Protein 3MIZ (pdb70)

CATH classification: 3.40.50.2300 (+1 more: 3.40.50.2300)

Secondary structure (DSSP, 8-state):
---EEEEEESSTTT--S-HHHHHHHHHHHHHTT-EEEEEE-TT-HHHHHHHH--TTTT-SEEEEE---EE-----TT----B---EE-SSTTSS-EEEE-HHHHHHHHHHHHHTTT--SEEEEE--TTSHHHHHHHHHHHHHHHHHT--GGGEEEEE---STTS----HHHHHH---STT--SB---S---HHHHHH---S--HHHH-B-B-SB--TTT---SSPPBEEE--HHHHHHHHHHHHHHHHT------SEEEEPPEEE--SS---/--EEEEEE--SSS-SSSHHHHHHHHHHHHHTT-EEEEEE-TT-HHHHHHHH--TTTT--EEEEE---EE-----TT----B---EE-SSTTSS--EEE-HHHHHHHHHHHHHHTT--SEEEEE--TT-HHHHHHHHHHHHHHHHTT--GGGEEEEE---STTS----HHHHHH---STT--SB---S---HHHHHH---S--TTTT-B-B-SB--TTT---SSPPBEEE--HHHHHHHHHHHHHHHHHS----SSEEEEPPEEE--SS----

Organism: Rhizobium etli (strain ATCC 51251 / DSM 11541 / JCM 21823 / NBRC 15573 / CFN 42) (NCBI:txid347834)

Radius of gyration: 24.32 Å; Cα contacts (8 Å, |Δi|>4): 1154; chains: 2; bounding box: 63×63×54 Å

Sequence (544 aa):
RSNTFGIITDYVSTTPYSVDIVRGIQDWANANGKTILIANTGGSSEREVEIWKFQSHRIDGVLYVTYRRIVDPESGDVSIPTVINCRPQTRELLPSIEPDDYQGARDLTRYLLERGHRRIGYIRLNPILLGAELRLDAFRRTTSEFGLTENDLSISLGDGPVGAENNYVFAAATELKQDDRPTAISGNDEAIQIYIAAALGLRIPQDVSIVGFDDFRTVTALKPELTTAALPYYDLGREGAKWLNDLIAGEKIYPGSRVVSCKLVERSSAAFSNTFGIITDYVSTTPYSVDIVRGIQDWANANGKTILIANTGGSSEREVEIWKFQSHRIDGVLYVTYRRIVDPESGDVSIPTVINCRPQTRELLPSIEPDDYQGARDLTRYLLERGHRRIGYIRLNPILLGAELRLDAFRRTTSEFGLTENDLSISLGDGPVGAENNYVFAAATELKQDDRPTAISGNDEAIQIYIAAALGLRIPQDVSIVGFDDFRTVTALKPELTTAALPYYDLGREGAKWLNDLIAGEKIYPGSRVVSCKLVERSSAAFG

InterPro domains:
  IPR000843 LacI-type HTH domain [PF00356] (5-48)
  IPR000843 LacI-type HTH domain [PS50932] (2-56)
  IPR000843 LacI-type HTH domain [SM00354] (1-71)
  IPR000843 LacI-type HTH domain [cd01392] (7-56)
  IPR010982 Lambda repressor-like, DNA-binding domain superfamily [G3DSA:1.10.260.40] (1-57)
  IPR010982 Lambda repressor-like, DNA-binding domain superfamily [SSF47413] (1-60)
  IPR028082 Periplasmic binding protein-like I [SSF53822] (63-337)
  IPR046335 Transcriptional regulator LacI/GalR-like, sensor domain [PF13377] (170-335)

Structure (mmCIF, N/CA/C/O backbone):
data_3MIZ
#
_entry.id   3MIZ
#
_cell.length_a   69.508
_cell.length_b   71.912
_cell.length_c   212.375
_cell.angle_alpha   90.00
_cell.angle_beta   90.00
_cell.angle_gamma   90.00
#
_symmetry.space_group_name_H-M   'C 2 2 21'
#
loop_
_entity.id
_entity.type
_entity.pdbx_description
1 polymer 'Putative transcriptional regulator protein, LacI family'
2 water water
#
loop_
_atom_site.group_PDB
_atom_site.id
_atom_site.type_symbol
_atom_site.label_atom_id
_atom_site.label_alt_id
_atom_site.label_comp_id
_atom_site.label_asym_id
_atom_site.label_entity_id
_atom_site.label_seq_id
_atom_site.pdbx_PDB_ins_code
_atom_site.Cartn_x
_atom_site.Cartn_y
_atom_site.Cartn_z
_atom_site.occupancy
_atom_site.B_iso_or_equiv
_atom_site.auth_seq_id
_atom_site.auth_comp_id
_atom_site.auth_asym_id
_atom_site.auth_atom_id
_atom_site.pdbx_PDB_model_num
ATOM 1 N N . ARG A 1 12 ? -8.224 -27.595 43.814 1.00 32.95 58 ARG A N 1
ATOM 2 C CA . ARG A 1 12 ? -8.279 -26.111 43.929 1.00 32.08 58 ARG A CA 1
ATOM 3 C C . ARG A 1 12 ? -8.405 -25.678 45.386 1.00 31.00 58 ARG A C 1
ATOM 4 O O . ARG A 1 12 ? -9.305 -26.120 46.102 1.00 32.70 58 ARG A O 1
ATOM 12 N N . SER A 1 13 ? -7.499 -24.814 45.828 1.00 27.88 59 SER A N 1
ATOM 13 C CA . SER A 1 13 ? -7.542 -24.331 47.201 1.00 23.82 59 SER A CA 1
ATOM 14 C C . SER A 1 13 ? -8.410 -23.080 47.275 1.00 21.74 59 SER A C 1
ATOM 15 O O . SER A 1 13 ? -8.875 -22.697 48.351 1.00 21.17 59 SER A O 1
ATOM 18 N N . ASN A 1 14 ? -8.638 -22.465 46.117 1.00 19.67 60 ASN A N 1
ATOM 19 C CA . ASN A 1 14 ? -9.411 -21.230 46.017 1.00 20.81 60 ASN A CA 1
ATOM 20 C C . ASN A 1 14 ? -8.655 -20.121 46.729 1.00 20.56 60 ASN A C 1
ATOM 21 O O . ASN A 1 14 ? -9.246 -19.166 47.246 1.00 19.34 60 ASN A O 1
ATOM 26 N N . THR A 1 15 ? -7.333 -20.259 46.747 1.00 18.24 61 THR A N 1
ATOM 27 C CA . THR A 1 15 ? -6.475 -19.274 47.388 1.00 18.67 61 THR A CA 1
ATOM 28 C C . THR A 1 15 ? -5.531 -18.663 46.360 1.00 18.27 61 THR A C 1
ATOM 29 O O . THR A 1 15 ? -4.845 -19.381 45.629 1.00 18.19 61 THR A O 1
ATOM 33 N N . PHE A 1 16 ? -5.523 -17.337 46.289 1.00 17.33 62 PHE A N 1
ATOM 34 C CA . PHE A 1 16 ? -4.636 -16.626 45.376 1.00 18.04 62 PHE A CA 1
ATOM 35 C C . PHE A 1 16 ? -3.525 -16.071 46.252 1.00 18.23 62 PHE A C 1
ATOM 36 O O . PHE A 1 16 ? -3.771 -15.664 47.385 1.00 17.68 62 PHE A O 1
ATOM 44 N N . GLY A 1 17 ? -2.307 -16.070 45.732 1.00 16.18 63 GLY A N 1
ATOM 45 C CA . GLY A 1 17 ? -1.200 -15.533 46.486 1.00 16.25 63 GLY A CA 1
ATOM 46 C C . GLY A 1 17 ? -0.751 -14.258 45.806 1.00 14.63 63 GLY A C 1
ATOM 47 O O . GLY A 1 17 ? -0.719 -14.183 44.582 1.00 17.33 63 GLY A O 1
ATOM 48 N N . ILE A 1 18 ? -0.433 -13.244 46.593 1.00 14.77 64 ILE A N 1
ATOM 49 C CA . ILE A 1 18 ? 0.051 -11.983 46.037 1.00 13.79 64 ILE A CA 1
ATOM 50 C C . ILE A 1 18 ? 1.519 -11.870 46.394 1.00 14.50 64 ILE A C 1
ATOM 51 O O . ILE A 1 18 ? 1.886 -11.951 47.564 1.00 13.16 64 ILE A O 1
ATOM 56 N N . ILE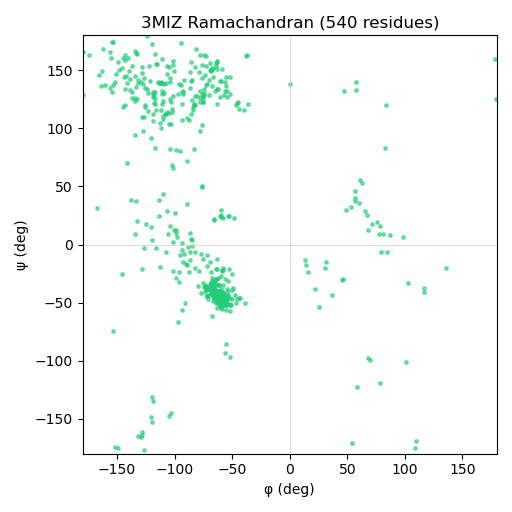 A 1 19 ? 2.369 -11.704 45.393 1.00 15.39 65 ILE A N 1
ATOM 57 C CA . ILE A 1 19 ? 3.783 -11.539 45.676 1.00 15.35 65 ILE A CA 1
ATOM 58 C C . ILE A 1 19 ? 4.057 -10.078 45.380 1.00 15.73 65 ILE A C 1
ATOM 59 O O . ILE A 1 19 ? 3.949 -9.638 44.239 1.00 16.92 65 ILE A O 1
ATOM 64 N N . THR A 1 20 ? 4.365 -9.314 46.418 1.00 14.75 66 THR A N 1
ATOM 65 C CA . THR A 1 20 ? 4.648 -7.907 46.225 1.00 15.12 66 THR A CA 1
ATOM 66 C C . THR A 1 20 ? 6.080 -7.602 46.620 1.00 14.46 66 THR A C 1
ATOM 67 O O . THR A 1 20 ? 6.713 -8.391 47.309 1.00 12.76 66 THR A O 1
ATOM 71 N N . ASP A 1 21 ? 6.587 -6.450 46.194 1.00 16.48 67 ASP A N 1
ATOM 72 C CA . ASP A 1 21 ? 7.956 -6.086 46.524 1.00 17.82 67 ASP A CA 1
ATOM 73 C C . ASP A 1 21 ? 8.163 -5.159 47.722 1.00 21.93 67 ASP A C 1
ATOM 74 O O . ASP A 1 21 ? 8.695 -5.584 48.747 1.00 21.94 67 ASP A O 1
ATOM 79 N N . TYR A 1 22 ? 7.721 -3.909 47.621 1.00 24.49 68 TYR A N 1
ATOM 80 C CA . TYR A 1 22 ? 7.973 -2.951 48.698 1.00 25.71 68 TYR A CA 1
ATOM 81 C C . TYR A 1 22 ? 6.777 -2.447 49.487 1.00 25.85 68 TYR A C 1
ATOM 82 O O . TYR A 1 22 ? 6.740 -1.277 49.874 1.00 27.85 68 TYR A O 1
ATOM 91 N N . VAL A 1 23 ? 5.820 -3.324 49.756 1.00 27.26 69 VAL A N 1
ATOM 92 C CA . VAL A 1 23 ? 4.620 -2.932 50.486 1.00 27.04 69 VAL A CA 1
ATOM 93 C C . VAL A 1 23 ? 4.887 -2.448 51.917 1.00 30.97 69 VAL A C 1
ATOM 94 O O . VAL A 1 23 ? 4.154 -1.598 52.431 1.00 30.56 69 VAL A O 1
ATOM 98 N N . SER A 1 24 ? 5.937 -2.966 52.557 1.00 31.18 70 SER A N 1
ATOM 99 C CA . SER A 1 24 ? 6.236 -2.566 53.931 1.00 34.94 70 SER A CA 1
ATOM 100 C C . SER A 1 24 ? 6.853 -1.174 54.012 1.00 37.22 70 SER A C 1
ATOM 101 O O . SER A 1 24 ? 6.961 -0.601 55.093 1.00 36.74 70 SER A O 1
ATOM 104 N N . THR A 1 25 ? 7.261 -0.638 52.866 1.00 40.03 71 THR A N 1
ATOM 105 C CA . THR A 1 25 ? 7.861 0.690 52.818 1.00 44.03 71 THR A CA 1
ATOM 106 C C . THR A 1 25 ? 7.152 1.597 51.808 1.00 45.97 71 THR A C 1
ATOM 107 O O . THR A 1 25 ? 7.488 2.776 51.681 1.00 46.46 71 THR A O 1
ATOM 111 N N . THR A 1 26 ? 6.174 1.038 51.097 1.00 47.60 72 THR A N 1
ATOM 112 C CA . THR A 1 26 ? 5.391 1.777 50.102 1.00 49.47 72 THR A CA 1
ATOM 113 C C . THR A 1 26 ? 3.906 1.452 50.287 1.00 49.49 72 THR A C 1
ATOM 114 O O . THR A 1 26 ? 3.415 0.454 49.767 1.00 49.99 72 THR A O 1
ATOM 118 N N . PRO A 1 27 ? 3.175 2.286 51.047 1.00 50.55 73 PRO A N 1
ATOM 119 C CA . PRO A 1 27 ? 1.744 2.060 51.287 1.00 50.21 73 PRO A CA 1
ATOM 120 C C . PRO A 1 27 ? 0.818 2.908 50.410 1.00 49.25 73 PRO A C 1
ATOM 121 O O . PRO A 1 27 ? -0.315 3.203 50.799 1.00 49.56 73 PRO A O 1
ATOM 125 N N . TYR A 1 28 ? 1.291 3.300 49.232 1.00 47.78 74 TYR A N 1
ATOM 126 C CA . TYR A 1 28 ? 0.485 4.121 48.333 1.00 45.46 74 TYR A CA 1
ATOM 127 C C . TYR A 1 28 ? -0.055 3.281 47.184 1.00 42.08 74 TYR A C 1
ATOM 128 O O . TYR A 1 28 ? -0.507 3.813 46.172 1.00 40.32 74 TYR A O 1
ATOM 137 N N . SER A 1 29 ? -0.007 1.965 47.340 1.00 38.10 75 SER A N 1
ATOM 138 C CA . SER A 1 29 ? -0.477 1.088 46.281 1.00 32.89 75 SER A CA 1
ATOM 139 C C . SER A 1 29 ? -1.350 -0.023 46.825 1.00 30.03 75 SER A C 1
ATOM 140 O O . SER A 1 29 ? -1.710 -0.955 46.103 1.00 27.78 75 SER A O 1
ATOM 143 N N . VAL A 1 30 ? -1.690 0.096 48.104 1.00 27.28 76 VAL A N 1
ATOM 144 C CA . VAL A 1 30 ? -2.526 -0.882 48.777 1.00 26.25 76 VAL A CA 1
ATOM 145 C C . VAL A 1 30 ? -3.873 -1.001 48.088 1.00 23.74 76 VAL A C 1
ATOM 146 O O . VAL A 1 30 ? -4.553 -2.016 48.229 1.00 24.22 76 VAL A O 1
ATOM 150 N N . ASP A 1 31 ? -4.264 0.035 47.346 1.00 21.37 77 ASP A N 1
ATOM 151 C CA . ASP A 1 31 ? -5.540 -0.001 46.640 1.00 18.99 77 ASP A CA 1
ATOM 152 C C . ASP A 1 31 ? -5.599 -1.168 45.657 1.00 17.02 77 ASP A C 1
ATOM 153 O O . ASP A 1 31 ? -6.678 -1.665 45.338 1.00 14.37 77 ASP A O 1
ATOM 158 N N . ILE A 1 32 ? -4.444 -1.608 45.162 1.00 15.77 78 ILE A N 1
ATOM 159 C CA . ILE A 1 32 ? -4.453 -2.745 44.247 1.00 14.41 78 ILE A CA 1
ATOM 160 C C . ILE A 1 32 ? -4.910 -3.932 45.076 1.00 13.67 78 ILE A C 1
ATOM 161 O O . ILE A 1 32 ? -5.756 -4.720 44.653 1.00 17.10 78 ILE A O 1
ATOM 166 N N . VAL A 1 33 ? -4.342 -4.052 46.269 1.00 15.16 79 VAL A N 1
ATOM 167 C CA . VAL A 1 33 ? -4.691 -5.148 47.159 1.00 17.24 79 VAL A CA 1
ATOM 168 C C . VAL A 1 33 ? -6.170 -5.046 47.502 1.00 18.99 79 VAL A C 1
ATOM 169 O O . VAL A 1 33 ? -6.879 -6.049 47.526 1.00 16.07 79 VAL A O 1
ATOM 173 N N . ARG A 1 34 ? -6.632 -3.823 47.745 1.00 18.96 80 ARG A N 1
ATOM 174 C CA . ARG A 1 34 ? -8.034 -3.580 48.057 1.00 20.43 80 ARG A CA 1
ATOM 175 C C . ARG A 1 34 ? -8.911 -4.097 46.918 1.00 19.63 80 ARG A C 1
ATOM 176 O O . ARG A 1 34 ? -9.949 -4.715 47.150 1.00 17.97 80 ARG A O 1
ATOM 184 N N . GLY A 1 35 ? -8.486 -3.838 45.685 1.00 18.47 81 GLY A N 1
ATOM 185 C CA . GLY A 1 35 ? -9.239 -4.291 44.530 1.00 17.00 81 GLY A CA 1
ATOM 186 C C . GLY A 1 35 ? -9.205 -5.805 44.422 1.00 17.44 81 GLY A C 1
ATOM 187 O O . GLY A 1 35 ? -10.224 -6.440 44.136 1.00 18.24 81 GLY A O 1
ATOM 188 N N . ILE A 1 36 ? -8.033 -6.392 44.639 1.00 15.71 82 ILE A N 1
ATOM 189 C CA . ILE A 1 36 ? -7.911 -7.847 44.589 1.00 16.84 82 ILE A CA 1
ATOM 190 C C . ILE A 1 36 ? -8.803 -8.467 45.666 1.00 15.78 82 ILE A C 1
ATOM 191 O O . ILE A 1 36 ? -9.607 -9.356 45.390 1.00 16.42 82 ILE A O 1
ATOM 196 N N . GLN A 1 37 ? -8.648 -7.995 46.901 1.00 16.65 83 GLN A N 1
ATOM 197 C CA . GLN A 1 37 ? -9.414 -8.527 48.025 1.00 18.98 83 GLN A CA 1
ATOM 198 C C . GLN A 1 37 ? -10.918 -8.413 47.800 1.00 19.38 83 GLN A C 1
ATOM 199 O O . GLN A 1 37 ? -11.653 -9.377 48.027 1.00 22.09 83 GLN A O 1
ATOM 205 N N . ASP A 1 38 ? -11.382 -7.247 47.352 1.00 20.11 84 ASP A N 1
ATOM 206 C CA . ASP A 1 38 ? -12.810 -7.061 47.087 1.00 20.39 84 ASP A CA 1
ATOM 207 C C . ASP A 1 38 ? -13.314 -8.083 46.074 1.00 19.59 84 ASP A C 1
ATOM 208 O O . ASP A 1 38 ? -14.371 -8.691 46.264 1.00 18.16 84 ASP A O 1
ATOM 213 N N . TRP A 1 39 ? -12.563 -8.273 44.991 1.00 17.63 85 TRP A N 1
ATOM 214 C CA . TRP A 1 39 ? -12.951 -9.251 43.983 1.00 18.78 85 TRP A CA 1
ATOM 215 C C . TRP A 1 39 ? -12.966 -10.653 44.608 1.00 18.52 85 TRP A C 1
ATOM 216 O O . TRP A 1 39 ? -13.890 -11.437 44.387 1.00 20.85 85 TRP A O 1
ATOM 227 N N . ALA A 1 40 ? -11.935 -10.964 45.386 1.00 19.27 86 ALA A N 1
ATOM 228 C CA . ALA A 1 40 ? -11.824 -12.270 46.032 1.00 20.25 86 ALA A CA 1
ATOM 229 C C . ALA A 1 40 ? -13.020 -12.579 46.933 1.00 22.25 86 ALA A C 1
ATOM 230 O O . ALA A 1 40 ? -13.534 -13.707 46.933 1.00 22.33 86 ALA A O 1
ATOM 232 N N . ASN A 1 41 ? -13.462 -11.585 47.700 1.00 22.00 87 ASN A N 1
ATOM 233 C CA . ASN A 1 41 ? -14.598 -11.785 48.594 1.00 25.13 87 ASN A CA 1
ATOM 234 C C . ASN A 1 41 ? -15.885 -12.060 47.818 1.00 25.36 87 ASN A C 1
ATOM 235 O O . ASN A 1 41 ? -16.766 -12.773 48.297 1.00 29.23 87 ASN A O 1
ATOM 240 N N . ALA A 1 42 ? -15.987 -11.504 46.617 1.00 25.65 88 ALA A N 1
ATOM 241 C CA . ALA A 1 42 ? -17.170 -11.693 45.788 1.00 24.93 88 ALA A CA 1
ATOM 242 C C . ALA A 1 42 ? -17.094 -12.952 44.930 1.00 25.34 88 ALA A C 1
ATOM 243 O O . ALA A 1 42 ? -18.070 -13.314 44.272 1.00 26.14 88 ALA A O 1
ATOM 245 N N . ASN A 1 43 ? -15.944 -13.623 44.939 1.00 24.64 89 ASN A N 1
ATOM 246 C CA . ASN A 1 43 ? -15.769 -14.831 44.143 1.00 23.38 89 ASN A CA 1
ATOM 247 C C . ASN A 1 43 ? -15.327 -16.049 44.942 1.00 22.93 89 ASN A C 1
ATOM 248 O O . ASN A 1 43 ? -14.847 -17.028 44.378 1.00 24.88 89 ASN A O 1
ATOM 253 N N . GLY A 1 44 ? -15.499 -15.974 46.258 1.00 22.76 90 GLY A N 1
ATOM 254 C CA . GLY A 1 44 ? -15.162 -17.079 47.141 1.00 22.47 90 GLY A CA 1
ATOM 255 C C . GLY A 1 44 ? -13.715 -17.487 47.319 1.00 22.66 90 GLY A C 1
ATOM 256 O O . GLY A 1 44 ? -13.437 -18.636 47.662 1.00 20.87 90 GLY A O 1
ATOM 257 N N . LYS A 1 45 ? -12.779 -16.571 47.108 1.00 22.03 91 LYS A N 1
ATOM 258 C CA . LYS A 1 45 ? -11.383 -16.935 47.273 1.00 21.61 91 LYS A CA 1
ATOM 259 C C . LYS A 1 45 ? -10.691 -16.187 48.396 1.00 20.12 91 LYS A C 1
ATOM 260 O O . LYS A 1 45 ? -11.123 -15.112 48.807 1.00 20.76 91 LYS A O 1
ATOM 266 N N . THR A 1 46 ? -9.635 -16.795 48.918 1.00 20.51 92 THR A N 1
ATOM 267 C CA . THR A 1 46 ? -8.860 -16.205 49.994 1.00 18.22 92 THR A CA 1
ATOM 268 C C . THR A 1 46 ? -7.567 -15.686 49.390 1.00 16.43 92 THR A C 1
ATOM 269 O O . THR A 1 46 ? -7.091 -16.205 48.375 1.00 14.36 92 THR A O 1
ATOM 273 N N . ILE A 1 47 ? -6.999 -14.669 50.026 1.00 15.63 93 ILE A N 1
ATOM 274 C CA . ILE A 1 47 ? -5.779 -14.040 49.539 1.00 14.12 93 ILE A CA 1
ATOM 275 C C . ILE A 1 47 ? -4.684 -14.073 50.600 1.00 16.09 93 ILE A C 1
ATOM 276 O O . ILE A 1 47 ? -4.921 -13.712 51.755 1.00 14.62 93 ILE A O 1
ATOM 281 N N . LEU A 1 48 ? -3.497 -14.531 50.203 1.00 13.44 94 LEU A N 1
ATOM 282 C CA . LEU A 1 48 ? -2.336 -14.578 51.083 1.00 11.96 94 LEU A CA 1
ATOM 283 C C . LEU A 1 48 ? -1.281 -13.693 50.438 1.00 13.83 94 LEU A C 1
ATOM 284 O O . LEU A 1 48 ? -0.982 -13.841 49.250 1.00 15.41 94 LEU A O 1
ATOM 289 N N . ILE A 1 49 ? -0.717 -12.782 51.222 1.00 11.81 95 ILE A N 1
ATOM 290 C CA . ILE A 1 49 ? 0.292 -11.856 50.721 1.00 12.46 95 ILE A CA 1
ATOM 291 C C . ILE A 1 49 ? 1.706 -12.144 51.253 1.00 13.24 95 ILE A C 1
ATOM 292 O O . ILE A 1 49 ? 1.882 -12.438 52.433 1.00 11.01 95 ILE A O 1
ATOM 297 N N . ALA A 1 50 ? 2.701 -12.057 50.367 1.00 12.41 96 ALA A N 1
ATOM 298 C CA . ALA A 1 50 ? 4.106 -12.257 50.730 1.00 12.06 96 ALA A CA 1
ATOM 299 C C . ALA A 1 50 ? 4.908 -11.118 50.095 1.00 11.32 96 ALA A C 1
ATOM 300 O O . ALA A 1 50 ? 4.696 -10.788 48.935 1.00 11.80 96 ALA A O 1
ATOM 302 N N . ASN A 1 51 ? 5.826 -10.534 50.858 1.00 12.92 97 ASN A N 1
ATOM 303 C CA . ASN A 1 51 ? 6.643 -9.413 50.388 1.00 13.72 97 ASN A CA 1
ATOM 304 C C . ASN A 1 51 ? 8.101 -9.843 50.211 1.00 14.98 97 ASN A C 1
ATOM 305 O O . ASN A 1 51 ? 8.673 -10.463 51.100 1.00 14.34 97 ASN A O 1
ATOM 310 N N . THR A 1 52 ? 8.690 -9.499 49.069 1.00 13.79 98 THR A N 1
ATOM 311 C CA . THR A 1 52 ? 10.075 -9.855 48.759 1.00 15.88 98 THR A CA 1
ATOM 312 C C . THR A 1 52 ? 11.070 -8.815 49.281 1.00 16.42 98 THR A C 1
ATOM 313 O O . THR A 1 52 ? 12.249 -9.117 49.489 1.00 14.88 98 THR A O 1
ATOM 317 N N . GLY A 1 53 ? 10.599 -7.588 49.479 1.00 13.83 99 GLY A N 1
ATOM 318 C CA . GLY A 1 53 ? 11.484 -6.536 49.948 1.00 16.44 99 GLY A CA 1
ATOM 319 C C . GLY A 1 53 ? 12.490 -6.197 48.859 1.00 17.24 99 GLY A C 1
ATOM 320 O O . GLY A 1 53 ? 13.488 -5.510 49.100 1.00 20.50 99 GLY A O 1
ATOM 321 N N . GLY A 1 54 ? 12.223 -6.690 47.656 1.00 16.37 100 GLY A N 1
ATOM 322 C CA . GLY A 1 54 ? 13.094 -6.443 46.523 1.00 20.32 100 GLY A CA 1
ATOM 323 C C . GLY A 1 54 ? 14.238 -7.434 46.391 1.00 22.05 100 GLY A C 1
ATOM 324 O O . GLY A 1 54 ? 15.133 -7.246 45.565 1.00 23.66 100 GLY A O 1
ATOM 325 N N . SER A 1 55 ? 14.212 -8.490 47.200 1.00 20.18 101 SER A N 1
ATOM 326 C CA . SER A 1 55 ? 15.263 -9.502 47.169 1.00 21.72 101 SER A CA 1
ATOM 327 C C . SER A 1 55 ? 14.965 -10.693 46.263 1.00 22.39 101 SER A C 1
ATOM 328 O O . SER A 1 55 ? 13.973 -11.399 46.454 1.00 19.48 101 SER A O 1
ATOM 331 N N . SER A 1 56 ? 15.835 -10.920 45.282 1.00 20.94 102 SER A N 1
ATOM 332 C CA . SER A 1 56 ? 15.668 -12.041 44.362 1.00 23.09 102 SER A CA 1
ATOM 333 C C . SER A 1 56 ? 15.713 -13.353 45.127 1.00 22.94 102 SER A C 1
ATOM 334 O O . SER A 1 56 ? 14.944 -14.276 44.846 1.00 23.10 102 SER A O 1
ATOM 337 N N . GLU A 1 57 ? 16.626 -13.430 46.092 1.00 23.50 103 GLU A N 1
ATOM 338 C CA . GLU A 1 57 ? 16.786 -14.624 46.909 1.00 24.97 103 GLU A CA 1
ATOM 339 C C . GLU A 1 57 ? 15.496 -14.968 47.644 1.00 23.83 103 GLU A C 1
ATOM 340 O O . GLU A 1 57 ? 14.985 -16.081 47.527 1.00 21.78 103 GLU A O 1
ATOM 346 N N . ARG A 1 58 ? 14.979 -14.010 48.408 1.00 21.59 104 ARG A N 1
ATOM 347 C CA . ARG A 1 58 ? 13.751 -14.238 49.156 1.00 21.93 104 ARG A CA 1
ATOM 348 C C . ARG A 1 58 ? 12.585 -14.532 48.221 1.00 19.20 104 ARG A C 1
ATOM 349 O O . ARG A 1 58 ? 11.708 -15.321 48.561 1.00 19.88 104 ARG A O 1
ATOM 357 N N . GLU A 1 59 ? 12.568 -13.900 47.047 1.00 19.10 105 GLU A N 1
ATOM 358 C CA . GLU A 1 59 ? 11.487 -14.139 46.096 1.00 18.31 105 GLU A CA 1
ATOM 359 C C . GLU A 1 59 ? 11.457 -15.594 45.656 1.00 18.31 105 GLU A C 1
ATOM 360 O O . GLU A 1 59 ? 10.400 -16.222 45.615 1.00 16.58 105 GLU A O 1
ATOM 366 N N . VAL A 1 60 ? 12.623 -16.127 45.308 1.00 18.70 106 VAL A N 1
ATOM 367 C CA . VAL A 1 60 ? 12.700 -17.512 44.871 1.00 19.27 106 VAL A CA 1
ATOM 368 C C . VAL A 1 60 ? 12.071 -18.406 45.929 1.00 18.61 106 VAL A C 1
ATOM 369 O O . VAL A 1 60 ? 11.260 -19.282 45.625 1.00 17.50 106 VAL A O 1
ATOM 373 N N . GLU A 1 61 ? 12.460 -18.168 47.175 1.00 21.09 107 GLU A N 1
ATOM 374 C CA . GLU A 1 61 ? 11.959 -18.921 48.317 1.00 23.53 107 GLU A CA 1
ATOM 375 C C . GLU A 1 61 ? 10.444 -18.755 48.473 1.00 22.37 107 GLU A C 1
ATOM 376 O O . GLU A 1 61 ? 9.745 -19.692 48.871 1.00 20.23 107 GLU A O 1
ATOM 382 N N . ILE A 1 62 ? 9.935 -17.568 48.158 1.00 20.16 108 ILE A N 1
ATOM 383 C CA . ILE A 1 62 ? 8.499 -17.322 48.277 1.00 18.24 108 ILE A CA 1
ATOM 384 C C . ILE A 1 62 ? 7.701 -18.114 47.252 1.00 18.14 108 ILE A C 1
ATOM 385 O O . ILE A 1 62 ? 6.629 -18.624 47.563 1.00 19.27 108 ILE A O 1
ATOM 390 N N . TRP A 1 63 ? 8.216 -18.218 46.031 1.00 17.64 109 TRP A N 1
ATOM 391 C CA . TRP A 1 63 ? 7.525 -18.983 45.000 1.00 17.61 109 TRP A CA 1
ATOM 392 C C . TRP A 1 63 ? 7.471 -20.448 45.427 1.00 20.60 109 TRP A C 1
ATOM 393 O O . TRP A 1 63 ? 6.456 -21.131 45.249 1.00 17.32 109 TRP A O 1
ATOM 404 N N . LYS A 1 64 ? 8.584 -20.917 45.985 1.00 21.58 110 LYS A N 1
ATOM 405 C CA . LYS A 1 64 ? 8.700 -22.289 46.457 1.00 25.28 110 LYS A CA 1
ATOM 406 C C . LYS A 1 64 ? 7.652 -22.504 47.549 1.00 25.98 110 LYS A C 1
ATOM 407 O O . LYS A 1 64 ? 6.958 -23.519 47.569 1.00 25.81 110 LYS A O 1
ATOM 421 N N . PHE A 1 66 ? 4.823 -20.885 47.993 1.00 28.62 112 PHE A N 1
ATOM 422 C CA . PHE A 1 66 ? 3.482 -20.915 47.424 1.00 27.77 112 PHE A CA 1
ATOM 423 C C . PHE A 1 66 ? 3.160 -22.245 46.756 1.00 27.82 112 PHE A C 1
ATOM 424 O O . PHE A 1 66 ? 2.036 -22.736 46.858 1.00 28.63 112 PHE A O 1
ATOM 432 N N . GLN A 1 67 ? 4.137 -22.831 46.074 1.00 28.31 113 GLN A N 1
ATOM 433 C CA . GLN A 1 67 ? 3.908 -24.115 45.426 1.00 31.14 113 GLN A CA 1
ATOM 434 C C . GLN A 1 67 ? 3.588 -25.129 46.517 1.00 31.27 113 GLN A C 1
ATOM 435 O O . GLN A 1 67 ? 2.622 -25.880 46.416 1.00 31.07 113 GLN A O 1
ATOM 441 N N . SER A 1 68 ? 4.404 -25.121 47.566 1.00 31.97 114 SER A N 1
ATOM 442 C CA . SER A 1 68 ? 4.235 -26.020 48.702 1.00 33.36 114 SER A CA 1
ATOM 443 C C . SER A 1 68 ? 2.839 -25.929 49.321 1.00 32.84 114 SER A C 1
ATOM 444 O O . SER A 1 68 ? 2.268 -26.938 49.732 1.00 31.73 114 SER A O 1
ATOM 447 N N . HIS A 1 69 ? 2.299 -24.715 49.381 1.00 31.65 115 HIS A N 1
ATOM 448 C CA . HIS A 1 69 ? 0.982 -24.473 49.965 1.00 29.88 115 HIS A CA 1
ATOM 449 C C . HIS A 1 69 ? -0.192 -24.658 49.000 1.00 28.76 115 HIS A C 1
ATOM 450 O O . HIS A 1 69 ? -1.343 -24.401 49.360 1.00 26.70 115 HIS A O 1
ATOM 457 N N . ARG A 1 70 ? 0.105 -25.104 47.782 1.00 27.35 116 ARG A N 1
ATOM 458 C CA . ARG A 1 70 ? -0.907 -25.348 46.750 1.00 27.09 116 ARG A CA 1
ATOM 459 C C . ARG A 1 70 ? -1.736 -24.131 46.334 1.00 26.35 116 ARG A C 1
ATOM 460 O O . ARG A 1 70 ? -2.927 -24.253 46.052 1.00 25.08 116 ARG A O 1
ATOM 468 N N . ILE A 1 71 ? -1.119 -22.957 46.307 1.00 24.47 117 ILE A N 1
ATOM 469 C CA . ILE A 1 71 ? -1.826 -21.752 45.880 1.00 23.19 117 ILE A CA 1
ATOM 470 C C . ILE A 1 71 ? -2.299 -21.987 44.440 1.00 20.71 117 ILE A C 1
ATOM 471 O O . ILE A 1 71 ? -1.576 -22.579 43.640 1.00 20.54 117 ILE A O 1
ATOM 476 N N . ASP A 1 72 ? -3.510 -21.535 44.119 1.00 18.77 118 ASP A N 1
ATOM 477 C CA . ASP A 1 72 ? -4.068 -21.715 42.779 1.00 19.16 118 ASP A CA 1
ATOM 478 C C . ASP A 1 72 ? -3.461 -20.789 41.730 1.00 18.06 118 ASP A C 1
ATOM 479 O O . ASP A 1 72 ? -3.339 -21.162 40.563 1.00 17.65 118 ASP A O 1
ATOM 484 N N . GLY A 1 73 ? -3.095 -19.581 42.146 1.00 15.13 119 GLY A N 1
ATOM 485 C CA . GLY A 1 73 ? -2.503 -18.631 41.221 1.00 14.10 119 GLY A CA 1
ATOM 486 C C . GLY A 1 73 ? -1.785 -17.517 41.964 1.00 14.04 119 GLY A C 1
ATOM 487 O O . GLY A 1 73 ? -1.940 -17.373 43.178 1.00 14.39 119 GLY A O 1
ATOM 488 N N . VAL A 1 74 ? -1.005 -16.726 41.237 1.00 14.32 120 VAL A N 1
ATOM 489 C CA . VAL A 1 74 ? -0.257 -15.625 41.837 1.00 14.42 120 VAL A CA 1
ATOM 490 C C . VAL A 1 74 ? -0.487 -14.296 41.133 1.00 14.37 120 VAL A C 1
ATOM 491 O O . VAL A 1 74 ? -0.538 -14.224 39.906 1.00 14.09 120 VAL A O 1
ATOM 495 N N . LEU A 1 75 ? -0.643 -13.245 41.924 1.00 13.11 121 LEU A N 1
ATOM 496 C CA . LEU A 1 75 ? -0.772 -11.912 41.372 1.00 14.45 121 LEU A CA 1
ATOM 497 C C . LEU A 1 75 ? 0.545 -11.262 41.772 1.00 12.89 121 LEU A C 1
ATOM 498 O O . LEU A 1 75 ? 0.814 -11.043 42.950 1.00 13.60 121 LEU A O 1
ATOM 503 N N . TYR A 1 76 ? 1.389 -11.019 40.779 1.00 13.23 122 TYR A N 1
ATOM 504 C CA . TYR A 1 76 ? 2.694 -10.410 40.985 1.00 12.77 122 TYR A CA 1
ATOM 505 C C . TYR A 1 76 ? 2.457 -8.911 40.928 1.00 12.01 122 TYR A C 1
ATOM 506 O O . TYR A 1 76 ? 2.237 -8.357 39.852 1.00 12.96 122 TYR A O 1
ATOM 515 N N . VAL A 1 77 ? 2.517 -8.258 42.083 1.00 13.79 123 VAL A N 1
ATOM 516 C CA . VAL A 1 77 ? 2.240 -6.832 42.166 1.00 12.34 123 VAL A CA 1
ATOM 517 C C . VAL A 1 77 ? 3.418 -5.994 42.649 1.00 12.49 123 VAL A C 1
ATOM 518 O O . VAL A 1 77 ? 4.020 -6.272 43.688 1.00 11.86 123 VAL A O 1
ATOM 522 N N . THR A 1 78 ? 3.749 -4.960 41.891 1.00 12.37 124 THR A N 1
ATOM 523 C CA . THR A 1 78 ? 4.837 -4.079 42.295 1.00 12.18 124 THR A CA 1
ATOM 524 C C . THR A 1 78 ? 4.228 -2.794 42.854 1.00 13.50 124 THR A C 1
ATOM 525 O O . THR A 1 78 ? 3.163 -2.357 42.404 1.00 13.97 124 THR A O 1
ATOM 537 N N . TYR A 1 80 ? 5.400 0.243 42.594 1.00 15.99 126 TYR A N 1
ATOM 538 C CA . TYR A 1 80 ? 5.438 1.269 41.560 1.00 16.84 126 TYR A CA 1
ATOM 539 C C . TYR A 1 80 ? 5.671 0.557 40.244 1.00 17.45 126 TYR A C 1
ATOM 540 O O . TYR A 1 80 ? 6.097 -0.600 40.214 1.00 16.17 126 TYR A O 1
ATOM 549 N N . ARG A 1 81 ? 5.385 1.241 39.147 1.00 15.60 127 ARG A N 1
ATOM 550 C CA . ARG A 1 81 ? 5.528 0.627 37.845 1.00 16.42 127 ARG A CA 1
ATOM 551 C C . ARG A 1 81 ? 6.955 0.177 37.552 1.00 17.10 127 ARG A C 1
ATOM 552 O O . ARG A 1 81 ? 7.899 0.953 37.658 1.00 16.82 127 ARG A O 1
ATOM 560 N N . ARG A 1 82 ? 7.101 -1.093 37.186 1.00 15.34 128 ARG A N 1
ATOM 561 C CA . ARG A 1 82 ? 8.414 -1.660 36.905 1.00 15.33 128 ARG A CA 1
ATOM 562 C C . ARG A 1 82 ? 8.367 -2.607 35.711 1.00 15.51 128 ARG A C 1
ATOM 563 O O . ARG A 1 82 ? 7.300 -3.090 35.321 1.00 16.75 128 ARG A O 1
ATOM 571 N N . ILE A 1 83 ? 9.534 -2.853 35.130 1.00 14.53 129 ILE A N 1
ATOM 572 C CA . ILE A 1 83 ? 9.682 -3.810 34.043 1.00 14.26 129 ILE A CA 1
ATOM 573 C C . ILE A 1 83 ? 10.604 -4.834 34.704 1.00 16.80 129 ILE A C 1
ATOM 574 O O . ILE A 1 83 ? 11.738 -4.504 35.074 1.00 16.08 129 ILE A O 1
ATOM 579 N N . VAL A 1 84 ? 10.115 -6.057 34.884 1.00 16.38 130 VAL A N 1
ATOM 580 C CA . VAL A 1 84 ? 10.908 -7.081 35.546 1.00 18.22 130 VAL A CA 1
ATOM 581 C C . VAL A 1 84 ? 10.350 -8.478 35.354 1.00 17.61 130 VAL A C 1
ATOM 582 O O . VAL A 1 84 ? 9.132 -8.672 35.262 1.00 15.84 130 VAL A O 1
ATOM 586 N N . ASP A 1 85 ? 11.257 -9.446 35.262 1.00 18.28 131 ASP A N 1
ATOM 587 C CA . ASP A 1 85 ? 10.876 -10.845 35.127 1.00 20.06 131 ASP A CA 1
ATOM 588 C C . ASP A 1 85 ? 10.825 -11.422 36.532 1.00 20.96 131 ASP A C 1
ATOM 589 O O . ASP A 1 85 ? 11.765 -11.258 37.312 1.00 22.54 131 ASP A O 1
ATOM 594 N N . PRO A 1 86 ? 9.724 -12.095 36.887 1.00 20.05 132 PRO A N 1
ATOM 595 C CA . PRO A 1 86 ? 9.704 -12.648 38.245 1.00 20.29 132 PRO A CA 1
ATOM 596 C C . PRO A 1 86 ? 10.828 -13.681 38.382 1.00 21.37 132 PRO A C 1
ATOM 597 O O . PRO A 1 86 ? 11.220 -14.308 37.399 1.00 20.00 132 PRO A O 1
ATOM 601 N N . GLU A 1 87 ? 11.347 -13.831 39.595 1.00 20.96 133 GLU A N 1
ATOM 602 C CA . GLU A 1 87 ? 12.401 -14.803 39.883 1.00 24.22 133 GLU A CA 1
ATOM 603 C C . GLU A 1 87 ? 11.752 -15.979 40.615 1.00 22.44 133 GLU A C 1
ATOM 604 O O . GLU A 1 87 ? 11.801 -16.053 41.842 1.00 21.44 133 GLU A O 1
ATOM 610 N N . SER A 1 88 ? 11.146 -16.886 39.853 1.00 23.83 134 SER A N 1
ATOM 611 C CA . SER A 1 88 ? 10.452 -18.045 40.414 1.00 26.44 134 SER A CA 1
ATOM 612 C C . SER A 1 88 ? 11.237 -19.359 40.431 1.00 28.04 134 SER A C 1
ATOM 613 O O . SER A 1 88 ? 10.690 -20.408 40.778 1.00 26.36 134 SER A O 1
ATOM 616 N N . GLY A 1 89 ? 12.510 -19.314 40.061 1.00 28.91 135 GLY A N 1
ATOM 617 C CA . GLY A 1 89 ? 13.289 -20.541 40.050 1.00 30.50 135 GLY A CA 1
ATOM 618 C C . GLY A 1 89 ? 12.651 -21.568 39.133 1.00 31.32 135 GLY A C 1
ATOM 619 O O . GLY A 1 89 ? 12.441 -21.294 37.954 1.00 31.67 135 GLY A O 1
ATOM 620 N N . ASP A 1 90 ? 12.324 -22.741 39.669 1.00 32.38 136 ASP A N 1
ATOM 621 C CA . ASP A 1 90 ? 11.712 -23.803 38.870 1.00 34.25 136 ASP A CA 1
ATOM 622 C C . ASP A 1 90 ? 10.203 -23.917 39.058 1.00 32.52 136 ASP A C 1
ATOM 623 O O . ASP A 1 90 ? 9.566 -24.794 38.473 1.00 32.57 136 ASP A O 1
ATOM 628 N N . VAL A 1 91 ? 9.637 -23.032 39.872 1.00 30.53 137 VAL A N 1
ATOM 629 C CA . VAL A 1 91 ? 8.205 -23.047 40.143 1.00 28.58 137 VAL A CA 1
ATOM 630 C C . VAL A 1 91 ? 7.352 -22.557 38.976 1.00 27.98 137 VAL A C 1
ATOM 631 O O . VAL A 1 91 ? 7.666 -21.557 38.326 1.00 27.53 137 VAL A O 1
ATOM 635 N N . SER A 1 92 ? 6.262 -23.275 38.731 1.00 27.55 138 SER A N 1
ATOM 636 C CA . SER A 1 92 ? 5.327 -22.946 37.669 1.00 27.96 138 SER A CA 1
ATOM 637 C C . SER A 1 92 ? 3.918 -22.854 38.244 1.00 27.82 138 SER A C 1
ATOM 638 O O . SER A 1 92 ? 3.328 -23.864 38.634 1.00 29.98 138 SER A O 1
ATOM 641 N N . ILE A 1 93 ? 3.386 -21.637 38.303 1.00 24.69 139 ILE A N 1
ATOM 642 C CA . ILE A 1 93 ? 2.042 -21.400 38.823 1.00 23.57 139 ILE A CA 1
ATOM 643 C C . ILE A 1 93 ? 1.403 -20.319 37.960 1.00 21.69 139 ILE A C 1
ATOM 644 O O . ILE A 1 93 ? 2.076 -19.357 37.588 1.00 21.97 139 ILE A O 1
ATOM 649 N N . PRO A 1 94 ? 0.108 -20.464 37.621 1.00 19.61 140 PRO A N 1
ATOM 650 C CA . PRO A 1 94 ? -0.551 -19.442 36.796 1.00 19.15 140 PRO A CA 1
ATOM 651 C C . PRO A 1 94 ? -0.308 -18.087 37.456 1.00 19.30 140 PRO A C 1
ATOM 652 O O . PRO A 1 94 ? -0.553 -17.928 38.655 1.00 17.71 140 PRO A O 1
ATOM 656 N N . THR A 1 95 ? 0.162 -17.122 36.671 1.00 19.39 141 THR A N 1
ATOM 657 C CA . THR A 1 95 ? 0.487 -15.803 37.201 1.00 18.95 141 THR A CA 1
ATOM 658 C C . THR A 1 95 ? 0.069 -14.636 36.310 1.00 18.50 141 THR A C 1
ATOM 659 O O . THR A 1 95 ? 0.153 -14.713 35.087 1.00 15.40 141 THR A O 1
ATOM 663 N N . VAL A 1 96 ? -0.384 -13.557 36.941 1.00 15.61 142 VAL A N 1
ATOM 664 C CA . VAL A 1 96 ? -0.754 -12.342 36.227 1.00 14.99 142 VAL A CA 1
ATOM 665 C C . VAL A 1 96 ? 0.001 -11.213 36.926 1.00 12.07 142 VAL A C 1
ATOM 666 O O . VAL A 1 96 ? -0.004 -11.120 38.155 1.00 11.01 142 VAL A O 1
ATOM 678 N N . ILE A 1 98 ? 0.648 -7.271 37.857 1.00 11.42 144 ILE A N 1
ATOM 679 C CA . ILE A 1 98 ? -0.131 -6.042 38.004 1.00 9.35 144 ILE A CA 1
ATOM 680 C C . ILE A 1 98 ? 0.761 -4.870 38.410 1.00 10.45 144 ILE A C 1
ATOM 681 O O . ILE A 1 98 ? 1.482 -4.943 39.413 1.00 11.70 144 ILE A O 1
ATOM 686 N N . ASN A 1 99 ? 0.693 -3.804 37.619 1.00 11.07 145 ASN A N 1
ATOM 687 C CA . ASN A 1 99 ? 1.457 -2.565 37.823 1.00 12.44 145 ASN A CA 1
ATOM 688 C C . ASN A 1 99 ? 2.898 -2.731 37.356 1.00 14.66 145 ASN A C 1
ATOM 689 O O . ASN A 1 99 ? 3.780 -1.938 37.703 1.00 16.23 145 ASN A O 1
ATOM 694 N N . CYS A 1 100 ? 3.129 -3.772 36.568 1.00 12.96 146 CYS A N 1
ATOM 695 C CA . CYS A 1 100 ? 4.449 -4.058 36.057 1.00 12.52 146 CYS A CA 1
ATOM 696 C C . CYS A 1 100 ? 4.339 -4.877 34.779 1.00 14.39 146 CYS A C 1
ATOM 697 O O . CYS A 1 100 ? 3.275 -5.409 34.450 1.00 13.14 146 CYS A O 1
ATOM 700 N N . ARG A 1 101 ? 5.449 -4.957 34.057 1.00 13.73 147 ARG A N 1
ATOM 701 C CA . ARG A 1 101 ? 5.514 -5.690 32.805 1.00 16.84 147 ARG A CA 1
ATOM 702 C C . ARG A 1 101 ? 6.788 -6.535 32.806 1.00 14.29 147 ARG A C 1
ATOM 703 O O . ARG A 1 101 ? 7.821 -6.115 33.333 1.00 13.67 147 ARG A O 1
ATOM 711 N N . PRO A 1 102 ? 6.731 -7.730 32.207 1.00 15.89 148 PRO A N 1
ATOM 712 C CA . PRO A 1 102 ? 7.921 -8.583 32.173 1.00 15.60 148 PRO A CA 1
ATOM 713 C C . PRO A 1 102 ? 8.994 -8.006 31.263 1.00 18.16 148 PRO A C 1
ATOM 714 O O . PRO A 1 102 ? 8.684 -7.304 30.299 1.00 15.37 148 PRO A O 1
ATOM 718 N N . GLN A 1 103 ? 10.255 -8.289 31.580 1.00 18.87 149 GLN A N 1
ATOM 719 C CA . GLN A 1 103 ? 11.363 -7.821 30.755 1.00 22.66 149 GLN A CA 1
ATOM 720 C C . GLN A 1 103 ? 11.361 -8.681 29.496 1.00 22.93 149 GLN A C 1
ATOM 721 O O . GLN A 1 103 ? 11.638 -8.202 28.390 1.00 22.27 149 GLN A O 1
ATOM 727 N N . THR A 1 104 ? 11.037 -9.959 29.674 1.00 21.08 150 THR A N 1
ATOM 728 C CA . THR A 1 104 ? 10.969 -10.897 28.558 1.00 22.15 150 THR A CA 1
ATOM 729 C C . THR A 1 104 ? 9.615 -10.766 27.875 1.00 21.58 150 THR A C 1
ATOM 730 O O . THR A 1 104 ? 8.571 -10.983 28.493 1.00 18.74 150 THR A O 1
ATOM 734 N N . ARG A 1 105 ? 9.648 -10.412 26.594 1.00 23.14 151 ARG A N 1
ATOM 735 C CA . ARG A 1 105 ? 8.440 -10.232 25.791 1.00 25.37 151 ARG A CA 1
ATOM 736 C C . ARG A 1 105 ? 7.407 -11.340 25.956 1.00 26.18 151 ARG A C 1
ATOM 737 O O . ARG A 1 105 ? 7.684 -12.519 25.716 1.00 26.11 151 ARG A O 1
ATOM 745 N N . GLU A 1 106 ? 6.212 -10.936 26.370 1.00 27.31 152 GLU A N 1
ATOM 746 C CA . GLU A 1 106 ? 5.082 -11.837 26.570 1.00 28.50 152 GLU A CA 1
ATOM 747 C C . GLU A 1 106 ? 5.345 -13.041 27.467 1.00 27.15 152 GLU A C 1
ATOM 748 O O . GLU A 1 106 ? 4.764 -14.106 27.263 1.00 27.16 152 GLU A O 1
ATOM 754 N N . LEU A 1 107 ? 6.211 -12.880 28.460 1.00 24.94 153 LEU A N 1
ATOM 755 C CA . LEU A 1 107 ? 6.501 -13.981 29.373 1.00 24.08 153 LEU A CA 1
ATOM 756 C C . LEU A 1 107 ? 5.246 -14.332 30.179 1.00 22.52 153 LEU A C 1
ATOM 757 O O . LEU A 1 107 ? 4.948 -15.506 30.413 1.00 21.58 153 LEU A O 1
ATOM 762 N N . LEU A 1 108 ? 4.509 -13.303 30.589 1.00 19.01 154 LEU A N 1
ATOM 763 C CA . LEU A 1 108 ? 3.290 -13.477 31.383 1.00 17.64 154 LEU A CA 1
ATOM 764 C C . LEU A 1 108 ? 2.310 -12.356 31.080 1.00 17.67 154 LEU A C 1
ATOM 765 O O . LEU A 1 108 ? 2.712 -11.292 30.619 1.00 17.89 154 LEU A O 1
ATOM 770 N N . PRO A 1 109 ? 1.008 -12.583 31.319 1.00 16.71 155 PRO A N 1
ATOM 771 C CA . PRO A 1 109 ? 0.058 -11.504 31.046 1.00 15.99 155 PRO A CA 1
ATOM 772 C C . PRO A 1 109 ? 0.303 -10.390 32.058 1.00 14.73 155 PRO A C 1
ATOM 773 O O . PRO A 1 109 ? 0.739 -10.644 33.184 1.00 12.47 155 PRO A O 1
ATOM 777 N N . SER A 1 110 ? 0.035 -9.154 31.658 1.00 13.03 156 SER A N 1
ATOM 778 C CA . SER A 1 110 ? 0.264 -8.036 32.556 1.00 13.06 156 SER A CA 1
ATOM 779 C C . SER A 1 110 ? -0.732 -6.922 32.319 1.00 12.09 156 SER A C 1
ATOM 780 O O . SER A 1 110 ? -1.229 -6.738 31.208 1.00 12.02 156 SER A O 1
ATOM 783 N N . ILE A 1 111 ? -1.028 -6.188 33.383 1.00 12.40 157 ILE A N 1
ATOM 784 C CA . ILE A 1 111 ? -1.951 -5.072 33.293 1.00 12.10 157 ILE A CA 1
ATOM 785 C C . ILE A 1 111 ? -1.334 -3.924 34.095 1.00 11.97 157 ILE A C 1
ATOM 786 O O . ILE A 1 111 ? -0.957 -4.090 35.259 1.00 14.00 157 ILE A O 1
ATOM 791 N N . GLU A 1 112 ? -1.201 -2.774 33.442 1.00 12.77 158 GLU A N 1
ATOM 792 C CA . GLU A 1 112 ? -0.588 -1.588 34.035 1.00 12.98 158 GLU A CA 1
ATOM 793 C C . GLU A 1 112 ? -1.403 -0.325 33.781 1.00 14.93 158 GLU A C 1
ATOM 794 O O . GLU A 1 112 ? -2.257 -0.291 32.893 1.00 14.80 158 GLU A O 1
ATOM 800 N N . PRO A 1 113 ? -1.109 0.746 34.536 1.00 15.03 159 PRO A N 1
ATOM 801 C CA . PRO A 1 113 ? -1.801 2.029 34.384 1.00 16.55 159 PRO A CA 1
ATOM 802 C C . PRO A 1 113 ? -1.064 2.784 33.279 1.00 17.66 159 PRO A C 1
ATOM 803 O O . PRO A 1 113 ? 0.116 2.514 33.021 1.00 17.42 159 PRO A O 1
ATOM 807 N N . ASP A 1 114 ? -1.736 3.729 32.632 1.00 16.43 160 ASP A N 1
ATOM 808 C CA . ASP A 1 114 ? -1.114 4.480 31.551 1.00 17.67 160 ASP A CA 1
ATOM 809 C C . ASP A 1 114 ? -0.595 5.849 32.007 1.00 17.63 160 ASP A C 1
ATOM 810 O O . ASP A 1 114 ? -1.258 6.867 31.808 1.00 16.87 160 ASP A O 1
ATOM 815 N N . ASP A 1 115 ? 0.587 5.864 32.618 1.00 15.83 161 ASP A N 1
ATOM 816 C CA . ASP A 1 115 ? 1.216 7.097 33.089 1.00 16.94 161 ASP A CA 1
ATOM 817 C C . ASP A 1 115 ? 1.326 8.144 31.992 1.00 16.20 161 ASP A C 1
ATOM 818 O O . ASP A 1 115 ? 1.081 9.329 32.214 1.00 14.62 161 ASP A O 1
ATOM 823 N N . TYR A 1 116 ? 1.718 7.699 30.810 1.00 16.96 162 TYR A N 1
ATOM 824 C CA . TYR A 1 116 ? 1.886 8.597 29.679 1.00 15.22 162 TYR A CA 1
ATOM 825 C C . TYR A 1 116 ? 0.571 9.287 29.309 1.00 15.44 162 TYR A C 1
ATOM 826 O O . TYR A 1 116 ? 0.515 10.515 29.168 1.00 14.47 162 TYR A O 1
ATOM 835 N N . GLN A 1 117 ? -0.488 8.501 29.153 1.00 15.78 163 GLN A N 1
ATOM 836 C CA . GLN A 1 117 ? -1.788 9.049 28.794 1.00 15.19 163 GLN A CA 1
ATOM 837 C C . GLN A 1 117 ? -2.278 10.016 29.870 1.00 17.80 163 GLN A C 1
ATOM 838 O O . GLN A 1 117 ? -2.771 11.101 29.561 1.00 15.15 163 GLN A O 1
ATOM 844 N N . GLY A 1 118 ? -2.134 9.614 31.131 1.00 14.72 164 GLY A N 1
ATOM 845 C CA . GLY A 1 118 ? -2.571 10.456 32.230 1.00 15.35 164 GLY A CA 1
ATOM 846 C C . GLY A 1 118 ? -1.878 11.805 32.243 1.00 14.99 164 GLY A C 1
ATOM 847 O O . GLY A 1 118 ? -2.533 12.838 32.406 1.00 16.13 164 GLY A O 1
ATOM 848 N N . ALA A 1 119 ? -0.557 11.807 32.072 1.00 13.56 165 ALA A N 1
ATOM 849 C CA . ALA A 1 119 ? 0.204 13.054 32.075 1.00 15.34 165 ALA A CA 1
ATOM 850 C C . ALA A 1 119 ? -0.138 13.883 30.846 1.00 16.61 165 ALA A C 1
ATOM 851 O O . ALA A 1 119 ? -0.155 15.117 30.899 1.00 13.12 165 ALA A O 1
ATOM 853 N N . ARG A 1 120 ? -0.408 13.196 29.739 1.00 15.16 166 ARG A N 1
ATOM 854 C CA . ARG A 1 120 ? -0.775 13.866 28.502 1.00 17.52 166 ARG A CA 1
ATOM 855 C C . ARG A 1 120 ? -2.089 14.624 28.702 1.00 15.10 166 ARG A C 1
ATOM 856 O O . ARG A 1 120 ? -2.188 15.803 28.369 1.00 15.93 166 ARG A O 1
ATOM 864 N N . ASP A 1 121 ? -3.091 13.944 29.245 1.00 15.70 167 ASP A N 1
ATOM 865 C CA . ASP A 1 121 ? -4.394 14.563 29.451 1.00 16.75 167 ASP A CA 1
ATOM 866 C C . ASP A 1 121 ? -4.370 15.688 30.474 1.00 18.99 167 ASP A C 1
ATOM 867 O O . ASP A 1 121 ? -5.115 16.662 30.354 1.00 19.95 167 ASP A O 1
ATOM 872 N N . LEU A 1 122 ? -3.507 15.557 31.474 1.00 17.29 168 LEU A N 1
ATOM 873 C CA . LEU A 1 122 ? -3.389 16.565 32.516 1.00 17.14 168 LEU A CA 1
ATOM 874 C C . LEU A 1 122 ? -2.698 17.797 31.935 1.00 16.06 168 LEU A C 1
ATOM 875 O O . LEU A 1 122 ? -3.055 18.930 32.257 1.00 14.58 168 LEU A O 1
ATOM 880 N N . THR A 1 123 ? -1.727 17.577 31.053 1.00 13.86 169 THR A N 1
ATOM 881 C CA . THR A 1 123 ? -1.015 18.691 30.436 1.00 15.40 169 THR A CA 1
ATOM 882 C C . THR A 1 123 ? -1.973 19.424 29.483 1.00 17.57 169 THR A C 1
ATOM 883 O O . THR A 1 123 ? -2.023 20.657 29.466 1.00 18.64 169 THR A O 1
ATOM 887 N N . ARG A 1 124 ? -2.751 18.670 28.712 1.00 17.35 170 ARG A N 1
ATOM 888 C CA . ARG A 1 124 ? -3.714 19.278 27.786 1.00 17.57 170 ARG A CA 1
ATOM 889 C C . ARG A 1 124 ? -4.768 20.070 28.569 1.00 17.41 170 ARG A C 1
ATOM 890 O O . ARG A 1 124 ? -5.264 21.107 28.105 1.00 15.91 170 ARG A O 1
ATOM 898 N N . TYR A 1 125 ? -5.124 19.564 29.744 1.00 17.37 171 TYR A N 1
ATOM 899 C CA . TYR A 1 125 ? -6.104 20.223 30.605 1.00 18.29 171 TYR A CA 1
ATOM 900 C C . TYR A 1 125 ? -5.650 21.659 30.882 1.00 17.97 171 TYR A C 1
ATOM 901 O O . TYR A 1 125 ? -6.424 22.607 30.740 1.00 16.76 171 TYR A O 1
ATOM 910 N N . LEU A 1 126 ? -4.388 21.811 31.266 1.00 14.45 172 LEU A N 1
ATOM 911 C CA . LEU A 1 126 ? -3.835 23.125 31.546 1.00 15.85 172 LEU A CA 1
ATOM 912 C C . LEU A 1 126 ? -3.764 23.981 30.281 1.00 16.82 172 LEU A C 1
ATOM 913 O O . LEU A 1 126 ? -4.135 25.153 30.304 1.00 16.06 172 LEU A O 1
ATOM 918 N N . LEU A 1 127 ? -3.301 23.392 29.179 1.00 16.89 173 LEU A N 1
ATOM 919 C CA . LEU A 1 127 ? -3.184 24.113 27.903 1.00 18.27 173 LEU A CA 1
ATOM 920 C C . LEU A 1 127 ? -4.525 24.651 27.415 1.00 20.60 173 LEU A C 1
ATOM 921 O O . LEU A 1 127 ? -4.599 25.749 26.850 1.00 19.67 173 LEU A O 1
ATOM 926 N N . GLU A 1 128 ? -5.586 23.878 27.618 1.00 22.04 174 GLU A N 1
ATOM 927 C CA . GLU A 1 128 ? -6.909 24.311 27.195 1.00 24.83 174 GLU A CA 1
ATOM 928 C C . GLU A 1 128 ? -7.452 25.348 28.175 1.00 24.47 174 GLU A C 1
ATOM 929 O O . GLU A 1 128 ? -8.490 25.964 27.924 1.00 23.83 174 GLU A O 1
ATOM 935 N N . ARG A 1 129 ? -6.746 25.537 29.287 1.00 22.64 175 ARG A N 1
ATOM 936 C CA . ARG A 1 129 ? -7.157 26.507 30.300 1.00 24.13 175 ARG A CA 1
ATOM 937 C C . ARG A 1 129 ? -6.276 27.760 30.304 1.00 22.40 175 ARG A C 1
ATOM 938 O O . ARG A 1 129 ? -6.092 28.393 31.347 1.00 24.32 175 ARG A O 1
ATOM 946 N N . GLY A 1 130 ? -5.722 28.097 29.143 1.00 20.74 176 GLY A N 1
ATOM 947 C CA . GLY A 1 130 ? -4.910 29.298 29.005 1.00 20.20 176 GLY A CA 1
ATOM 948 C C . GLY A 1 130 ? -3.465 29.337 29.471 1.00 21.16 176 GLY A C 1
ATOM 949 O O . GLY A 1 130 ? -2.775 30.323 29.214 1.00 20.89 176 GLY A O 1
ATOM 950 N N . HIS A 1 131 ? -2.988 28.290 30.139 1.00 17.84 177 HIS A N 1
ATOM 951 C CA . HIS A 1 131 ? -1.615 28.294 30.636 1.00 18.64 177 HIS A CA 1
ATOM 952 C C . HIS A 1 131 ? -0.594 28.083 29.524 1.00 19.03 177 HIS A C 1
ATOM 953 O O . HIS A 1 131 ? -0.743 27.195 28.680 1.00 17.73 177 HIS A O 1
ATOM 960 N N . ARG A 1 132 ? 0.450 28.905 29.536 1.00 18.61 178 ARG A N 1
ATOM 961 C CA . ARG A 1 132 ? 1.480 28.843 28.509 1.00 20.97 178 ARG A CA 1
ATOM 962 C C . ARG A 1 132 ? 2.878 28.755 29.110 1.00 23.36 178 ARG A C 1
ATOM 963 O O . ARG A 1 132 ? 3.823 28.335 28.438 1.00 26.27 178 ARG A O 1
ATOM 971 N N . ARG A 1 133 ? 3.005 29.176 30.365 1.00 22.07 179 ARG A N 1
ATOM 972 C CA . ARG A 1 133 ? 4.268 29.086 31.094 1.00 23.70 179 ARG A CA 1
ATOM 973 C C . ARG A 1 133 ? 3.957 28.032 32.159 1.00 21.86 179 ARG A C 1
ATOM 974 O O . ARG A 1 133 ? 3.319 28.337 33.169 1.00 19.45 179 ARG A O 1
ATOM 982 N N . ILE A 1 134 ? 4.393 26.797 31.925 1.00 19.09 180 ILE A N 1
ATOM 983 C CA . ILE A 1 134 ? 4.109 25.699 32.848 1.00 17.98 180 ILE A CA 1
ATOM 984 C C . ILE A 1 134 ? 5.345 25.134 33.534 1.00 18.99 180 ILE A C 1
ATOM 985 O O . ILE A 1 134 ? 6.396 24.982 32.913 1.00 18.52 180 ILE A O 1
ATOM 990 N N . GLY A 1 135 ? 5.205 24.817 34.819 1.00 17.44 181 GLY A N 1
ATOM 991 C CA . GLY A 1 135 ? 6.309 24.243 35.563 1.00 16.12 181 GLY A CA 1
ATOM 992 C C . GLY A 1 135 ? 6.037 22.771 35.808 1.00 15.76 181 GLY A C 1
ATOM 993 O O . GLY A 1 135 ? 4.886 22.340 35.832 1.00 16.35 181 GLY A O 1
ATOM 994 N N . TYR A 1 136 ? 7.096 21.988 35.973 1.00 15.48 182 TYR A N 1
ATOM 995 C CA . TYR A 1 136 ? 6.954 20.563 36.232 1.00 16.64 182 TYR A CA 1
ATOM 996 C C . TYR A 1 136 ? 8.074 20.154 37.187 1.00 16.88 182 TYR A C 1
ATOM 997 O O . TYR A 1 136 ? 9.253 20.301 36.868 1.00 19.01 182 TYR A O 1
ATOM 1006 N N . ILE A 1 137 ? 7.709 19.676 38.371 1.00 14.06 183 ILE A N 1
ATOM 1007 C CA . ILE A 1 137 ? 8.706 19.238 39.334 1.00 14.52 183 ILE A CA 1
ATOM 1008 C C . ILE A 1 137 ? 8.675 17.714 39.315 1.00 14.25 183 ILE A C 1
ATOM 1009 O O . ILE A 1 137 ? 7.674 17.076 39.678 1.00 13.74 183 ILE A O 1
ATOM 1014 N N . ARG A 1 138 ? 9.785 17.152 38.844 1.00 13.09 184 ARG A N 1
ATOM 1015 C CA . ARG A 1 138 ? 9.970 15.718 38.656 1.00 13.52 184 ARG A CA 1
ATOM 1016 C C . ARG A 1 138 ? 10.035 14.780 39.848 1.00 12.67 184 ARG A C 1
ATOM 1017 O O . ARG A 1 138 ? 10.702 15.046 40.850 1.00 11.57 184 ARG A O 1
ATOM 1025 N N . LEU A 1 139 ? 9.346 13.656 39.698 1.00 15.22 185 LEU A N 1
ATOM 1026 C CA . LEU A 1 139 ? 9.346 12.595 40.691 1.00 14.73 185 LEU A CA 1
ATOM 1027 C C . LEU A 1 139 ? 10.684 11.877 40.463 1.00 14.71 185 LEU A C 1
ATOM 1028 O O . LEU A 1 139 ? 11.314 12.052 39.412 1.00 12.82 185 LEU A O 1
ATOM 1033 N N . ASN A 1 140 ? 11.110 11.086 41.444 1.00 13.35 186 ASN A N 1
ATOM 1034 C CA . ASN A 1 140 ? 12.366 10.333 41.377 1.00 13.22 186 ASN A CA 1
ATOM 1035 C C . ASN A 1 140 ? 12.609 9.748 39.984 1.00 12.32 186 ASN A C 1
ATOM 1036 O O . ASN A 1 140 ? 11.856 8.893 39.531 1.00 12.74 186 ASN A O 1
ATOM 1041 N N . PRO A 1 141 ? 13.673 10.196 39.291 1.00 15.08 187 PRO A N 1
ATOM 1042 C CA . PRO A 1 141 ? 14.024 9.724 37.941 1.00 17.02 187 PRO A CA 1
ATOM 1043 C C . PRO A 1 141 ? 14.254 8.219 37.804 1.00 17.25 187 PRO A C 1
ATOM 1044 O O . PRO A 1 141 ? 14.185 7.674 36.698 1.00 17.85 187 PRO A O 1
ATOM 1048 N N . ILE A 1 142 ? 14.533 7.545 38.915 1.00 18.38 188 ILE A N 1
ATOM 1049 C CA . ILE A 1 142 ? 14.755 6.103 38.870 1.00 18.76 188 ILE A CA 1
ATOM 1050 C C . ILE A 1 142 ? 13.444 5.395 38.544 1.00 17.60 188 ILE A C 1
ATOM 1051 O O . ILE A 1 142 ? 13.431 4.276 38.027 1.00 16.82 188 ILE A O 1
ATOM 1056 N N . LEU A 1 143 ? 12.339 6.063 38.848 1.00 14.68 189 LEU A N 1
ATOM 1057 C CA . LEU A 1 143 ? 11.023 5.511 38.602 1.00 14.34 189 LEU A CA 1
ATOM 1058 C C . LEU A 1 143 ? 10.613 5.611 37.144 1.00 15.13 189 LEU A C 1
ATOM 1059 O O . LEU A 1 143 ? 10.634 6.694 36.551 1.00 15.55 189 LEU A O 1
ATOM 1064 N N . LEU A 1 144 ? 10.239 4.474 36.571 1.00 14.07 190 LEU A N 1
ATOM 1065 C CA . LEU A 1 144 ? 9.806 4.426 35.179 1.00 16.41 190 LEU A CA 1
ATOM 1066 C C . LEU A 1 144 ? 8.610 5.355 34.979 1.00 15.17 190 LEU A C 1
ATOM 1067 O O . LEU A 1 144 ? 8.556 6.113 34.013 1.00 15.70 190 LEU A O 1
ATOM 1072 N N . GLY A 1 145 ? 7.652 5.272 35.893 1.00 16.71 191 GLY A N 1
ATOM 1073 C CA . GLY A 1 145 ? 6.468 6.109 35.806 1.00 17.11 191 GLY A CA 1
ATOM 1074 C C . GLY A 1 145 ? 6.801 7.588 35.767 1.00 17.20 191 GLY A C 1
ATOM 1075 O O . GLY A 1 145 ? 6.202 8.344 35.000 1.00 15.11 191 GLY A O 1
ATOM 1076 N N . ALA A 1 146 ? 7.756 8.002 36.597 1.00 16.46 192 ALA A N 1
ATOM 1077 C CA . ALA A 1 146 ? 8.162 9.404 36.654 1.00 17.62 192 ALA A CA 1
ATOM 1078 C C . ALA A 1 146 ? 8.642 9.889 35.297 1.00 18.45 192 ALA A C 1
ATOM 1079 O O . ALA A 1 146 ? 8.266 10.974 34.844 1.00 15.67 192 ALA A O 1
ATOM 1081 N N . GLU A 1 147 ? 9.471 9.076 34.647 1.00 15.08 193 GLU A N 1
ATOM 1082 C CA . GLU A 1 147 ? 10.018 9.434 33.347 1.00 17.09 193 GLU A CA 1
ATOM 1083 C C . GLU A 1 147 ? 8.951 9.447 32.267 1.00 15.44 193 GLU A C 1
ATOM 1084 O O . GLU A 1 147 ? 8.969 10.304 31.386 1.00 12.75 193 GLU A O 1
ATOM 1090 N N . LEU A 1 148 ? 8.026 8.493 32.314 1.00 13.82 194 LEU A N 1
ATOM 1091 C CA . LEU A 1 148 ? 6.967 8.456 31.307 1.00 13.64 194 LEU A CA 1
ATOM 1092 C C . LEU A 1 148 ? 6.045 9.668 31.423 1.00 14.17 194 LEU A C 1
ATOM 1093 O O . LEU A 1 148 ? 5.576 10.185 30.419 1.00 12.98 194 LEU A O 1
ATOM 1098 N N . ARG A 1 149 ? 5.776 10.114 32.644 1.00 12.76 195 ARG A N 1
ATOM 1099 C CA . ARG A 1 149 ? 4.916 11.278 32.833 1.00 14.38 195 ARG A CA 1
ATOM 1100 C C . ARG A 1 149 ? 5.617 12.520 32.287 1.00 15.28 195 ARG A C 1
ATOM 1101 O O . ARG A 1 149 ? 4.978 13.413 31.723 1.00 14.91 195 ARG A O 1
ATOM 1109 N N . LEU A 1 150 ? 6.933 12.564 32.453 1.00 15.19 196 LEU A N 1
ATOM 1110 C CA . LEU A 1 150 ? 7.730 13.685 31.970 1.00 16.88 196 LEU A CA 1
ATOM 1111 C C . LEU A 1 150 ? 7.804 13.638 30.445 1.00 17.74 196 LEU A C 1
ATOM 1112 O O . LEU A 1 150 ? 7.753 14.677 29.777 1.00 16.24 196 LEU A O 1
ATOM 1117 N N . ASP A 1 151 ? 7.919 12.433 29.891 1.00 15.33 197 ASP A N 1
ATOM 1118 C CA . ASP A 1 151 ? 7.968 12.292 28.437 1.00 15.49 197 ASP A CA 1
ATOM 1119 C C . ASP A 1 151 ? 6.685 12.878 27.851 1.00 14.51 197 ASP A C 1
ATOM 1120 O O . ASP A 1 151 ? 6.707 13.553 26.819 1.00 14.68 197 ASP A O 1
ATOM 1125 N N . ALA A 1 152 ? 5.567 12.604 28.516 1.00 16.14 198 ALA A N 1
ATOM 1126 C CA . ALA A 1 152 ? 4.261 13.078 28.060 1.00 17.99 198 ALA A CA 1
ATOM 1127 C C . ALA A 1 152 ? 4.173 14.590 28.133 1.00 18.46 198 ALA A C 1
ATOM 1128 O O . ALA A 1 152 ? 3.687 15.234 27.209 1.00 19.51 198 ALA A O 1
ATOM 1130 N N . PHE A 1 153 ? 4.637 15.151 29.239 1.00 18.66 199 PHE A N 1
ATOM 1131 C CA . PHE A 1 153 ? 4.608 16.595 29.427 1.00 19.85 199 PHE A CA 1
ATOM 1132 C C . PHE A 1 153 ? 5.403 17.275 28.318 1.00 22.59 199 PHE A C 1
ATOM 1133 O O . PHE A 1 153 ? 4.939 18.243 27.710 1.00 20.89 199 PHE A O 1
ATOM 1141 N N . ARG A 1 154 ? 6.598 16.758 28.053 1.00 22.60 200 ARG A N 1
ATOM 1142 C CA . ARG A 1 154 ? 7.454 17.325 27.019 1.00 25.23 200 ARG A CA 1
ATOM 1143 C C . ARG A 1 154 ? 6.832 17.323 25.629 1.00 24.58 200 ARG A C 1
ATOM 1144 O O . ARG A 1 154 ? 6.809 18.356 24.967 1.00 28.08 200 ARG A O 1
ATOM 1152 N N . ARG A 1 155 ? 6.335 16.179 25.170 1.00 25.57 201 ARG A N 1
ATOM 1153 C CA . ARG A 1 155 ? 5.742 16.135 23.835 1.00 26.74 201 ARG A CA 1
ATOM 1154 C C . ARG A 1 155 ? 4.381 16.818 23.720 1.00 26.17 201 ARG A C 1
ATOM 1155 O O . ARG A 1 155 ? 4.094 17.451 22.705 1.00 24.24 201 ARG A O 1
ATOM 1163 N N . THR A 1 156 ? 3.539 16.688 24.739 1.00 24.93 202 THR A N 1
ATOM 1164 C CA . THR A 1 156 ? 2.222 17.308 24.673 1.00 25.07 202 THR A CA 1
ATOM 1165 C C . THR A 1 156 ? 2.362 18.812 24.554 1.00 24.71 202 THR A C 1
ATOM 1166 O O . THR A 1 156 ? 1.641 19.454 23.783 1.00 24.16 202 THR A O 1
ATOM 1170 N N . THR A 1 157 ? 3.295 19.375 25.314 1.00 23.76 203 THR A N 1
ATOM 1171 C CA . THR A 1 157 ? 3.521 20.808 25.262 1.00 26.05 203 THR A CA 1
ATOM 1172 C C . THR A 1 157 ? 4.114 21.202 23.910 1.00 27.10 203 THR A C 1
ATOM 1173 O O . THR A 1 157 ? 3.815 22.275 23.390 1.00 27.34 203 THR A O 1
ATOM 1177 N N . SER A 1 158 ? 4.949 20.342 23.331 1.00 27.36 204 SER A N 1
ATOM 1178 C CA . SER A 1 158 ? 5.539 20.655 22.027 1.00 27.92 204 SER A CA 1
ATOM 1179 C C . SER A 1 158 ? 4.499 20.523 20.920 1.00 27.82 204 SER A C 1
ATOM 1180 O O . SER A 1 158 ? 4.447 21.344 20.006 1.00 29.18 204 SER A O 1
ATOM 1183 N N . GLU A 1 159 ? 3.670 19.489 21.012 1.00 28.18 205 GLU A N 1
ATOM 1184 C CA . GLU A 1 159 ? 2.622 19.242 20.027 1.00 29.66 205 GLU A CA 1
ATOM 1185 C C . GLU A 1 159 ? 1.633 20.413 20.014 1.00 29.28 205 GLU A C 1
ATOM 1186 O O . GLU A 1 159 ? 1.010 20.711 18.988 1.00 29.25 205 GLU A O 1
ATOM 1192 N N . PHE A 1 160 ? 1.496 21.075 21.159 1.00 27.95 206 PHE A N 1
ATOM 1193 C CA . PHE A 1 160 ? 0.590 22.214 21.277 1.00 27.08 206 PHE A CA 1
ATOM 1194 C C . PHE A 1 160 ? 1.239 23.467 20.705 1.00 28.11 206 PHE A C 1
ATOM 1195 O O . PHE A 1 160 ? 0.565 24.311 20.115 1.00 29.64 206 PHE A O 1
ATOM 1203 N N . GLY A 1 161 ? 2.549 23.598 20.890 1.00 28.54 207 GLY A N 1
ATOM 1204 C CA . GLY A 1 161 ? 3.226 24.764 20.357 1.00 29.53 207 GLY A CA 1
ATOM 1205 C C . GLY A 1 161 ? 4.218 25.411 21.296 1.00 29.89 207 GLY A C 1
ATOM 1206 O O . GLY A 1 161 ? 5.095 26.144 20.848 1.00 30.21 207 GLY A O 1
ATOM 1207 N N . LEU A 1 162 ? 4.089 25.153 22.594 1.00 29.60 208 LEU A N 1
ATOM 1208 C CA . LEU A 1 162 ? 5.008 25.740 23.561 1.00 30.50 208 LEU A CA 1
ATOM 1209 C C . LEU A 1 162 ? 6.419 25.227 23.324 1.00 32.02 208 LEU A C 1
ATOM 1210 O O . LEU A 1 162 ? 6.610 24.129 22.802 1.00 30.88 208 LEU A O 1
ATOM 1215 N N . THR A 1 163 ? 7.405 26.025 23.714 1.00 32.60 209 THR A N 1
ATOM 1216 C CA . THR A 1 163 ? 8.797 25.640 23.543 1.00 35.78 209 THR A CA 1
ATOM 1217 C C . THR A 1 163 ? 9.414 25.373 24.902 1.00 36.14 209 THR A C 1
ATOM 1218 O O . THR A 1 163 ? 8.908 25.837 25.923 1.00 35.74 209 THR A O 1
ATOM 1222 N N . GLU A 1 164 ? 10.516 24.633 24.909 1.00 37.00 210 GLU A N 1
ATOM 1223 C CA . GLU A 1 164 ? 11.203 24.310 26.148 1.00 38.09 210 GLU A CA 1
ATOM 1224 C C . GLU A 1 164 ? 11.419 25.586 26.959 1.00 35.92 210 GLU A C 1
ATOM 1225 O O . GLU A 1 164 ? 11.522 25.548 28.186 1.00 33.98 210 GLU A O 1
ATOM 1231 N N . ASN A 1 165 ? 11.462 26.717 26.262 1.00 34.02 211 ASN A N 1
ATOM 1232 C CA . ASN A 1 165 ? 11.680 28.014 26.897 1.00 33.08 211 ASN A CA 1
ATOM 1233 C C . ASN A 1 165 ? 10.477 28.506 27.713 1.00 32.47 211 ASN A C 1
ATOM 1234 O O . ASN A 1 165 ? 10.613 29.396 28.557 1.00 30.45 211 ASN A O 1
ATOM 1239 N N . ASP A 1 166 ? 9.302 27.936 27.458 1.00 30.14 212 ASP A N 1
ATOM 1240 C CA . ASP A 1 166 ? 8.100 28.325 28.189 1.00 29.67 212 ASP A CA 1
ATOM 1241 C C . ASP A 1 166 ? 7.925 27.430 29.410 1.00 29.96 212 ASP A C 1
ATOM 1242 O O . ASP A 1 166 ? 7.064 27.679 30.260 1.00 30.27 212 ASP A O 1
ATOM 1247 N N . LEU A 1 167 ? 8.747 26.389 29.496 1.00 26.80 213 LEU A N 1
ATOM 1248 C CA . LEU A 1 167 ? 8.654 25.456 30.608 1.00 25.63 213 LEU A CA 1
ATOM 1249 C C . LEU A 1 167 ? 9.705 25.665 31.694 1.00 24.40 213 LEU A C 1
ATOM 1250 O O . LEU A 1 167 ? 10.783 26.211 31.453 1.00 22.41 213 LEU A O 1
ATOM 1255 N N . SER A 1 168 ? 9.361 25.230 32.901 1.00 21.71 214 SER A N 1
ATOM 1256 C CA . SER A 1 168 ? 10.253 25.292 34.050 1.00 20.69 214 SER A CA 1
ATOM 1257 C C . SER A 1 168 ? 10.261 23.871 34.597 1.00 19.56 214 SER A C 1
ATOM 1258 O O . SER A 1 168 ? 9.353 23.482 35.329 1.00 17.35 214 SER A O 1
ATOM 1261 N N . ILE A 1 169 ? 11.279 23.098 34.230 1.00 17.80 215 ILE A N 1
ATOM 1262 C CA . ILE A 1 169 ? 11.378 21.717 34.678 1.00 19.70 215 ILE A CA 1
ATOM 1263 C C . ILE A 1 169 ? 12.505 21.573 35.688 1.00 18.66 215 ILE A C 1
ATOM 1264 O O . ILE A 1 169 ? 13.617 22.039 35.461 1.00 19.91 215 ILE A O 1
ATOM 1269 N N . SER A 1 170 ? 12.210 20.938 36.815 1.00 16.27 216 SER A N 1
ATOM 1270 C CA . SER A 1 170 ? 13.215 20.755 37.856 1.00 17.41 216 SER A CA 1
ATOM 1271 C C . SER A 1 170 ? 13.041 19.429 38.573 1.00 17.11 216 SER A C 1
ATOM 1272 O O . SER A 1 170 ? 11.935 18.901 38.656 1.00 14.51 216 SER A O 1
ATOM 1275 N N . LEU A 1 171 ? 14.142 18.885 39.085 1.00 17.31 217 LEU A N 1
ATOM 1276 C CA . LEU A 1 171 ? 14.073 17.652 39.854 1.00 17.04 217 LEU A CA 1
ATOM 1277 C C . LEU A 1 171 ? 13.599 18.068 41.236 1.00 16.13 217 LEU A C 1
ATOM 1278 O O . LEU A 1 171 ? 13.899 19.175 41.692 1.00 16.44 217 LEU A O 1
ATOM 1283 N N . GLY A 1 172 ? 12.859 17.191 41.903 1.00 14.02 218 GLY A N 1
ATOM 1284 C CA . GLY A 1 172 ? 12.390 17.502 43.239 1.00 12.20 218 GLY A CA 1
ATOM 1285 C C . GLY A 1 172 ? 12.999 16.542 44.244 1.00 14.40 218 GLY A C 1
ATOM 1286 O O . GLY A 1 172 ? 12.953 16.771 45.448 1.00 13.93 218 GLY A O 1
ATOM 1295 N N . ASP A 1 174 ? 15.826 12.723 44.564 1.00 14.61 220 ASP A N 1
ATOM 1296 C CA . ASP A 1 174 ? 16.682 11.714 43.962 1.00 17.57 220 ASP A CA 1
ATOM 1297 C C . ASP A 1 174 ? 17.179 10.789 45.057 1.00 16.47 220 ASP A C 1
ATOM 1298 O O . ASP A 1 174 ? 17.057 11.094 46.238 1.00 18.04 220 ASP A O 1
ATOM 1303 N N . GLY A 1 175 ? 17.733 9.650 44.664 1.00 17.81 221 GLY A N 1
ATOM 1304 C CA . GLY A 1 175 ? 18.221 8.708 45.649 1.00 19.32 221 GLY A CA 1
ATOM 1305 C C . GLY A 1 175 ? 17.352 7.466 45.694 1.00 21.79 221 GLY A C 1
ATOM 1306 O O . GLY A 1 175 ? 16.501 7.271 44.820 1.00 18.93 221 GLY A O 1
ATOM 1307 N N . PRO A 1 176 ? 17.541 6.602 46.702 1.00 22.50 222 PRO A N 1
ATOM 1308 C CA . PRO A 1 176 ? 16.752 5.373 46.832 1.00 24.19 222 PRO A CA 1
ATOM 1309 C C . PRO A 1 176 ? 15.270 5.688 47.031 1.00 24.21 222 PRO A C 1
ATOM 1310 O O . PRO A 1 176 ? 14.919 6.541 47.840 1.00 24.52 222 PRO A O 1
ATOM 1314 N N . VAL A 1 177 ? 14.408 4.998 46.291 1.00 25.42 223 VAL A N 1
ATOM 1315 C CA . VAL A 1 177 ? 12.967 5.204 46.410 1.00 26.70 223 VAL A CA 1
ATOM 1316 C C . VAL A 1 177 ? 12.530 4.984 47.856 1.00 28.29 223 VAL A C 1
ATOM 1317 O O . VAL A 1 177 ? 12.901 3.990 48.481 1.00 29.51 223 VAL A O 1
ATOM 1321 N N . GLY A 1 178 ? 11.745 5.918 48.385 1.00 28.54 224 GLY A N 1
ATOM 1322 C CA . GLY A 1 178 ? 11.282 5.796 49.756 1.00 30.67 224 GLY A CA 1
ATOM 1323 C C . GLY A 1 178 ? 12.347 6.125 50.789 1.00 30.96 224 GLY A C 1
ATOM 1324 O O . GLY A 1 178 ? 12.235 5.735 51.950 1.00 32.96 224 GLY A O 1
ATOM 1325 N N . ALA A 1 179 ? 13.385 6.841 50.367 1.00 29.23 225 ALA A N 1
ATOM 1326 C CA . ALA A 1 179 ? 14.475 7.234 51.259 1.00 27.26 225 ALA A CA 1
ATOM 1327 C C . ALA A 1 179 ? 15.299 8.279 50.519 1.00 24.82 225 ALA A C 1
ATOM 1328 O O . ALA A 1 179 ? 16.510 8.398 50.703 1.00 23.80 225 ALA A O 1
ATOM 1330 N N . GLU A 1 180 ? 14.612 9.045 49.684 1.00 21.61 226 GLU A N 1
ATOM 1331 C CA . GLU A 1 180 ? 15.249 10.053 48.864 1.00 20.21 226 GLU A CA 1
ATOM 1332 C C . GLU A 1 180 ? 15.735 11.304 49.560 1.00 17.71 226 GLU A C 1
ATOM 1333 O O . GLU A 1 180 ? 15.357 11.620 50.692 1.00 17.61 226 GLU A O 1
ATOM 1339 N N . ASN A 1 181 ? 16.610 11.996 48.846 1.00 16.23 227 ASN A N 1
ATOM 1340 C CA . ASN A 1 181 ? 17.145 13.278 49.260 1.00 14.49 227 ASN A CA 1
ATOM 1341 C C . ASN A 1 181 ? 15.992 14.082 48.665 1.00 13.29 227 ASN A C 1
ATOM 1342 O O . ASN A 1 181 ? 15.815 14.099 47.455 1.00 12.99 227 ASN A O 1
ATOM 1347 N N . ASN A 1 182 ? 15.188 14.707 49.515 1.00 14.34 228 ASN A N 1
ATOM 1348 C CA . ASN A 1 182 ? 14.009 15.424 49.040 1.00 15.81 228 ASN A CA 1
ATOM 1349 C C . ASN A 1 182 ? 14.084 16.946 49.179 1.00 16.14 228 ASN A C 1
ATOM 1350 O O . ASN A 1 182 ? 14.234 17.471 50.276 1.00 17.25 228 ASN A O 1
ATOM 1355 N N . TYR A 1 183 ? 13.968 17.648 48.054 1.00 16.60 229 TYR A N 1
ATOM 1356 C CA . TYR A 1 183 ? 14.047 19.109 48.053 1.00 15.68 229 TYR A CA 1
ATOM 1357 C C . TYR A 1 183 ? 12.937 19.753 47.228 1.00 14.64 229 TYR A C 1
ATOM 1358 O O . TYR A 1 183 ? 13.160 20.769 46.559 1.00 14.43 229 TYR A O 1
ATOM 1367 N N . VAL A 1 184 ? 11.741 19.173 47.287 1.00 12.53 230 VAL A N 1
ATOM 1368 C CA . VAL A 1 184 ? 10.608 19.689 46.521 1.00 12.78 230 VAL A CA 1
ATOM 1369 C C . VAL A 1 184 ? 10.269 21.128 46.912 1.00 13.11 230 VAL A C 1
ATOM 1370 O O . VAL A 1 184 ? 10.113 21.989 46.047 1.00 14.40 230 VAL A O 1
ATOM 1374 N N . PHE A 1 185 ? 10.161 21.388 48.212 1.00 13.50 231 PHE A N 1
ATOM 1375 C CA . PHE A 1 185 ? 9.838 22.735 48.686 1.00 15.69 231 PHE A CA 1
ATOM 1376 C C . PHE A 1 185 ? 10.832 23.773 48.157 1.00 16.33 231 PHE A C 1
ATOM 1377 O O . PHE A 1 185 ? 10.437 24.829 47.643 1.00 15.24 231 PHE A O 1
ATOM 1385 N N . ALA A 1 186 ? 12.120 23.470 48.296 1.00 17.35 232 ALA A N 1
ATOM 1386 C CA . ALA A 1 186 ? 13.174 24.377 47.852 1.00 18.69 232 ALA A CA 1
ATOM 1387 C C . ALA A 1 186 ? 13.149 24.588 46.346 1.00 18.77 232 ALA A C 1
ATOM 1388 O O . ALA A 1 186 ? 13.373 25.701 45.869 1.00 20.37 232 ALA A O 1
ATOM 1390 N N . ALA A 1 187 ? 12.874 23.525 45.597 1.00 16.63 233 ALA A N 1
ATOM 1391 C CA . ALA A 1 187 ? 12.821 23.621 44.145 1.00 17.06 233 ALA A CA 1
ATOM 1392 C C . ALA A 1 187 ? 11.619 24.452 43.697 1.00 16.81 233 ALA A C 1
ATOM 1393 O O . ALA A 1 187 ? 11.733 25.279 42.799 1.00 16.56 233 ALA A O 1
ATOM 1395 N N . ALA A 1 188 ? 10.471 24.229 44.329 1.00 18.06 234 ALA A N 1
ATOM 1396 C CA . ALA A 1 188 ? 9.249 24.958 43.986 1.00 17.68 234 ALA A CA 1
ATOM 1397 C C . ALA A 1 188 ? 9.383 26.430 44.346 1.00 17.07 234 ALA A C 1
ATOM 1398 O O . ALA A 1 188 ? 8.843 27.303 43.667 1.00 18.20 234 ALA A O 1
ATOM 1400 N N . THR A 1 189 ? 10.091 26.702 45.430 1.00 16.94 235 THR A N 1
ATOM 1401 C CA . THR A 1 189 ? 10.282 28.078 45.863 1.00 18.28 235 THR A CA 1
ATOM 1402 C C . THR A 1 189 ? 11.125 28.836 44.837 1.00 19.49 235 THR A C 1
ATOM 1403 O O . THR A 1 189 ? 10.782 29.949 44.440 1.00 19.15 235 THR A O 1
ATOM 1407 N N . GLU A 1 190 ? 12.219 28.222 44.402 1.00 20.29 236 GLU A N 1
ATOM 1408 C CA . GLU A 1 190 ? 13.093 28.834 43.406 1.00 21.67 236 GLU A CA 1
ATOM 1409 C C . GLU A 1 190 ? 12.315 29.094 42.123 1.00 21.77 236 GLU A C 1
ATOM 1410 O O . GLU A 1 190 ? 12.422 30.166 41.521 1.00 20.18 236 GLU A O 1
ATOM 1424 N N . LEU A 1 192 ? 9.069 29.499 41.706 1.00 20.03 238 LEU A N 1
ATOM 1425 C CA . LEU A 1 192 ? 8.047 30.528 41.866 1.00 20.02 238 LEU A CA 1
ATOM 1426 C C . LEU A 1 192 ? 8.620 31.928 42.081 1.00 22.50 238 LEU A C 1
ATOM 1427 O O . LEU A 1 192 ? 7.897 32.926 41.992 1.00 22.46 238 LEU A O 1
ATOM 1432 N N . LYS A 1 193 ? 9.913 32.004 42.372 1.00 24.52 239 LYS A N 1
ATOM 1433 C CA . LYS A 1 193 ? 10.549 33.296 42.587 1.00 29.27 239 LYS A CA 1
ATOM 1434 C C . LYS A 1 193 ? 11.165 33.820 41.298 1.00 31.66 239 LYS A C 1
ATOM 1435 O O . LYS A 1 193 ? 11.667 34.941 41.253 1.00 32.84 239 LYS A O 1
ATOM 1441 N N . GLN A 1 194 ? 11.117 33.000 40.252 1.00 34.08 240 GLN A N 1
ATOM 1442 C CA . GLN A 1 194 ? 11.652 33.384 38.954 1.00 36.10 240 GLN A CA 1
ATOM 1443 C C . GLN A 1 194 ? 10.937 34.645 38.486 1.00 37.02 240 GLN A C 1
ATOM 1444 O O . GLN A 1 194 ? 9.781 34.881 38.840 1.00 35.88 240 GLN A O 1
ATOM 1450 N N . ASP A 1 195 ? 11.628 35.452 37.688 1.00 39.43 241 ASP A N 1
ATOM 1451 C CA . ASP A 1 195 ? 11.042 36.681 37.167 1.00 41.02 241 ASP A CA 1
ATOM 1452 C C . ASP A 1 195 ? 9.869 36.341 36.249 1.00 39.51 241 ASP A C 1
ATOM 1453 O O . ASP A 1 195 ? 8.842 37.016 36.268 1.00 39.54 241 ASP A O 1
ATOM 1458 N N . ASP A 1 196 ? 10.026 35.289 35.450 1.00 37.83 242 ASP A N 1
ATOM 1459 C CA . ASP A 1 196 ? 8.957 34.844 34.561 1.00 37.27 242 ASP A CA 1
ATOM 1460 C C . ASP A 1 196 ? 8.299 33.620 35.200 1.00 34.73 242 ASP A C 1
ATOM 1461 O O . ASP A 1 196 ? 8.408 32.502 34.701 1.00 34.47 242 ASP A O 1
ATOM 1466 N N . ARG A 1 197 ? 7.619 33.867 36.314 1.00 31.56 243 ARG A N 1
ATOM 1467 C CA . ARG A 1 197 ? 6.929 32.850 37.109 1.00 28.75 243 ARG A CA 1
ATOM 1468 C C . ARG A 1 197 ? 5.887 32.032 36.347 1.00 25.68 243 ARG A C 1
ATOM 1469 O O . ARG A 1 197 ? 5.026 32.590 35.674 1.00 23.68 243 ARG A O 1
ATOM 1477 N N . PRO A 1 198 ? 5.959 30.690 36.426 1.00 23.16 244 PRO A N 1
ATOM 1478 C CA . PRO A 1 198 ? 4.939 29.924 35.699 1.00 21.09 244 PRO A CA 1
ATOM 1479 C C . PRO A 1 198 ? 3.556 30.150 36.319 1.00 20.00 244 PRO A C 1
ATOM 1480 O O . PRO A 1 198 ? 3.447 30.427 37.516 1.00 21.45 244 PRO A O 1
ATOM 1484 N N . THR A 1 199 ? 2.510 30.045 35.502 1.00 17.54 245 THR A N 1
ATOM 1485 C CA . THR A 1 199 ? 1.141 30.244 35.971 1.00 17.48 245 THR A CA 1
ATOM 1486 C C . THR A 1 199 ? 0.528 28.936 36.456 1.00 16.34 245 THR A C 1
ATOM 1487 O O . THR A 1 199 ? -0.484 28.936 37.150 1.00 15.29 245 THR A O 1
ATOM 1491 N N . ALA A 1 200 ? 1.152 27.823 36.078 1.00 14.48 246 ALA A N 1
ATOM 1492 C CA . ALA A 1 200 ? 0.692 26.504 36.482 1.00 13.55 246 ALA A CA 1
ATOM 1493 C C . ALA A 1 200 ? 1.909 25.632 36.765 1.00 14.81 246 ALA A C 1
ATOM 1494 O O . ALA A 1 200 ? 2.951 25.773 36.116 1.00 13.49 246 ALA A O 1
ATOM 1496 N N . ILE A 1 201 ? 1.786 24.758 37.755 1.00 12.66 247 ILE A N 1
ATOM 1497 C CA . ILE A 1 201 ? 2.881 23.851 38.097 1.00 12.70 247 ILE A CA 1
ATOM 1498 C C . ILE A 1 201 ? 2.308 22.454 38.225 1.00 13.72 247 ILE A C 1
ATOM 1499 O O . ILE A 1 201 ? 1.312 22.228 38.922 1.00 13.15 247 ILE A O 1
ATOM 1512 N N . SER A 1 203 ? 2.864 18.785 39.505 1.00 14.87 249 SER A N 1
ATOM 1513 C CA . SER A 1 203 ? 3.651 18.061 40.488 1.00 13.29 249 SER A CA 1
ATOM 1514 C C . SER A 1 203 ? 3.862 16.620 40.039 1.00 13.52 249 SER A C 1
ATOM 1515 O O . SER A 1 203 ? 2.927 15.965 39.555 1.00 11.94 249 SER A O 1
ATOM 1518 N N . GLY A 1 204 ? 5.089 16.130 40.211 1.00 15.70 250 GLY A N 1
ATOM 1519 C CA . GLY A 1 204 ? 5.410 14.762 39.835 1.00 14.96 250 GLY A CA 1
ATOM 1520 C C . GLY A 1 204 ? 4.307 13.838 40.299 1.00 13.32 250 GLY A C 1
ATOM 1521 O O . GLY A 1 204 ? 3.868 12.966 39.549 1.00 15.85 250 GLY A O 1
ATOM 1522 N N . ASN A 1 205 ? 3.876 14.020 41.543 1.00 12.72 251 ASN A N 1
ATOM 1523 C CA . ASN A 1 205 ? 2.770 13.246 42.107 1.00 11.92 251 ASN A CA 1
ATOM 1524 C C . ASN A 1 205 ? 2.077 14.047 43.211 1.00 12.59 251 ASN A C 1
ATOM 1525 O O . ASN A 1 205 ? 2.533 15.134 43.587 1.00 9.15 251 ASN A O 1
ATOM 1530 N N . ASP A 1 206 ? 0.975 13.513 43.729 1.00 10.78 252 ASP A N 1
ATOM 1531 C CA . ASP A 1 206 ? 0.214 14.211 44.761 1.00 10.25 252 ASP A CA 1
ATOM 1532 C C . ASP A 1 206 ? 1.000 14.475 46.041 1.00 12.04 252 ASP A C 1
ATOM 1533 O O . ASP A 1 206 ? 0.893 15.548 46.622 1.00 10.57 252 ASP A O 1
ATOM 1538 N N . GLU A 1 207 ? 1.785 13.495 46.482 1.00 10.43 253 GLU A N 1
ATOM 1539 C CA . GLU A 1 207 ? 2.558 13.654 47.696 1.00 12.87 253 GLU A CA 1
ATOM 1540 C C . GLU A 1 207 ? 3.403 14.932 47.629 1.00 12.40 253 GLU A C 1
ATOM 1541 O O . GLU A 1 207 ? 3.401 15.734 48.562 1.00 11.42 253 GLU A O 1
ATOM 1555 N N . ALA A 1 209 ? 2.925 17.542 45.915 1.00 11.67 255 ALA A N 1
ATOM 1556 C CA . ALA A 1 209 ? 2.086 18.741 45.865 1.00 13.33 255 ALA A CA 1
ATOM 1557 C C . ALA A 1 209 ? 1.967 19.412 47.221 1.00 13.30 255 ALA A C 1
ATOM 1558 O O . ALA A 1 209 ? 1.787 20.622 47.295 1.00 14.29 255 ALA A O 1
ATOM 1560 N N . ILE A 1 210 ? 2.056 18.632 48.297 1.00 12.88 256 ILE A N 1
ATOM 1561 C CA . ILE A 1 210 ? 1.968 19.221 49.624 1.00 10.14 256 ILE A CA 1
ATOM 1562 C C . ILE A 1 210 ? 3.031 20.313 49.770 1.00 12.02 256 ILE A C 1
ATOM 1563 O O . ILE A 1 210 ? 2.740 21.411 50.234 1.00 11.26 256 ILE A O 1
ATOM 1568 N N . GLN A 1 211 ? 4.262 20.004 49.371 1.00 11.06 257 GLN A N 1
ATOM 1569 C CA . GLN A 1 211 ? 5.361 20.967 49.480 1.00 13.24 257 GLN A CA 1
ATOM 1570 C C . GLN A 1 211 ? 5.225 22.157 48.539 1.00 12.53 257 GLN A C 1
ATOM 1571 O O . GLN A 1 211 ? 5.664 23.266 48.871 1.00 12.93 257 GLN A O 1
ATOM 1577 N N . ILE A 1 212 ? 4.629 21.928 47.369 1.00 11.57 258 ILE A N 1
ATOM 1578 C CA . ILE A 1 212 ? 4.427 22.991 46.385 1.00 12.39 258 ILE A CA 1
ATOM 1579 C C . ILE A 1 212 ? 3.318 23.948 46.865 1.00 13.27 258 ILE A C 1
ATOM 1580 O O . ILE A 1 212 ? 3.378 25.155 46.630 1.00 14.74 258 ILE A O 1
ATOM 1585 N N . TYR A 1 213 ? 2.297 23.408 47.523 1.00 12.20 259 TYR A N 1
ATOM 1586 C CA . TYR A 1 213 ? 1.220 24.253 48.049 1.00 13.38 259 TYR A CA 1
ATOM 1587 C C . TYR A 1 213 ? 1.820 25.183 49.093 1.00 12.05 259 TYR A C 1
ATOM 1588 O O . TYR A 1 213 ? 1.558 26.385 49.096 1.00 13.80 259 TYR A O 1
ATOM 1597 N N . ILE A 1 214 ? 2.621 24.612 49.988 1.00 10.99 260 ILE A N 1
ATOM 1598 C CA . ILE A 1 214 ? 3.243 25.386 51.057 1.00 12.77 260 ILE A CA 1
ATOM 1599 C C . ILE A 1 214 ? 4.236 26.401 50.497 1.00 14.34 260 ILE A C 1
ATOM 1600 O O . ILE A 1 214 ? 4.299 27.541 50.964 1.00 13.37 260 ILE A O 1
ATOM 1605 N N . ALA A 1 215 ? 4.998 25.991 49.488 1.00 12.25 261 ALA A N 1
ATOM 1606 C CA . ALA A 1 215 ? 5.956 26.894 48.866 1.00 14.42 261 ALA A CA 1
ATOM 1607 C C . ALA A 1 215 ? 5.226 28.118 48.293 1.00 13.71 261 ALA A C 1
ATOM 1608 O O . ALA A 1 215 ? 5.646 29.253 48.492 1.00 17.55 261 ALA A O 1
ATOM 1610 N N . ALA A 1 216 ? 4.128 27.881 47.587 1.00 16.25 262 ALA A N 1
ATOM 1611 C CA . ALA A 1 216 ? 3.366 28.976 46.988 1.00 16.84 262 ALA A CA 1
ATOM 1612 C C . ALA A 1 216 ? 2.733 29.900 48.031 1.00 18.60 262 ALA A C 1
ATOM 1613 O O . ALA A 1 216 ? 2.857 31.128 47.940 1.00 17.29 262 ALA A O 1
ATOM 1623 N N . ALA A 1 218 ? 3.590 30.308 51.097 1.00 17.24 264 ALA A N 1
ATOM 1624 C CA . ALA A 1 218 ? 4.626 30.955 51.885 1.00 19.55 264 ALA A CA 1
ATOM 1625 C C . ALA A 1 218 ? 5.134 32.216 51.188 1.00 20.86 264 ALA A C 1
ATOM 1626 O O . ALA A 1 218 ? 5.808 33.045 51.806 1.00 21.47 264 ALA A O 1
ATOM 1628 N N . LEU A 1 219 ? 4.812 32.355 49.905 1.00 20.41 265 LEU A N 1
ATOM 1629 C CA . LEU A 1 219 ? 5.228 33.521 49.124 1.00 23.42 265 LEU A CA 1
ATOM 1630 C C . LEU A 1 219 ? 4.046 34.455 48.891 1.00 23.92 265 LEU A C 1
ATOM 1631 O O . LEU A 1 219 ? 4.133 35.396 48.101 1.00 24.51 265 LEU A O 1
ATOM 1636 N N . GLY A 1 220 ? 2.938 34.175 49.572 1.00 25.17 266 GLY A N 1
ATOM 1637 C CA . GLY A 1 220 ? 1.753 35.002 49.443 1.00 25.60 266 GLY A CA 1
ATOM 1638 C C . GLY A 1 220 ? 0.903 34.726 48.220 1.00 26.65 266 GLY A C 1
ATOM 1639 O O . GLY A 1 220 ? -0.023 35.482 47.923 1.00 27.37 266 GLY A O 1
ATOM 1640 N N . LEU A 1 221 ? 1.203 33.652 47.498 1.00 26.18 267 LEU A N 1
ATOM 1641 C CA . LEU A 1 221 ? 0.427 33.320 46.308 1.00 25.62 267 LEU A CA 1
ATOM 1642 C C . LEU A 1 221 ? -0.810 32.503 46.677 1.00 26.68 267 LEU A C 1
ATOM 1643 O O . LEU A 1 221 ? -0.752 31.645 47.559 1.00 25.02 267 LEU A O 1
ATOM 1648 N N . ARG A 1 222 ? -1.924 32.790 46.008 1.00 24.92 268 ARG A N 1
ATOM 1649 C CA . ARG A 1 222 ? -3.181 32.079 46.235 1.00 27.83 268 ARG A CA 1
ATOM 1650 C C . ARG A 1 222 ? -3.210 30.982 45.184 1.00 27.85 268 ARG A C 1
ATOM 1651 O O . ARG A 1 222 ? -2.878 31.224 44.019 1.00 26.22 268 ARG A O 1
ATOM 1659 N N . ILE A 1 223 ? -3.616 29.781 45.573 1.00 28.47 269 ILE A N 1
ATOM 1660 C CA . ILE A 1 223 ? -3.590 28.683 44.622 1.00 31.42 269 ILE A CA 1
ATOM 1661 C C . ILE A 1 223 ? -4.285 28.942 43.285 1.00 32.98 269 ILE A C 1
ATOM 1662 O O . ILE A 1 223 ? -3.691 29.558 42.401 1.00 36.55 269 ILE A O 1
ATOM 1667 N N . PRO A 1 224 ? -5.550 28.525 43.113 1.00 32.00 270 PRO A N 1
ATOM 1668 C CA . PRO A 1 224 ? -6.072 28.832 41.778 1.00 31.42 270 PRO A CA 1
ATOM 1669 C C . PRO A 1 224 ? -5.815 30.260 41.269 1.00 30.46 270 PRO A C 1
ATOM 1670 O O . PRO A 1 224 ? -5.299 30.439 40.167 1.00 28.27 270 PRO A O 1
ATOM 1674 N N . GLN A 1 225 ? -6.140 31.262 42.082 1.00 30.29 271 GLN A N 1
ATOM 1675 C CA . GLN A 1 225 ? -5.984 32.666 41.690 1.00 29.51 271 GLN A CA 1
ATOM 1676 C C . GLN A 1 225 ? -4.612 33.090 41.161 1.00 26.81 271 GLN A C 1
ATOM 1677 O O . GLN A 1 225 ? -4.516 33.698 40.097 1.00 27.71 271 GLN A O 1
ATOM 1683 N N . ASP A 1 226 ? -3.554 32.784 41.900 1.00 24.87 272 ASP A N 1
ATOM 1684 C CA . ASP A 1 226 ? -2.210 33.180 41.488 1.00 23.03 272 ASP A CA 1
ATOM 1685 C C . ASP A 1 226 ? -1.410 32.105 40.743 1.00 23.03 272 ASP A C 1
ATOM 1686 O O . ASP A 1 226 ? -0.600 32.420 39.867 1.00 22.35 272 ASP A O 1
ATOM 1691 N N . VAL A 1 227 ? -1.633 30.839 41.088 1.00 21.27 273 VAL A N 1
ATOM 1692 C CA . VAL A 1 227 ? -0.937 29.743 40.418 1.00 18.80 273 VAL A CA 1
ATOM 1693 C C . VAL A 1 227 ? -1.755 28.462 40.511 1.00 17.81 273 VAL A C 1
ATOM 1694 O O . VAL A 1 227 ? -2.227 28.103 41.584 1.00 19.12 273 VAL A O 1
ATOM 1698 N N . SER A 1 228 ? -1.937 27.784 39.383 1.00 16.26 274 SER A N 1
ATOM 1699 C CA . SER A 1 228 ? -2.688 26.534 39.365 1.00 16.96 274 SER A CA 1
ATOM 1700 C C . SER A 1 228 ? -1.726 25.394 39.689 1.00 17.96 274 SER A C 1
ATOM 1701 O O . SER A 1 228 ? -0.545 25.466 39.363 1.00 16.57 274 SER A O 1
ATOM 1704 N N . ILE A 1 229 ? -2.228 24.352 40.340 1.00 16.14 275 ILE A N 1
ATOM 1705 C CA . ILE A 1 229 ? -1.391 23.208 40.678 1.00 14.49 275 ILE A CA 1
ATOM 1706 C C . ILE A 1 229 ? -2.175 21.930 40.432 1.00 14.22 275 ILE A C 1
ATOM 1707 O O . ILE A 1 229 ? -3.334 21.835 40.818 1.00 13.24 275 ILE A O 1
ATOM 1712 N N . VAL A 1 230 ? -1.557 20.961 39.758 1.00 13.84 276 VAL A N 1
ATOM 1713 C CA . VAL A 1 230 ? -2.203 19.679 39.510 1.00 13.10 276 VAL A CA 1
ATOM 1714 C C . VAL A 1 230 ? -1.214 18.605 39.972 1.00 13.52 276 VAL A C 1
ATOM 1715 O O . VAL A 1 230 ? -0.009 18.843 40.000 1.00 11.28 276 VAL A O 1
ATOM 1719 N N . GLY A 1 231 ? -1.723 17.447 40.378 1.00 11.68 277 GLY A N 1
ATOM 1720 C CA . GLY A 1 231 ? -0.831 16.392 40.836 1.00 12.71 277 GLY A CA 1
ATOM 1721 C C . GLY A 1 231 ? -0.962 15.139 39.996 1.00 12.63 277 GLY A C 1
ATOM 1722 O O . GLY A 1 231 ? -1.305 15.212 38.819 1.00 12.69 277 GLY A O 1
ATOM 1723 N N . PHE A 1 232 ? -0.666 13.987 40.597 1.00 13.46 278 PHE A N 1
ATOM 1724 C CA . PHE A 1 232 ? -0.784 12.715 39.906 1.00 12.79 278 PHE A CA 1
ATOM 1725 C C . PHE A 1 232 ? -0.867 11.578 40.925 1.00 15.12 278 PHE A C 1
ATOM 1726 O O . PHE A 1 232 ? -0.127 11.580 41.918 1.00 14.83 278 PHE A O 1
ATOM 1734 N N . ASP A 1 233 ? -1.777 10.638 40.659 1.00 12.54 279 ASP A N 1
ATOM 1735 C CA . ASP A 1 233 ? -2.030 9.425 41.457 1.00 13.39 279 ASP A CA 1
ATOM 1736 C C . ASP A 1 233 ? -3.419 9.345 42.094 1.00 12.26 279 ASP A C 1
ATOM 1737 O O . ASP A 1 233 ? -4.017 8.276 42.178 1.00 13.39 279 ASP A O 1
ATOM 1742 N N . ASP A 1 234 ? -3.902 10.501 42.544 1.00 13.40 280 ASP A N 1
ATOM 1743 C CA . ASP A 1 234 ? -5.133 10.655 43.318 1.00 12.78 280 ASP A CA 1
ATOM 1744 C C . ASP A 1 234 ? -4.955 9.860 44.602 1.00 13.30 280 ASP A C 1
ATOM 1745 O O . ASP A 1 234 ? -5.734 8.957 44.923 1.00 12.95 280 ASP A O 1
ATOM 1750 N N . PHE A 1 235 ? -3.881 10.190 45.309 1.00 13.13 281 PHE A N 1
ATOM 1751 C CA . PHE A 1 235 ? -3.549 9.583 46.593 1.00 14.89 281 PHE A CA 1
ATOM 1752 C C . PHE A 1 235 ? -4.493 10.305 47.549 1.00 16.46 281 PHE A C 1
ATOM 1753 O O . PHE A 1 235 ? -4.205 11.418 47.978 1.00 16.13 281 PHE A O 1
ATOM 1761 N N . ARG A 1 236 ? -5.623 9.665 47.856 1.00 16.15 282 ARG A N 1
ATOM 1762 C CA . ARG A 1 236 ? -6.664 10.234 48.713 1.00 20.63 282 ARG A CA 1
ATOM 1763 C C . ARG A 1 236 ? -6.196 10.957 49.978 1.00 19.49 282 ARG A C 1
ATOM 1764 O O . ARG A 1 236 ? -6.686 12.039 50.294 1.00 17.88 282 ARG A O 1
ATOM 1772 N N . THR A 1 237 ? -5.269 10.350 50.705 1.00 19.95 283 THR A N 1
ATOM 1773 C CA . THR A 1 237 ? -4.743 10.943 51.929 1.00 20.76 283 THR A CA 1
ATOM 1774 C C . THR A 1 237 ? -4.341 12.404 51.692 1.00 19.97 283 THR A C 1
ATOM 1775 O O . THR A 1 237 ? -4.550 13.278 52.537 1.00 19.50 283 THR A O 1
ATOM 1779 N N . VAL A 1 238 ? -3.791 12.662 50.518 1.00 17.89 284 VAL A N 1
ATOM 1780 C CA . VAL A 1 238 ? -3.344 13.997 50.166 1.00 15.44 284 VAL A CA 1
ATOM 1781 C C . VAL A 1 238 ? -4.363 14.847 49.405 1.00 15.91 284 VAL A C 1
ATOM 1782 O O . VAL A 1 238 ? -4.719 15.931 49.848 1.00 12.65 284 VAL A O 1
ATOM 1786 N N . THR A 1 239 ? -4.845 14.352 48.270 1.00 19.66 285 THR A N 1
ATOM 1787 C CA . THR A 1 239 ? -5.757 15.143 47.441 1.00 21.26 285 THR A CA 1
ATOM 1788 C C . THR A 1 239 ? -6.924 15.801 48.151 1.00 25.11 285 THR A C 1
ATOM 1789 O O . THR A 1 239 ? -7.303 16.932 47.808 1.00 25.79 285 THR A O 1
ATOM 1801 N N . ALA A 1 241 ? -6.914 16.471 51.425 1.00 25.35 287 ALA A N 1
ATOM 1802 C CA . ALA A 1 241 ? -6.404 17.168 52.599 1.00 23.08 287 ALA A CA 1
ATOM 1803 C C . ALA A 1 241 ? -6.061 18.585 52.155 1.00 21.65 287 ALA A C 1
ATOM 1804 O O . ALA A 1 241 ? -6.358 19.561 52.841 1.00 22.25 287 ALA A O 1
ATOM 1806 N N . LEU A 1 242 ? -5.432 18.691 50.992 1.00 18.76 288 LEU A N 1
ATOM 1807 C CA . LEU A 1 242 ? -5.059 19.992 50.462 1.00 17.99 288 LEU A CA 1
ATOM 1808 C C . LEU A 1 242 ? -6.314 20.782 50.116 1.00 17.90 288 LEU A C 1
ATOM 1809 O O . LEU A 1 242 ? -7.323 20.222 49.675 1.00 18.03 288 LEU A O 1
ATOM 1814 N N . LYS A 1 243 ? -6.245 22.087 50.338 1.00 16.38 289 LYS A N 1
ATOM 1815 C CA . LYS A 1 243 ? -7.347 22.985 50.025 1.00 17.22 289 LYS A CA 1
ATOM 1816 C C . LYS A 1 243 ? -6.687 24.138 49.285 1.00 15.32 289 LYS A C 1
ATOM 1817 O O . LYS A 1 243 ? -5.746 24.747 49.797 1.00 17.05 289 LYS A O 1
ATOM 1823 N N . PRO A 1 244 ? -7.160 24.453 48.072 1.00 16.68 290 PRO A N 1
ATOM 1824 C CA . PRO A 1 244 ? -8.269 23.803 47.361 1.00 16.01 290 PRO A CA 1
ATOM 1825 C C . PRO A 1 244 ? -8.001 22.344 47.013 1.00 16.71 290 PRO A C 1
ATOM 1826 O O . PRO A 1 244 ? -6.842 21.913 46.919 1.00 15.13 290 PRO A O 1
ATOM 1830 N N . GLU A 1 245 ? -9.082 21.586 46.830 1.00 16.91 291 GLU A N 1
ATOM 1831 C CA . GLU A 1 245 ? -8.992 20.174 46.473 1.00 19.03 291 GLU A CA 1
ATOM 1832 C C . GLU A 1 245 ? -8.129 20.053 45.215 1.00 15.16 291 GLU A C 1
ATOM 1833 O O . GLU A 1 245 ? -8.343 20.767 44.241 1.00 13.48 291 GLU A O 1
ATOM 1839 N N . LEU A 1 246 ? -7.174 19.130 45.246 1.00 14.65 292 LEU A N 1
ATOM 1840 C CA . LEU A 1 246 ? -6.231 18.923 44.142 1.00 13.94 292 LEU A CA 1
ATOM 1841 C C . LEU A 1 246 ? -6.741 18.207 42.892 1.00 11.86 292 LEU A C 1
ATOM 1842 O O . LEU A 1 246 ? -7.215 17.068 42.957 1.00 14.58 292 LEU A O 1
ATOM 1847 N N . THR A 1 247 ? -6.628 18.878 41.751 1.00 11.43 293 THR A N 1
ATOM 1848 C CA . THR A 1 247 ? -7.025 18.286 40.479 1.00 12.02 293 THR A CA 1
ATOM 1849 C C . THR A 1 247 ? -5.867 17.356 40.115 1.00 12.76 293 THR A C 1
ATOM 1850 O O . THR A 1 247 ? -4.706 17.756 40.167 1.00 9.73 293 THR A O 1
ATOM 1854 N N . THR A 1 248 ? -6.177 16.119 39.742 1.00 13.44 294 THR A N 1
ATOM 1855 C CA . THR A 1 248 ? -5.111 15.155 39.476 1.00 13.76 294 THR A CA 1
ATOM 1856 C C . THR A 1 248 ? -5.516 14.090 38.461 1.00 15.74 294 THR A C 1
ATOM 1857 O O . THR A 1 248 ? -6.584 14.163 37.853 1.00 14.53 294 THR A O 1
ATOM 1861 N N . ALA A 1 249 ? -4.632 13.112 38.272 1.00 15.55 295 ALA A N 1
ATOM 1862 C CA . ALA A 1 249 ? -4.877 11.990 37.373 1.00 14.75 295 ALA A CA 1
ATOM 1863 C C . ALA A 1 249 ? -4.863 10.782 38.301 1.00 15.68 295 ALA A C 1
ATOM 1864 O O . ALA A 1 249 ? -3.870 10.528 38.988 1.00 15.14 295 ALA A O 1
ATOM 1866 N N . ALA A 1 250 ? -5.964 10.044 38.337 1.00 14.16 296 ALA A N 1
ATOM 1867 C CA . ALA A 1 250 ? -6.054 8.906 39.230 1.00 13.44 296 ALA A CA 1
ATOM 1868 C C . ALA A 1 250 ? -5.460 7.633 38.664 1.00 14.61 296 ALA A C 1
ATOM 1869 O O . ALA A 1 250 ? -5.839 7.187 37.582 1.00 13.68 296 ALA A O 1
ATOM 1871 N N . LEU A 1 251 ? -4.520 7.048 39.394 1.00 13.92 297 LEU A N 1
ATOM 1872 C CA . LEU A 1 251 ? -3.951 5.784 38.952 1.00 14.10 297 LEU A CA 1
ATOM 1873 C C . LEU A 1 251 ? -5.091 4.827 39.282 1.00 14.92 297 LEU A C 1
ATOM 1874 O O . LEU A 1 251 ? -5.613 4.847 40.400 1.00 15.07 297 LEU A O 1
ATOM 1879 N N . PRO A 1 252 ? -5.514 4.000 38.309 1.00 14.91 298 PRO A N 1
ATOM 1880 C CA . PRO A 1 252 ? -6.605 3.038 38.490 1.00 13.82 298 PRO A CA 1
ATOM 1881 C C . PRO A 1 252 ? -6.210 1.789 39.288 1.00 14.06 298 PRO A C 1
ATOM 1882 O O . PRO A 1 252 ? -6.476 0.661 38.872 1.00 11.32 298 PRO A O 1
ATOM 1886 N N . TYR A 1 253 ? -5.597 2.002 40.446 1.00 13.60 299 TYR A N 1
ATOM 1887 C CA . TYR A 1 253 ? -5.154 0.901 41.288 1.00 14.27 299 TYR A CA 1
ATOM 1888 C C . TYR A 1 253 ? -6.243 -0.085 41.670 1.00 14.96 299 TYR A C 1
ATOM 1889 O O . TYR A 1 253 ? -6.078 -1.289 41.494 1.00 10.66 299 TYR A O 1
ATOM 1898 N N . TYR A 1 254 ? -7.348 0.423 42.203 1.00 11.96 300 TYR A N 1
ATOM 1899 C CA . TYR A 1 254 ? -8.448 -0.437 42.605 1.00 16.03 300 TYR A CA 1
ATOM 1900 C C . TYR A 1 254 ? -8.901 -1.310 41.430 1.00 16.03 300 TYR A C 1
ATOM 1901 O O . TYR A 1 254 ? -9.055 -2.527 41.574 1.00 16.12 300 TYR A O 1
ATOM 1910 N N . ASP A 1 255 ? -9.098 -0.691 40.268 1.00 17.00 301 ASP A N 1
ATOM 1911 C CA . ASP A 1 255 ? -9.530 -1.418 39.077 1.00 18.17 301 ASP A CA 1
ATOM 1912 C C . ASP A 1 255 ? -8.459 -2.382 38.574 1.00 17.77 301 ASP A C 1
ATOM 1913 O O . ASP A 1 255 ? -8.781 -3.453 38.062 1.00 16.30 301 ASP A O 1
ATOM 1918 N N . LEU A 1 256 ? -7.191 -1.996 38.696 1.00 15.17 302 LEU A N 1
ATOM 1919 C CA . LEU A 1 256 ? -6.102 -2.878 38.269 1.00 15.08 302 LEU A CA 1
ATOM 1920 C C . LEU A 1 256 ? -6.153 -4.164 39.079 1.00 14.02 302 LEU A C 1
ATOM 1921 O O . LEU A 1 256 ? -5.943 -5.253 38.544 1.00 15.13 302 LEU A O 1
ATOM 1926 N N . GLY A 1 257 ? -6.417 -4.025 40.375 1.00 13.00 303 GLY A N 1
ATOM 1927 C CA . GLY A 1 257 ? -6.501 -5.181 41.248 1.00 12.29 303 GLY A CA 1
ATOM 1928 C C . GLY A 1 257 ? -7.690 -6.062 40.899 1.00 15.69 303 GLY A C 1
ATOM 1929 O O . GLY A 1 257 ? -7.550 -7.275 40.756 1.00 14.29 303 GLY A O 1
ATOM 1930 N N . ARG A 1 258 ? -8.867 -5.460 40.752 1.00 15.22 304 ARG A N 1
ATOM 1931 C CA . ARG A 1 258 ? -10.052 -6.237 40.405 1.00 17.93 304 ARG A CA 1
ATOM 1932 C C . ARG A 1 258 ? -9.896 -6.906 39.043 1.00 17.52 304 ARG A C 1
ATOM 1933 O O . ARG A 1 258 ? -10.195 -8.097 38.891 1.00 17.94 304 ARG A O 1
ATOM 1941 N N . GLU A 1 259 ? -9.431 -6.150 38.051 1.00 17.59 305 GLU A N 1
ATOM 1942 C CA . GLU A 1 259 ? -9.252 -6.711 36.710 1.00 18.33 305 GLU A CA 1
ATOM 1943 C C . GLU A 1 259 ? -8.191 -7.808 36.705 1.00 17.83 305 GLU A C 1
ATOM 1944 O O . GLU A 1 259 ? -8.380 -8.861 36.094 1.00 17.45 305 GLU A O 1
ATOM 1950 N N . GLY A 1 260 ? -7.075 -7.555 37.382 1.00 15.53 306 GLY A N 1
ATOM 1951 C CA . GLY A 1 260 ? -6.005 -8.536 37.443 1.00 13.97 306 GLY A CA 1
ATOM 1952 C C . GLY A 1 260 ? -6.461 -9.848 38.046 1.00 16.08 306 GLY A C 1
ATOM 1953 O O . GLY A 1 260 ? -6.127 -10.920 37.540 1.00 15.13 306 GLY A O 1
ATOM 1954 N N . ALA A 1 261 ? -7.226 -9.764 39.132 1.00 15.37 307 ALA A N 1
ATOM 1955 C CA . ALA A 1 261 ? -7.729 -10.953 39.812 1.00 17.54 307 ALA A CA 1
ATOM 1956 C C . ALA A 1 261 ? -8.659 -11.762 38.905 1.00 16.64 307 ALA A C 1
ATOM 1957 O O . ALA A 1 261 ? -8.524 -12.977 38.807 1.00 17.32 307 ALA A O 1
ATOM 1959 N N . LYS A 1 262 ? -9.594 -11.090 38.240 1.00 16.46 308 LYS A N 1
ATOM 1960 C CA . LYS A 1 262 ? -10.518 -11.787 37.348 1.00 19.91 308 LYS A CA 1
ATOM 1961 C C . LYS A 1 262 ? -9.737 -12.474 36.233 1.00 20.34 308 LYS A C 1
ATOM 1962 O O . LYS A 1 262 ? -10.000 -13.629 35.887 1.00 20.70 308 LYS A O 1
ATOM 1968 N N . TRP A 1 263 ? -8.771 -11.752 35.678 1.00 17.63 309 TRP A N 1
ATOM 1969 C CA . TRP A 1 263 ? -7.938 -12.270 34.607 1.00 20.12 309 TRP A CA 1
ATOM 1970 C C . TRP A 1 263 ? -7.215 -13.535 35.075 1.00 18.84 309 TRP A C 1
ATOM 1971 O O . TRP A 1 263 ? -7.170 -14.534 34.352 1.00 18.19 309 TRP A O 1
ATOM 1982 N N . LEU A 1 264 ? -6.661 -13.498 36.285 1.00 18.10 310 LEU A N 1
ATOM 1983 C CA . LEU A 1 264 ? -5.966 -14.662 36.824 1.00 17.72 310 LEU A CA 1
ATOM 1984 C C . LEU A 1 264 ? -6.953 -15.817 36.975 1.00 19.57 310 LEU A C 1
ATOM 1985 O O . LEU A 1 264 ? -6.630 -16.973 36.677 1.00 17.23 310 LEU A O 1
ATOM 1990 N N . ASN A 1 265 ? -8.155 -15.499 37.443 1.00 18.33 311 ASN A N 1
ATOM 1991 C CA . ASN A 1 265 ? -9.178 -16.518 37.639 1.00 21.07 311 ASN A CA 1
ATOM 1992 C C . ASN A 1 265 ? -9.461 -17.248 36.329 1.00 22.07 311 ASN A C 1
ATOM 1993 O O . ASN A 1 265 ? -9.526 -18.477 36.309 1.00 23.99 311 ASN A O 1
ATOM 1998 N N . ASP A 1 266 ? -9.615 -16.500 35.238 1.00 23.20 312 ASP A N 1
ATOM 1999 C CA . ASP A 1 266 ? -9.888 -17.108 33.937 1.00 25.21 312 ASP A CA 1
ATOM 2000 C C . ASP A 1 266 ? -8.707 -17.937 33.448 1.00 25.47 312 ASP A C 1
ATOM 2001 O O . ASP A 1 266 ? -8.891 -18.996 32.849 1.00 26.42 312 ASP A O 1
ATOM 2006 N N . LEU A 1 267 ? -7.495 -17.454 33.704 1.00 24.99 313 LEU A N 1
ATOM 2007 C CA . LEU A 1 267 ? -6.285 -18.163 33.298 1.00 25.90 313 LEU A CA 1
ATOM 2008 C C . LEU A 1 267 ? -6.170 -19.486 34.053 1.00 27.42 313 LEU A C 1
ATOM 2009 O O . LEU A 1 267 ? -5.763 -20.504 33.492 1.00 24.36 313 LEU A O 1
ATOM 2014 N N . ILE A 1 268 ? -6.522 -19.457 35.335 1.00 27.11 314 ILE A N 1
ATOM 2015 C CA . ILE A 1 268 ? -6.462 -20.649 36.175 1.00 29.90 314 ILE A CA 1
ATOM 2016 C C . ILE A 1 268 ? -7.478 -21.675 35.697 1.00 30.48 314 ILE A C 1
ATOM 2017 O O . ILE A 1 268 ? -7.240 -22.878 35.772 1.00 32.02 314 ILE A O 1
ATOM 2022 N N . ALA A 1 269 ? -8.608 -21.184 35.200 1.00 31.55 315 ALA A N 1
ATOM 2023 C CA . ALA A 1 269 ? -9.676 -22.040 34.709 1.00 34.00 315 ALA A CA 1
ATOM 2024 C C . ALA A 1 269 ? -9.478 -22.414 33.245 1.00 35.54 315 ALA A C 1
ATOM 2025 O O . ALA A 1 269 ? -10.366 -22.993 32.624 1.00 36.35 315 ALA A O 1
ATOM 2027 N N . GLY A 1 270 ? -8.308 -22.096 32.702 1.00 37.29 316 GLY A N 1
ATOM 2028 C CA . GLY A 1 270 ? -8.038 -22.399 31.308 1.00 40.64 316 GLY A CA 1
ATOM 2029 C C . GLY A 1 270 ? -8.198 -21.144 30.474 1.00 42.89 316 GLY A C 1
ATOM 2030 O O . GLY A 1 270 ? -7.309 -20.294 30.452 1.00 44.35 316 GLY A O 1
ATOM 2031 N N . GLU A 1 271 ? -9.334 -21.031 29.793 1.00 43.96 317 GLU A N 1
ATOM 2032 C CA . GLU A 1 271 ? -9.650 -19.874 28.957 1.00 45.14 317 GLU A CA 1
ATOM 2033 C C . GLU A 1 271 ? -8.560 -19.405 28.000 1.00 45.88 317 GLU A C 1
ATOM 2034 O O . GLU A 1 271 ? -7.402 -19.239 28.383 1.00 45.03 317 GLU A O 1
ATOM 2040 N N . LYS A 1 272 ? -8.950 -19.184 26.748 1.00 46.61 318 LYS A N 1
ATOM 2041 C CA . LYS A 1 272 ? -8.024 -18.726 25.722 1.00 48.88 318 LYS A CA 1
ATOM 2042 C C . LYS A 1 272 ? -7.962 -17.208 25.687 1.00 50.28 318 LYS A C 1
ATOM 2043 O O . LYS A 1 272 ? -8.479 -16.578 24.763 1.00 51.03 318 LYS A O 1
ATOM 2049 N N . ILE A 1 273 ? -7.338 -16.617 26.697 1.00 50.87 319 ILE A N 1
ATOM 2050 C CA . ILE A 1 273 ? -7.210 -15.171 26.739 1.00 53.07 319 ILE A CA 1
ATOM 2051 C C . ILE A 1 273 ? -5.792 -14.786 26.350 1.00 53.97 319 ILE A C 1
ATOM 2052 O O . ILE A 1 273 ? -4.861 -14.942 27.141 1.00 54.73 319 ILE A O 1
ATOM 2057 N N . TYR A 1 274 ? -5.627 -14.298 25.125 1.00 55.06 320 TYR A N 1
ATOM 2058 C CA . TYR A 1 274 ? -4.312 -13.884 24.659 1.00 55.50 320 TYR A CA 1
ATOM 2059 C C . TYR A 1 274 ? -3.676 -13.030 25.749 1.00 54.52 320 TYR A C 1
ATOM 2060 O O . TYR A 1 274 ? -4.227 -12.000 26.139 1.00 54.50 320 TYR A O 1
ATOM 2069 N N . PRO A 1 275 ? -2.514 -13.459 26.267 1.00 53.29 321 PRO A N 1
ATOM 2070 C CA . PRO A 1 275 ? -1.832 -12.705 27.319 1.00 51.50 321 PRO A CA 1
ATOM 2071 C C . PRO A 1 275 ? -1.553 -11.273 26.895 1.00 49.68 321 PRO A C 1
ATOM 2072 O O . PRO A 1 275 ? -2.404 -10.397 27.046 1.00 50.85 321 PRO A O 1
ATOM 2076 N N . GLY A 1 276 ? -0.364 -11.035 26.357 1.00 47.23 322 GLY A N 1
ATOM 2077 C CA . GLY A 1 276 ? -0.029 -9.692 25.933 1.00 42.85 322 GLY A CA 1
ATOM 2078 C C . GLY A 1 276 ? -0.225 -8.720 27.077 1.00 40.00 322 GLY A C 1
ATOM 2079 O O . GLY A 1 276 ? -0.474 -9.121 28.219 1.00 39.19 322 GLY A O 1
ATOM 2080 N N . SER A 1 277 ? -0.132 -7.434 26.767 1.00 36.27 323 SER A N 1
ATOM 2081 C CA . SER A 1 277 ? -0.269 -6.395 27.772 1.00 32.15 323 SER A CA 1
ATOM 2082 C C . SER A 1 277 ? -1.535 -5.556 27.640 1.00 28.67 323 SER A C 1
ATOM 2083 O O . SER A 1 277 ? -1.949 -5.197 26.540 1.00 27.80 323 SER A O 1
ATOM 2086 N N . ARG A 1 278 ? -2.149 -5.265 28.780 1.00 24.81 324 ARG A N 1
ATOM 2087 C CA . ARG A 1 278 ? -3.338 -4.423 28.828 1.00 22.91 324 ARG A CA 1
ATOM 2088 C C . ARG A 1 278 ? -2.889 -3.174 29.567 1.00 21.22 324 ARG A C 1
ATOM 2089 O O . ARG A 1 278 ? -2.141 -3.265 30.543 1.00 19.59 324 ARG A O 1
ATOM 2097 N N . VAL A 1 279 ? -3.318 -2.009 29.103 1.00 18.90 325 VAL A N 1
ATOM 2098 C CA . VAL A 1 279 ? -2.954 -0.783 29.787 1.00 19.30 325 VAL A CA 1
ATOM 2099 C C . VAL A 1 279 ? -4.246 -0.035 30.094 1.00 18.29 325 VAL A C 1
ATOM 2100 O O . VAL A 1 279 ? -5.011 0.296 29.189 1.00 18.39 325 VAL A O 1
ATOM 2104 N N . VAL A 1 280 ? -4.494 0.203 31.378 1.00 18.30 326 VAL A N 1
ATOM 2105 C CA . VAL A 1 280 ? -5.705 0.895 31.809 1.00 19.16 326 VAL A CA 1
ATOM 2106 C C . VAL A 1 280 ? -5.468 2.396 31.969 1.00 18.89 326 VAL A C 1
ATOM 2107 O O . VAL A 1 280 ? -4.506 2.822 32.600 1.00 16.87 326 VAL A O 1
ATOM 2111 N N . SER A 1 281 ? -6.360 3.195 31.395 1.00 18.42 327 SER A N 1
ATOM 2112 C CA . SER A 1 281 ? -6.239 4.645 31.455 1.00 19.59 327 SER A CA 1
ATOM 2113 C C . SER A 1 281 ? -6.331 5.227 32.864 1.00 17.64 327 SER A C 1
ATOM 2114 O O . SER A 1 281 ? -6.885 4.614 33.775 1.00 16.80 327 SER A O 1
ATOM 2117 N N . CYS A 1 282 ? -5.764 6.417 33.028 1.00 18.61 328 CYS A N 1
ATOM 2118 C CA . CYS A 1 282 ? -5.807 7.136 34.295 1.00 19.32 328 CYS A CA 1
ATOM 2119 C C . CYS A 1 282 ? -6.893 8.191 34.125 1.00 19.93 328 CYS A C 1
ATOM 2120 O O . CYS A 1 282 ? -6.883 8.942 33.154 1.00 22.95 328 CYS A O 1
ATOM 2123 N N . LYS A 1 283 ? -7.832 8.237 35.060 1.00 18.82 329 LYS A N 1
ATOM 2124 C CA . LYS A 1 283 ? -8.926 9.198 34.987 1.00 18.60 329 LYS A CA 1
ATOM 2125 C C . LYS A 1 283 ? -8.546 10.573 35.509 1.00 17.02 329 LYS A C 1
ATOM 2126 O O . LYS A 1 283 ? -8.026 10.702 36.612 1.00 14.00 329 LYS A O 1
ATOM 2132 N N . LEU A 1 284 ? -8.798 11.605 34.712 1.00 17.62 330 LEU A N 1
ATOM 2133 C CA . LEU A 1 284 ? -8.508 12.959 35.154 1.00 19.53 330 LEU A CA 1
ATOM 2134 C C . LEU A 1 284 ? -9.602 13.313 36.157 1.00 20.56 330 LEU A C 1
ATOM 2135 O O . LEU A 1 284 ? -10.787 13.244 35.838 1.00 20.56 330 LEU A O 1
ATOM 2140 N N . VAL A 1 285 ? -9.200 13.660 37.375 1.00 19.10 331 VAL A N 1
ATOM 2141 C CA . VAL A 1 285 ? -10.153 14.018 38.423 1.00 18.28 331 VAL A CA 1
ATOM 2142 C C . VAL A 1 285 ? -10.101 15.525 38.591 1.00 20.18 331 VAL A C 1
ATOM 2143 O O . VAL A 1 285 ? -9.164 16.062 39.181 1.00 18.32 331 VAL A O 1
ATOM 2147 N N . GLU A 1 286 ? -11.113 16.207 38.067 1.00 19.82 332 GLU A N 1
ATOM 21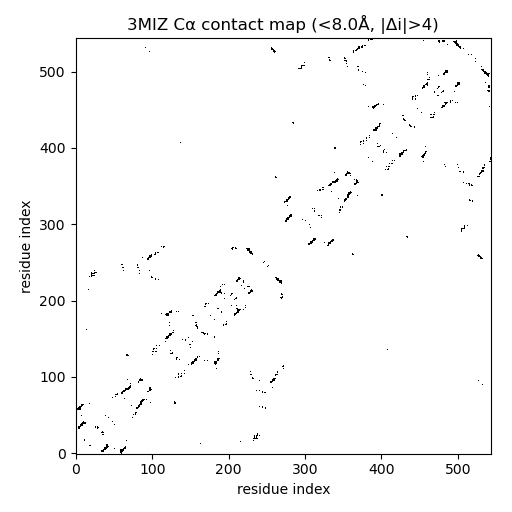48 C CA . GLU A 1 286 ? -11.152 17.655 38.151 1.00 22.57 332 GLU A CA 1
ATOM 2149 C C . GLU A 1 286 ? -11.695 18.143 39.481 1.00 21.97 332 GLU A C 1
ATOM 2150 O O . GLU A 1 286 ? -12.825 17.827 39.865 1.00 20.64 332 GLU A O 1
ATOM 2156 N N . ARG A 1 287 ? -10.869 18.898 40.194 1.00 20.28 333 ARG A N 1
ATOM 2157 C CA . ARG A 1 287 ? -11.259 19.451 41.480 1.00 19.33 333 ARG A CA 1
ATOM 2158 C C . ARG A 1 287 ? -11.168 20.978 41.360 1.00 20.11 333 ARG A C 1
ATOM 2159 O O . ARG A 1 287 ? -11.671 21.527 40.383 1.00 22.38 333 ARG A O 1
ATOM 2167 N N . SER A 1 288 ? -10.530 21.679 42.293 1.00 19.82 334 SER A N 1
ATOM 2168 C CA . SER A 1 288 ? -10.484 23.141 42.172 1.00 21.30 334 SER A CA 1
ATOM 2169 C C . SER A 1 288 ? -9.134 23.834 42.358 1.00 20.98 334 SER A C 1
ATOM 2170 O O . SER A 1 288 ? -9.080 25.042 42.612 1.00 20.91 334 SER A O 1
ATOM 2173 N N . SER A 1 289 ? -8.047 23.087 42.197 1.00 18.25 335 SER A N 1
ATOM 2174 C CA . SER A 1 289 ? -6.704 23.641 42.360 1.00 15.93 335 SER A CA 1
ATOM 2175 C C . SER A 1 289 ? -6.179 24.320 41.098 1.00 17.38 335 SER A C 1
ATOM 2176 O O . SER A 1 289 ? -5.060 24.833 41.083 1.00 14.37 335 SER A O 1
ATOM 2179 N N . ALA A 1 290 ? -6.970 24.303 40.032 1.00 18.93 336 ALA A N 1
ATOM 2180 C CA . ALA A 1 290 ? -6.560 24.945 38.787 1.00 21.98 336 ALA A CA 1
ATOM 2181 C C . ALA A 1 290 ? -7.629 25.925 38.290 1.00 25.03 336 ALA A C 1
ATOM 2182 O O . ALA A 1 290 ? -8.827 25.680 38.433 1.00 25.83 336 ALA A O 1
ATOM 2184 N N . ALA A 1 291 ? -7.177 27.036 37.715 1.00 25.17 337 ALA A N 1
ATOM 2185 C CA . ALA A 1 291 ? -8.069 28.061 37.182 1.00 28.35 337 ALA A CA 1
ATOM 2186 C C . ALA A 1 291 ? -7.547 28.475 35.811 1.00 28.41 337 ALA A C 1
ATOM 2187 O O . ALA A 1 291 ? -6.410 28.161 35.453 1.00 27.05 337 ALA A O 1
ATOM 2189 N N . PHE A 1 292 ? -8.368 29.186 35.047 1.00 27.18 338 PHE A N 1
ATOM 2190 C CA . PHE A 1 292 ? -7.956 29.613 33.723 1.00 27.69 338 PHE A CA 1
ATOM 2191 C C . PHE A 1 292 ? -6.753 30.553 33.783 1.00 29.28 338 PHE A C 1
ATOM 2192 O O . PHE A 1 292 ? -6.559 31.204 34.830 1.00 29.54 338 PHE A O 1
ATOM 2200 N N . SER B 1 13 ? -24.574 -9.035 7.398 1.00 41.03 59 SER B N 1
ATOM 2201 C CA . SER B 1 13 ? -24.045 -8.890 6.009 1.00 41.25 59 SER B CA 1
ATOM 2202 C C . SER B 1 13 ? -22.647 -9.486 5.918 1.00 41.04 59 SER B C 1
ATOM 2203 O O . SER B 1 13 ? -22.131 -9.730 4.826 1.00 40.38 59 SER B O 1
ATOM 2206 N N . ASN B 1 14 ? -22.044 -9.715 7.078 1.00 41.74 60 ASN B N 1
ATOM 2207 C CA . ASN B 1 14 ? -20.700 -10.271 7.162 1.00 42.09 60 ASN B CA 1
ATOM 2208 C C . ASN B 1 14 ? -19.691 -9.424 6.390 1.00 41.58 60 ASN B C 1
ATOM 2209 O O . ASN B 1 14 ? -18.768 -9.945 5.762 1.00 41.63 60 ASN B O 1
ATOM 2214 N N . THR B 1 15 ? -19.876 -8.111 6.446 1.00 41.24 61 THR B N 1
ATOM 2215 C CA . THR B 1 15 ? -18.980 -7.186 5.768 1.00 40.92 61 THR B CA 1
ATOM 2216 C C . THR B 1 15 ? -18.389 -6.185 6.753 1.00 39.67 61 THR B C 1
ATOM 2217 O O . THR B 1 15 ? -19.110 -5.376 7.339 1.00 40.16 61 THR B O 1
ATOM 2221 N N . PHE B 1 16 ? -17.077 -6.255 6.946 1.00 38.77 62 PHE B N 1
ATOM 2222 C CA . PHE B 1 16 ? -16.392 -5.325 7.835 1.00 37.05 62 PHE B CA 1
ATOM 2223 C C . PHE B 1 16 ? -15.840 -4.201 6.977 1.00 36.38 62 PHE B C 1
ATOM 2224 O O . PHE B 1 16 ? -15.310 -4.444 5.889 1.00 36.46 62 PHE B O 1
ATOM 2232 N N . GLY B 1 17 ? -15.969 -2.972 7.464 1.00 34.53 63 GLY B N 1
ATOM 2233 C CA . GLY B 1 17 ? -15.458 -1.832 6.730 1.00 31.89 63 GLY B CA 1
ATOM 2234 C C . GLY B 1 17 ? -14.175 -1.330 7.363 1.00 32.65 63 GLY B C 1
ATOM 2235 O O . GLY B 1 17 ? -14.050 -1.302 8.587 1.00 33.16 63 GLY B O 1
ATOM 2236 N N . ILE B 1 18 ? -13.210 -0.948 6.534 1.00 30.26 64 ILE B N 1
ATOM 2237 C CA . ILE B 1 18 ? -11.943 -0.432 7.033 1.00 29.87 64 ILE B CA 1
ATOM 2238 C C . ILE B 1 18 ? -11.825 1.044 6.692 1.00 29.18 64 ILE B C 1
ATOM 2239 O O . ILE B 1 18 ? -11.787 1.414 5.523 1.00 29.78 64 ILE B O 1
ATOM 2244 N N . ILE B 1 19 ? -11.781 1.888 7.713 1.00 29.13 65 ILE B N 1
ATOM 2245 C CA . ILE B 1 19 ? -11.643 3.322 7.494 1.00 29.21 65 ILE B CA 1
ATOM 2246 C C . ILE B 1 19 ? -10.187 3.678 7.785 1.00 30.14 65 ILE B C 1
ATOM 2247 O O . ILE B 1 19 ? -9.734 3.566 8.924 1.00 30.11 65 ILE B O 1
ATOM 2252 N N . THR B 1 20 ? -9.454 4.093 6.757 1.00 30.36 66 THR B N 1
ATOM 2253 C CA . THR B 1 20 ? -8.046 4.443 6.927 1.00 32.00 66 THR B CA 1
ATOM 2254 C C . THR B 1 20 ? -7.754 5.887 6.558 1.00 32.80 66 THR B C 1
ATOM 2255 O O . THR B 1 20 ? -8.613 6.593 6.037 1.00 32.64 66 THR B O 1
ATOM 2259 N N . ASP B 1 21 ? -6.523 6.310 6.832 1.00 33.91 67 ASP B N 1
ATOM 2260 C CA . ASP B 1 21 ? -6.070 7.659 6.525 1.00 35.97 67 ASP B CA 1
ATOM 2261 C C . ASP B 1 21 ? -4.865 7.615 5.587 1.00 39.81 67 ASP B C 1
ATOM 2262 O O . ASP B 1 21 ? -3.996 6.753 5.717 1.00 39.59 67 ASP B O 1
ATOM 2267 N N . TYR B 1 22 ? -4.825 8.534 4.630 1.00 43.51 68 TYR B N 1
ATOM 2268 C CA . TYR B 1 22 ? -3.702 8.617 3.696 1.00 48.41 68 TYR B CA 1
ATOM 2269 C C . TYR B 1 22 ? -3.415 7.345 2.893 1.00 50.25 68 TYR B C 1
ATOM 2270 O O . TYR B 1 22 ? -3.349 6.244 3.446 1.00 50.59 68 TYR B O 1
ATOM 2279 N N . VAL B 1 23 ? -3.237 7.514 1.585 1.00 51.91 69 VAL B N 1
ATOM 2280 C CA . VAL B 1 23 ? -2.905 6.410 0.691 1.00 52.54 69 VAL B CA 1
ATOM 2281 C C . VAL B 1 23 ? -1.558 6.808 0.109 1.00 54.45 69 VAL B C 1
ATOM 2282 O O . VAL B 1 23 ? -1.001 6.137 -0.764 1.00 54.52 69 VAL B O 1
ATOM 2286 N N . SER B 1 24 ? -1.059 7.932 0.615 1.00 55.36 70 SER B N 1
ATOM 2287 C CA . SER B 1 24 ? 0.223 8.493 0.217 1.00 56.59 70 SER B CA 1
ATOM 2288 C C . SER B 1 24 ? 1.231 8.145 1.305 1.00 56.82 70 SER B C 1
ATOM 2289 O O . SER B 1 24 ? 2.441 8.120 1.071 1.00 56.46 70 SER B O 1
ATOM 2292 N N . THR B 1 25 ? 0.709 7.875 2.498 1.00 57.55 71 THR B N 1
ATOM 2293 C CA . THR B 1 25 ? 1.531 7.512 3.646 1.00 57.87 71 THR B CA 1
ATOM 2294 C C . THR B 1 25 ? 1.708 5.996 3.646 1.00 57.33 71 THR B C 1
ATOM 2295 O O . THR B 1 25 ? 1.751 5.352 4.696 1.00 57.49 71 THR B O 1
ATOM 2299 N N . THR B 1 26 ? 1.793 5.438 2.444 1.00 56.90 72 THR B N 1
ATOM 2300 C CA . THR B 1 26 ? 1.983 4.008 2.243 1.00 56.41 72 THR B CA 1
ATOM 2301 C C . THR B 1 26 ? 3.345 3.843 1.579 1.00 56.77 72 THR B C 1
ATOM 2302 O O . THR B 1 26 ? 3.824 4.762 0.913 1.00 56.54 72 THR B O 1
ATOM 2306 N N . PRO B 1 27 ? 3.985 2.672 1.734 1.00 57.25 73 PRO B N 1
ATOM 2307 C CA . PRO B 1 27 ? 3.578 1.465 2.469 1.00 56.91 73 PRO B CA 1
ATOM 2308 C C . PRO B 1 27 ? 3.222 1.663 3.943 1.00 56.01 73 PRO B C 1
ATOM 2309 O O . PRO B 1 27 ? 2.053 1.828 4.289 1.00 56.19 73 PRO B O 1
ATOM 2313 N N . TYR B 1 28 ? 4.236 1.633 4.804 1.00 54.83 74 TYR B N 1
ATOM 2314 C CA . TYR B 1 28 ? 4.044 1.786 6.243 1.00 53.57 74 TYR B CA 1
ATOM 2315 C C . TYR B 1 28 ? 3.312 0.590 6.858 1.00 51.71 74 TYR B C 1
ATOM 2316 O O . TYR B 1 28 ? 3.932 -0.433 7.144 1.00 51.16 74 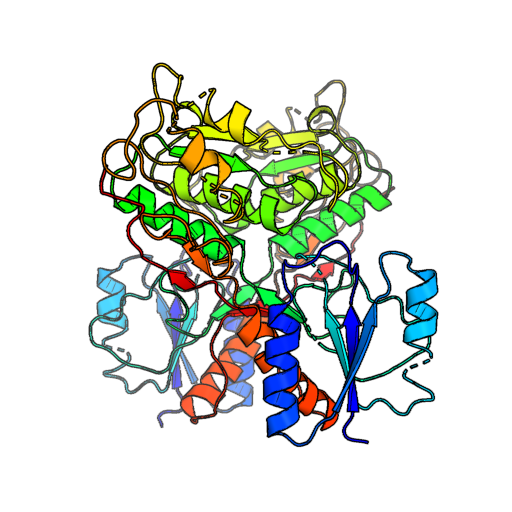TYR B O 1
ATOM 2325 N N . SER B 1 29 ? 1.999 0.708 7.050 1.00 49.71 75 SER B N 1
ATOM 2326 C CA . SER B 1 29 ? 1.225 -0.376 7.656 1.00 47.34 75 SER B CA 1
ATOM 2327 C C . SER B 1 29 ? 0.263 -1.109 6.720 1.00 44.46 75 SER B C 1
ATOM 2328 O O . SER B 1 29 ? -0.872 -1.404 7.092 1.00 41.99 75 SER B O 1
ATOM 2331 N N . VAL B 1 30 ? 0.720 -1.425 5.514 1.00 42.05 76 VAL B N 1
ATOM 2332 C CA . VAL B 1 30 ? -0.128 -2.124 4.558 1.00 38.39 76 VAL B CA 1
ATOM 2333 C C . VAL B 1 30 ? -0.478 -3.513 5.085 1.00 34.93 76 VAL B C 1
ATOM 2334 O O . VAL B 1 30 ? -1.573 -4.016 4.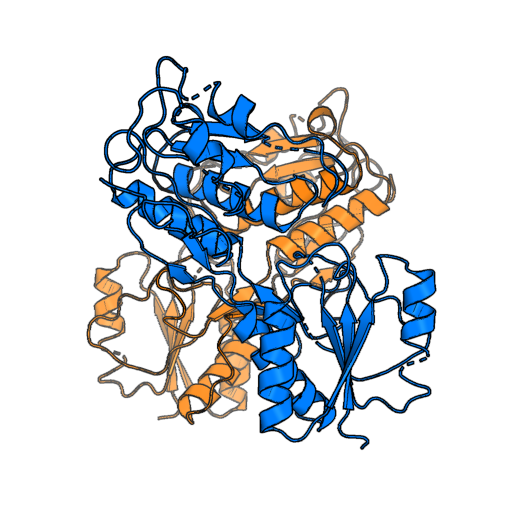847 1.00 34.84 76 VAL B O 1
ATOM 2338 N N . ASP B 1 31 ? 0.461 -4.126 5.802 1.00 31.67 77 ASP B N 1
ATOM 2339 C CA . ASP B 1 31 ? 0.256 -5.455 6.372 1.00 29.60 77 ASP B CA 1
ATOM 2340 C C . ASP B 1 31 ? -0.948 -5.532 7.310 1.00 27.68 77 ASP B C 1
ATOM 2341 O O . ASP B 1 31 ? -1.482 -6.615 7.553 1.00 25.82 77 ASP B O 1
ATOM 2346 N N . ILE B 1 32 ? -1.371 -4.392 7.848 1.00 25.24 78 ILE B N 1
ATOM 2347 C CA . ILE B 1 32 ? -2.535 -4.388 8.730 1.00 25.10 78 ILE B CA 1
ATOM 2348 C C . ILE B 1 32 ? -3.694 -4.939 7.912 1.00 23.73 78 ILE B C 1
ATOM 2349 O O . ILE B 1 32 ? -4.401 -5.848 8.341 1.00 25.05 78 ILE B O 1
ATOM 2354 N N . VAL B 1 33 ? -3.873 -4.376 6.723 1.00 25.62 79 VAL B N 1
ATOM 2355 C CA . VAL B 1 33 ? -4.932 -4.808 5.821 1.00 28.53 79 VAL B CA 1
ATOM 2356 C C . VAL B 1 33 ? -4.780 -6.285 5.478 1.00 29.80 79 VAL B C 1
ATOM 2357 O O . VAL B 1 33 ? -5.763 -7.031 5.464 1.00 30.23 79 VAL B O 1
ATOM 2361 N N . ARG B 1 34 ? -3.549 -6.709 5.204 1.00 31.14 80 ARG B N 1
ATOM 2362 C CA . ARG B 1 34 ? -3.294 -8.106 4.863 1.00 31.79 80 ARG B CA 1
ATOM 2363 C C . ARG B 1 34 ? -3.762 -9.019 5.987 1.00 30.91 80 ARG B C 1
ATOM 2364 O O . ARG B 1 34 ? -4.336 -10.079 5.737 1.00 30.03 80 ARG B O 1
ATOM 2372 N N . GLY B 1 35 ? -3.514 -8.601 7.226 1.00 29.81 81 GLY B N 1
ATOM 2373 C CA . GLY B 1 35 ? -3.928 -9.396 8.368 1.00 28.41 81 GLY B CA 1
ATOM 2374 C C . GLY B 1 35 ? -5.442 -9.465 8.465 1.00 27.27 81 GLY B C 1
ATOM 2375 O O . GLY B 1 35 ? -6.015 -10.527 8.722 1.00 26.34 81 GLY B O 1
ATOM 2376 N N . ILE B 1 36 ? -6.092 -8.326 8.261 1.00 26.11 82 ILE B N 1
ATOM 2377 C CA . ILE B 1 36 ? -7.545 -8.259 8.315 1.00 25.55 82 ILE B CA 1
ATOM 2378 C C . ILE B 1 36 ? -8.141 -9.143 7.225 1.00 27.70 82 ILE B C 1
ATOM 2379 O O . ILE B 1 36 ? -9.027 -9.955 7.489 1.00 26.79 82 ILE B O 1
ATOM 2384 N N . GLN B 1 37 ? -7.647 -8.972 6.002 1.00 29.48 83 GLN B N 1
ATOM 2385 C CA . GLN B 1 37 ? -8.106 -9.750 4.855 1.00 32.27 83 GLN B CA 1
ATOM 2386 C C . GLN B 1 37 ? -7.989 -11.249 5.100 1.00 33.22 83 GLN B C 1
ATOM 2387 O O . GLN B 1 37 ? -8.974 -11.982 4.994 1.00 34.55 83 GLN B O 1
ATOM 2393 N N . ASP B 1 38 ? -6.783 -11.703 5.423 1.00 33.99 84 ASP B N 1
ATOM 2394 C CA . ASP B 1 38 ? -6.547 -13.123 5.666 1.00 35.66 84 ASP B CA 1
ATOM 2395 C C . ASP B 1 38 ? -7.545 -13.724 6.644 1.00 37.21 84 ASP B C 1
ATOM 2396 O O . ASP B 1 38 ? -8.103 -14.797 6.395 1.00 36.98 84 ASP B O 1
ATOM 2401 N N . TRP B 1 39 ? -7.769 -13.031 7.757 1.00 38.63 85 TRP B N 1
ATOM 2402 C CA . TRP B 1 39 ? -8.706 -13.505 8.765 1.00 39.21 85 TRP B CA 1
ATOM 2403 C C . TRP B 1 39 ? -10.115 -13.543 8.188 1.00 40.22 85 TRP B C 1
ATOM 2404 O O . TRP B 1 39 ? -10.816 -14.550 8.299 1.00 39.59 85 TRP B O 1
ATOM 2415 N N . ALA B 1 40 ? -10.522 -12.434 7.576 1.00 40.17 86 ALA B N 1
ATOM 2416 C CA . ALA B 1 40 ? -11.850 -12.322 6.984 1.00 41.20 86 ALA B CA 1
ATOM 2417 C C . ALA B 1 40 ? -12.148 -13.483 6.045 1.00 42.89 86 ALA B C 1
ATOM 2418 O O . ALA B 1 40 ? -13.130 -14.206 6.224 1.00 41.95 86 ALA B O 1
ATOM 2420 N N . ASN B 1 41 ? -11.295 -13.658 5.042 1.00 43.89 87 ASN B N 1
ATOM 2421 C CA . ASN B 1 41 ? -11.480 -14.727 4.074 1.00 45.73 87 ASN B CA 1
ATOM 2422 C C . ASN B 1 41 ? -11.631 -16.082 4.757 1.00 45.50 87 ASN B C 1
ATOM 2423 O O . ASN B 1 41 ? -12.336 -16.958 4.257 1.00 47.17 87 ASN B O 1
ATOM 2428 N N . ALA B 1 42 ? -10.978 -16.248 5.903 1.00 44.79 88 ALA B N 1
ATOM 2429 C CA . ALA B 1 42 ? -11.041 -17.502 6.644 1.00 44.25 88 ALA B CA 1
ATOM 2430 C C . ALA B 1 42 ? -12.294 -17.609 7.511 1.00 44.24 88 ALA B C 1
ATOM 2431 O O . ALA B 1 42 ? -12.684 -18.705 7.911 1.00 43.79 88 ALA B O 1
ATOM 2433 N N . ASN B 1 43 ? -12.919 -16.475 7.808 1.00 43.65 89 ASN B N 1
ATOM 2434 C CA . ASN B 1 43 ? -14.123 -16.476 8.629 1.00 42.89 89 ASN B CA 1
ATOM 2435 C C . ASN B 1 43 ? -15.358 -16.029 7.858 1.00 42.26 89 ASN B C 1
ATOM 2436 O O . ASN B 1 43 ? -16.327 -15.550 8.445 1.00 42.46 89 ASN B O 1
ATOM 2441 N N . GLY B 1 44 ? -15.317 -16.194 6.541 1.00 41.19 90 GLY B N 1
ATOM 2442 C CA . GLY B 1 44 ? -16.443 -15.824 5.704 1.00 40.82 90 GLY B CA 1
ATOM 2443 C C . GLY B 1 44 ? -16.914 -14.385 5.807 1.00 40.24 90 GLY B C 1
ATOM 2444 O O . GLY B 1 44 ? -18.114 -14.128 5.897 1.00 39.87 90 GLY B O 1
ATOM 2445 N N . LYS B 1 45 ? -15.976 -13.443 5.783 1.00 39.69 91 LYS B N 1
ATOM 2446 C CA . LYS B 1 45 ? -16.310 -12.026 5.871 1.00 38.65 91 LYS B CA 1
ATOM 2447 C C . LYS B 1 45 ? -15.783 -11.285 4.646 1.00 37.97 91 LYS B C 1
ATOM 2448 O O . LYS B 1 45 ? -14.812 -11.713 4.025 1.00 38.07 91 LYS B O 1
ATOM 2454 N N . THR B 1 46 ? -16.428 -10.174 4.305 1.00 36.64 92 THR B N 1
ATOM 2455 C CA . THR B 1 46 ? -16.006 -9.356 3.1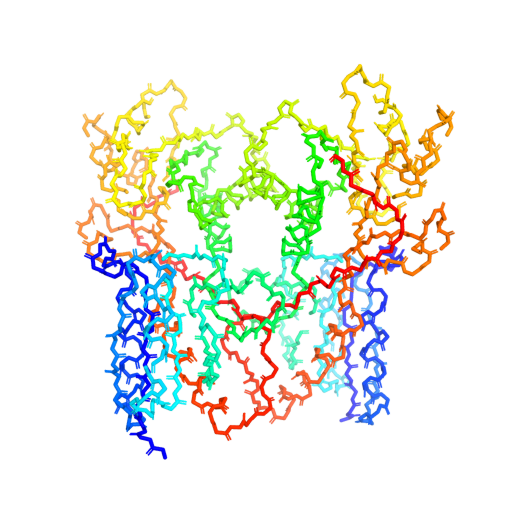73 1.00 36.87 92 THR B CA 1
ATOM 2456 C C . THR B 1 46 ? -15.479 -8.024 3.703 1.00 35.43 92 THR B C 1
ATOM 2457 O O . THR B 1 46 ? -16.044 -7.456 4.637 1.00 34.47 92 THR B O 1
ATOM 2461 N N . ILE B 1 47 ? -14.401 -7.530 3.100 1.00 32.96 93 ILE B N 1
ATOM 2462 C CA . ILE B 1 47 ? -13.786 -6.275 3.527 1.00 32.83 93 ILE B CA 1
ATOM 2463 C C . ILE B 1 47 ? -13.932 -5.134 2.521 1.00 32.05 93 ILE B C 1
ATOM 2464 O O . ILE B 1 47 ? -13.628 -5.291 1.337 1.00 32.15 93 ILE B O 1
ATOM 2469 N N . LEU B 1 48 ? -14.391 -3.982 3.004 1.00 30.50 94 LEU B N 1
ATOM 2470 C CA . LEU B 1 48 ? -14.565 -2.798 2.167 1.00 29.82 94 LEU B CA 1
ATOM 2471 C C . LEU B 1 48 ? -13.654 -1.696 2.721 1.00 29.33 94 LEU B C 1
ATOM 2472 O O . LEU B 1 48 ? -13.660 -1.437 3.924 1.00 31.09 94 LEU B O 1
ATOM 2477 N N . ILE B 1 49 ? -12.884 -1.043 1.853 1.00 27.36 95 ILE B N 1
ATOM 2478 C CA . ILE B 1 49 ? -11.953 -0.003 2.295 1.00 26.03 95 ILE B CA 1
ATOM 2479 C C . ILE B 1 49 ? -12.266 1.433 1.858 1.00 27.29 95 ILE B C 1
ATOM 2480 O O . ILE B 1 49 ? -12.660 1.684 0.716 1.00 28.09 95 ILE B O 1
ATOM 2485 N N . ALA B 1 50 ? -12.070 2.375 2.779 1.00 27.34 96 ALA B N 1
ATOM 2486 C CA . ALA B 1 50 ? -12.302 3.794 2.515 1.00 27.67 96 ALA B CA 1
ATOM 2487 C C . ALA B 1 50 ? -11.151 4.597 3.122 1.00 29.84 96 ALA B C 1
ATOM 2488 O O . ALA B 1 50 ? -10.801 4.399 4.287 1.00 29.56 96 ALA B O 1
ATOM 2490 N N . ASN B 1 51 ? -10.574 5.504 2.337 1.00 30.47 97 ASN B N 1
ATOM 2491 C CA . ASN B 1 51 ? -9.435 6.317 2.778 1.00 34.34 97 ASN B CA 1
ATOM 2492 C C . ASN B 1 51 ? -9.820 7.791 2.962 1.00 35.98 97 ASN B C 1
ATOM 2493 O O . ASN B 1 51 ? -10.038 8.510 1.987 1.00 37.28 97 ASN B O 1
ATOM 2498 N N . THR B 1 52 ? -9.888 8.237 4.213 1.00 37.20 98 THR B N 1
ATOM 2499 C CA . THR B 1 52 ? -10.253 9.619 4.521 1.00 39.30 98 THR B CA 1
ATOM 2500 C C . THR B 1 52 ? -9.141 10.599 4.165 1.00 40.67 98 THR B C 1
ATOM 2501 O O . THR B 1 52 ? -9.341 11.814 4.199 1.00 40.92 98 THR B O 1
ATOM 2505 N N . GLY B 1 53 ? -7.973 10.075 3.818 1.00 42.23 99 GLY B N 1
ATOM 2506 C CA . GLY B 1 53 ? -6.860 10.946 3.505 1.00 44.70 99 GLY B CA 1
ATOM 2507 C C . GLY B 1 53 ? -6.452 11.583 4.818 1.00 47.23 99 GLY B C 1
ATOM 2508 O O . GLY B 1 53 ? -5.760 10.964 5.626 1.00 49.43 99 GLY B O 1
ATOM 2509 N N . GLY B 1 54 ? -6.902 12.812 5.043 1.00 47.79 100 GLY B N 1
ATOM 2510 C CA . GLY B 1 54 ? -6.586 13.501 6.280 1.00 48.55 100 GLY B CA 1
ATOM 2511 C C . GLY B 1 54 ? -7.741 14.378 6.722 1.00 48.80 100 GLY B C 1
ATOM 2512 O O . GLY B 1 54 ? -7.899 14.672 7.910 1.00 49.23 100 GLY B O 1
ATOM 2513 N N . SER B 1 55 ? -8.557 14.790 5.756 1.00 48.25 101 SER B N 1
ATOM 2514 C CA . SER B 1 55 ? -9.705 15.650 6.020 1.00 47.72 101 SER B CA 1
ATOM 2515 C C . SER B 1 55 ? -10.734 14.983 6.924 1.00 46.87 101 SER B C 1
ATOM 2516 O O . SER B 1 55 ? -11.111 13.830 6.712 1.00 46.02 101 SER B O 1
ATOM 2519 N N . SER B 1 56 ? -11.198 15.724 7.925 1.00 47.16 102 SER B N 1
ATOM 2520 C CA . SER B 1 56 ? -12.185 15.206 8.862 1.00 46.44 102 SER B CA 1
ATOM 2521 C C . SER B 1 56 ? -13.586 15.237 8.255 1.00 46.33 102 SER B C 1
ATOM 2522 O O . SER B 1 56 ? -14.470 14.490 8.677 1.00 45.54 102 SER B O 1
ATOM 2525 N N . GLU B 1 57 ? -13.784 16.096 7.258 1.00 46.09 103 GLU B N 1
ATOM 2526 C CA . GLU B 1 57 ? -15.086 16.208 6.607 1.00 46.39 103 GLU B CA 1
ATOM 2527 C C . GLU B 1 57 ? -15.390 14.997 5.733 1.00 45.23 103 GLU B C 1
ATOM 2528 O O . GLU B 1 57 ? -16.502 14.466 5.763 1.00 44.85 103 GLU B O 1
ATOM 2534 N N . ARG B 1 58 ? -14.410 14.556 4.951 1.00 44.00 104 ARG B N 1
ATOM 2535 C CA . ARG B 1 58 ? -14.618 13.395 4.098 1.00 42.74 104 ARG B CA 1
ATOM 2536 C C . ARG B 1 58 ? -14.851 12.176 4.977 1.00 41.93 104 ARG B C 1
ATOM 2537 O O . ARG B 1 58 ? -15.559 11.245 4.593 1.00 41.34 104 ARG B O 1
ATOM 2545 N N . GLU B 1 59 ? -14.261 12.195 6.169 1.00 40.52 105 GLU B N 1
ATOM 2546 C CA . GLU B 1 59 ? -14.400 11.090 7.107 1.00 40.33 105 GLU B CA 1
ATOM 2547 C C . GLU B 1 59 ? -15.844 10.889 7.550 1.00 39.82 105 GLU B C 1
ATOM 2548 O O . GLU B 1 59 ? -16.349 9.765 7.555 1.00 40.83 105 GLU B O 1
ATOM 2554 N N . VAL B 1 60 ? -16.504 11.979 7.929 1.00 39.48 106 VAL B N 1
ATOM 2555 C CA . VAL B 1 60 ? -17.889 11.905 8.383 1.00 39.81 106 VAL B CA 1
ATOM 2556 C C . VAL B 1 60 ? -18.775 11.209 7.355 1.00 39.34 106 VAL B C 1
ATOM 2557 O O . VAL B 1 60 ? -19.604 10.371 7.704 1.00 38.70 106 VAL B O 1
ATOM 2561 N N . GLU B 1 61 ? -18.586 11.558 6.088 1.00 41.43 107 GLU B N 1
ATOM 2562 C CA . GLU B 1 61 ? -19.364 10.977 5.000 1.00 42.66 107 GLU B CA 1
ATOM 2563 C C . GLU B 1 61 ? -19.189 9.462 4.972 1.00 42.44 107 GLU B C 1
ATOM 2564 O O . GLU B 1 61 ? -20.161 8.714 4.843 1.00 42.71 107 GLU B O 1
ATOM 2570 N N . ILE B 1 62 ? -17.941 9.021 5.091 1.00 41.55 108 ILE B N 1
ATOM 2571 C CA . ILE B 1 62 ? -17.620 7.600 5.080 1.00 41.15 108 ILE B CA 1
ATOM 2572 C C . ILE B 1 62 ? -18.491 6.858 6.084 1.00 40.64 108 ILE B C 1
ATOM 2573 O O . ILE B 1 62 ? -19.138 5.869 5.742 1.00 40.57 108 ILE B O 1
ATOM 2578 N N . TRP B 1 63 ? -18.508 7.339 7.325 1.00 40.07 109 TRP B N 1
ATOM 2579 C CA . TRP B 1 63 ? -19.311 6.710 8.365 1.00 40.11 109 TRP B CA 1
ATOM 2580 C C . TRP B 1 63 ? -20.769 6.614 7.927 1.00 41.55 109 TRP B C 1
ATOM 2581 O O . TRP B 1 63 ? -21.404 5.571 8.081 1.00 40.71 109 TRP B O 1
ATOM 2592 N N . LYS B 1 64 ? -21.290 7.709 7.383 1.00 44.41 110 LYS B N 1
ATOM 2593 C CA . LYS B 1 64 ? -22.668 7.750 6.907 1.00 47.32 110 LYS B CA 1
ATOM 2594 C C . LYS B 1 64 ? -22.839 6.668 5.852 1.00 48.60 110 LYS B C 1
ATOM 2595 O O . LYS B 1 64 ? -23.798 5.896 5.878 1.00 48.89 110 LYS B O 1
ATOM 2609 N N . PHE B 1 66 ? -21.136 3.888 5.321 1.00 52.22 112 PHE B N 1
ATOM 2610 C CA . PHE B 1 66 ? -21.123 2.527 5.840 1.00 52.16 112 PHE B CA 1
ATOM 2611 C C . PHE B 1 66 ? -22.378 2.176 6.623 1.00 51.88 112 PHE B C 1
ATOM 2612 O O . PHE B 1 66 ? -22.721 1.001 6.752 1.00 52.11 112 PHE B O 1
ATOM 2620 N N . GLN B 1 67 ? -23.065 3.186 7.143 1.00 52.55 113 GLN B N 1
ATOM 2621 C CA . GLN B 1 67 ? -24.284 2.939 7.905 1.00 53.62 113 GLN B CA 1
ATOM 2622 C C . GLN B 1 67 ? -25.376 2.404 6.984 1.00 53.91 113 GLN B C 1
ATOM 2623 O O . GLN B 1 67 ? -25.857 1.283 7.158 1.00 53.88 113 GLN B O 1
ATOM 2629 N N . SER B 1 68 ? -25.758 3.212 6.001 1.00 53.97 114 SER B N 1
ATOM 2630 C CA . SER B 1 68 ? -26.795 2.825 5.051 1.00 53.71 114 SER B CA 1
ATOM 2631 C C . SER B 1 68 ? -26.419 1.545 4.311 1.00 53.80 114 SER B C 1
ATOM 2632 O O . SER B 1 68 ? -27.286 0.840 3.795 1.00 53.96 114 SER B O 1
ATOM 2635 N N . HIS B 1 69 ? -25.123 1.250 4.261 1.00 53.25 115 HIS B N 1
ATOM 2636 C CA . HIS B 1 69 ? -24.638 0.054 3.583 1.00 52.41 115 HIS B CA 1
ATOM 2637 C C . HIS B 1 69 ? -24.683 -1.187 4.470 1.00 51.67 115 HIS B C 1
ATOM 2638 O O . HIS B 1 69 ? -24.233 -2.261 4.070 1.00 51.77 115 HIS B O 1
ATOM 2645 N N . ARG B 1 70 ? -25.224 -1.033 5.676 1.00 50.36 116 ARG B N 1
ATOM 2646 C CA . ARG B 1 70 ? -25.354 -2.144 6.616 1.00 48.81 116 ARG B CA 1
ATOM 2647 C C . ARG B 1 70 ? -24.025 -2.834 6.941 1.00 47.25 116 ARG B C 1
ATOM 2648 O O . ARG B 1 70 ? -23.960 -4.061 7.052 1.00 46.78 116 ARG B O 1
ATOM 2656 N N . ILE B 1 71 ? -22.961 -2.053 7.090 1.00 44.85 117 ILE B N 1
ATOM 2657 C CA . ILE B 1 71 ? -21.667 -2.635 7.433 1.00 42.87 117 ILE B CA 1
ATOM 2658 C C . ILE B 1 71 ? -21.763 -3.135 8.872 1.00 40.54 117 ILE B C 1
ATOM 2659 O O . ILE B 1 71 ? -22.183 -2.395 9.758 1.00 39.68 117 ILE B O 1
ATOM 2664 N N . ASP B 1 72 ? -21.387 -4.393 9.088 1.00 38.34 118 ASP B N 1
ATOM 2665 C CA . ASP B 1 72 ? -21.430 -5.021 10.408 1.00 37.21 118 ASP B CA 1
ATOM 2666 C C . ASP B 1 72 ? -20.507 -4.351 11.423 1.00 36.65 118 ASP B C 1
ATOM 2667 O O . ASP B 1 72 ? -20.941 -3.962 12.507 1.00 36.13 118 ASP B O 1
ATOM 2672 N N . GLY B 1 73 ? -19.232 -4.231 11.072 1.00 33.96 119 GLY B N 1
ATOM 2673 C CA . GLY B 1 73 ? -18.281 -3.614 11.976 1.00 33.37 119 GLY B CA 1
ATOM 2674 C C . GLY B 1 73 ? -17.256 -2.779 11.240 1.00 31.80 119 GLY B C 1
ATOM 2675 O O . GLY B 1 73 ? -17.084 -2.911 10.027 1.00 31.65 119 GLY B O 1
ATOM 2676 N N . VAL B 1 74 ? -16.571 -1.914 11.975 1.00 30.74 120 VAL B N 1
ATOM 2677 C CA . VAL B 1 74 ? -15.564 -1.053 11.375 1.00 29.57 120 VAL B CA 1
ATOM 2678 C C . VAL B 1 74 ? -14.198 -1.158 12.042 1.00 30.28 120 VAL B C 1
ATOM 2679 O O . VAL B 1 74 ? -14.076 -1.168 13.270 1.00 26.92 120 VAL B O 1
ATOM 2683 N N . LEU B 1 75 ? -13.167 -1.251 11.214 1.00 28.57 121 LEU B N 1
ATOM 2684 C CA . LEU B 1 75 ? -11.809 -1.305 11.710 1.00 27.53 121 LEU B CA 1
ATOM 2685 C C . LEU B 1 75 ? -11.247 0.060 11.356 1.00 26.17 121 LEU B C 1
ATOM 2686 O O . LEU B 1 75 ? -11.105 0.394 10.183 1.00 26.67 121 LEU B O 1
ATOM 2691 N N . TYR B 1 76 ? -10.973 0.867 12.374 1.00 26.23 122 TYR B N 1
ATOM 2692 C CA . TYR B 1 76 ? -10.444 2.210 12.173 1.00 24.83 122 TYR B CA 1
ATOM 2693 C C . TYR B 1 76 ? -8.919 2.111 12.245 1.00 24.85 122 TYR B C 1
ATOM 2694 O O . TYR B 1 76 ? -8.354 1.927 13.323 1.00 25.23 122 TYR B O 1
ATOM 2703 N N . VAL B 1 77 ? -8.265 2.230 11.089 1.00 24.38 123 VAL B N 1
ATOM 2704 C CA . VAL B 1 77 ? -6.810 2.099 10.995 1.00 23.13 123 VAL B CA 1
ATOM 2705 C C . VAL B 1 77 ? -6.044 3.334 10.530 1.00 23.22 123 VAL B C 1
ATOM 2706 O O . VAL B 1 77 ? -6.382 3.953 9.518 1.00 23.79 123 VAL B O 1
ATOM 2710 N N . THR B 1 78 ? -4.994 3.676 11.269 1.00 22.19 124 THR B N 1
ATOM 2711 C CA . THR B 1 78 ? -4.139 4.804 10.926 1.00 20.16 124 THR B CA 1
ATOM 2712 C C . THR B 1 78 ? -2.846 4.216 10.360 1.00 22.27 124 THR B C 1
ATOM 2713 O O . THR B 1 78 ? -2.383 3.170 10.826 1.00 21.28 124 THR B O 1
ATOM 2725 N N . TYR B 1 80 ? 0.127 5.419 10.620 1.00 24.91 126 TYR B N 1
ATOM 2726 C CA . TYR B 1 80 ? 1.146 5.495 11.659 1.00 25.30 126 TYR B CA 1
ATOM 2727 C C . TYR B 1 80 ? 0.467 5.728 12.998 1.00 25.09 126 TYR B C 1
ATOM 2728 O O . TYR B 1 80 ? -0.705 6.121 13.055 1.00 23.50 126 TYR B O 1
ATOM 2737 N N . ARG B 1 81 ? 1.200 5.470 14.074 1.00 22.93 127 ARG B N 1
ATOM 2738 C CA . ARG B 1 81 ? 0.664 5.613 15.415 1.00 24.10 127 ARG B CA 1
ATOM 2739 C C . ARG B 1 81 ? 0.088 7.001 15.648 1.00 23.16 127 ARG B C 1
ATOM 2740 O O . ARG B 1 81 ? 0.763 8.003 15.437 1.00 23.71 127 ARG B O 1
ATOM 2748 N N . ARG B 1 82 ? -1.159 7.053 16.097 1.00 22.71 128 ARG B N 1
ATOM 2749 C CA . ARG B 1 82 ? -1.807 8.332 16.349 1.00 23.17 128 ARG B CA 1
ATOM 2750 C C . ARG B 1 82 ? -2.745 8.287 17.549 1.00 21.98 128 ARG B C 1
ATOM 2751 O O . ARG B 1 82 ? -3.170 7.226 17.989 1.00 21.07 128 ARG B O 1
ATOM 2759 N N . ILE B 1 83 ? -3.046 9.463 18.078 1.00 23.17 129 ILE B N 1
ATOM 2760 C CA . ILE B 1 83 ? -3.984 9.604 19.176 1.00 23.76 129 ILE B CA 1
ATOM 2761 C C . ILE B 1 83 ? -5.040 10.484 18.530 1.00 25.75 129 ILE B C 1
ATOM 2762 O O . ILE B 1 83 ? -4.774 11.644 18.200 1.00 27.43 129 ILE B O 1
ATOM 2767 N N . VAL B 1 84 ? -6.226 9.927 18.322 1.00 28.00 130 VAL B N 1
ATOM 2768 C CA . VAL B 1 84 ? -7.293 10.676 17.673 1.00 28.39 130 VAL B CA 1
ATOM 2769 C C . VAL B 1 84 ? -8.654 10.030 17.886 1.00 29.16 130 VAL B C 1
ATOM 2770 O O . VAL B 1 84 ? -8.762 8.811 18.035 1.00 27.23 130 VAL B O 1
ATOM 2774 N N . ASP B 1 85 ? -9.691 10.864 17.913 1.00 30.21 131 ASP B N 1
ATOM 2775 C CA . ASP B 1 85 ? -11.064 10.400 18.078 1.00 30.76 131 ASP B CA 1
ATOM 2776 C C . ASP B 1 85 ? -11.704 10.293 16.697 1.00 31.76 131 ASP B C 1
ATOM 2777 O O . ASP B 1 85 ? -11.634 11.226 15.900 1.00 30.77 131 ASP B O 1
ATOM 2782 N N . PRO B 1 86 ? -12.326 9.149 16.391 1.00 34.01 132 PRO B N 1
ATOM 2783 C CA . PRO B 1 86 ? -12.967 8.977 15.083 1.00 36.59 132 PRO B CA 1
ATOM 2784 C C . PRO B 1 86 ? -14.111 9.978 14.922 1.00 39.16 132 PRO B C 1
ATOM 2785 O O . PRO B 1 86 ? -15.046 9.982 15.722 1.00 39.87 132 PRO B O 1
ATOM 2789 N N . GLU B 1 87 ? -14.037 10.829 13.905 1.00 41.04 133 GLU B N 1
ATOM 2790 C CA . GLU B 1 87 ? -15.097 11.807 13.683 1.00 43.99 133 GLU B CA 1
ATOM 2791 C C . GLU B 1 87 ? -16.240 11.155 12.909 1.00 44.43 133 GLU B C 1
ATOM 2792 O O . GLU B 1 87 ? -16.333 11.283 11.688 1.00 45.06 133 GLU B O 1
ATOM 2798 N N . SER B 1 88 ? -17.105 10.451 13.632 1.00 45.04 134 SER B N 1
ATOM 2799 C CA . SER B 1 88 ? -18.231 9.756 13.024 1.00 46.80 134 SER B CA 1
ATOM 2800 C C . SER B 1 88 ? -19.530 10.552 13.059 1.00 48.64 134 SER B C 1
ATOM 2801 O O . SER B 1 88 ? -20.425 10.325 12.247 1.00 48.78 134 SER B O 1
ATOM 2804 N N . GLY B 1 89 ? -19.633 11.483 14.000 1.00 50.30 135 GLY B N 1
ATOM 2805 C CA . GLY B 1 89 ? -20.845 12.270 14.111 1.00 51.39 135 GLY B CA 1
ATOM 2806 C C . GLY B 1 89 ? -21.942 11.478 14.799 1.00 52.34 135 GLY B C 1
ATOM 2807 O O . GLY B 1 89 ? -21.785 11.062 15.947 1.00 52.41 135 GLY B O 1
ATOM 2808 N N . ASP B 1 90 ? -23.047 11.252 14.096 1.00 52.99 136 ASP B N 1
ATOM 2809 C CA . ASP B 1 90 ? -24.169 10.515 14.667 1.00 53.57 136 ASP B CA 1
ATOM 2810 C C . ASP B 1 90 ? -24.232 9.056 14.231 1.00 53.36 136 ASP B C 1
ATOM 2811 O O . ASP B 1 90 ? -25.239 8.380 14.454 1.00 53.75 136 ASP B O 1
ATOM 2816 N N . VAL B 1 91 ? -23.161 8.567 13.617 1.00 51.87 137 VAL B N 1
ATOM 2817 C CA . VAL B 1 91 ? -23.123 7.182 13.163 1.00 50.49 137 VAL B CA 1
ATOM 2818 C C . VAL B 1 91 ? -22.638 6.263 14.278 1.00 49.23 137 VAL B C 1
ATOM 2819 O O . VAL B 1 91 ? -21.661 6.568 14.962 1.00 50.08 137 VAL B O 1
ATOM 2823 N N . SER B 1 92 ? -23.325 5.141 14.460 1.00 47.77 138 SER B N 1
ATOM 2824 C CA . SER B 1 92 ? -22.957 4.179 15.493 1.00 46.98 138 SER B CA 1
ATOM 2825 C C . SER B 1 92 ? -22.815 2.773 14.927 1.00 45.57 138 SER B C 1
ATOM 2826 O O . SER B 1 92 ? -23.804 2.141 14.553 1.00 45.82 138 SER B O 1
ATOM 2829 N N . ILE B 1 93 ? -21.577 2.288 14.874 1.00 43.00 139 ILE B N 1
ATOM 2830 C CA . ILE B 1 93 ? -21.281 0.955 14.357 1.00 40.37 139 ILE B CA 1
ATOM 2831 C C . ILE B 1 93 ? -20.149 0.348 15.180 1.00 38.60 139 ILE B C 1
ATOM 2832 O O . ILE B 1 93 ? -19.161 1.018 15.452 1.00 38.74 139 ILE B O 1
ATOM 2837 N N . PRO B 1 94 ? -20.283 -0.925 15.595 1.00 37.43 140 PRO B N 1
ATOM 2838 C CA . PRO B 1 94 ? -19.228 -1.573 16.382 1.00 37.39 140 PRO B CA 1
ATOM 2839 C C . PRO B 1 94 ? -17.870 -1.259 15.755 1.00 36.88 140 PRO B C 1
ATOM 2840 O O . PRO B 1 94 ? -17.633 -1.553 14.581 1.00 36.49 140 PRO B O 1
ATOM 2844 N N . THR B 1 95 ? -16.984 -0.659 16.543 1.00 35.60 141 THR B N 1
ATOM 2845 C CA . THR B 1 95 ? -15.678 -0.261 16.039 1.00 34.14 141 THR B CA 1
ATOM 2846 C C . THR B 1 95 ? -14.482 -0.657 16.895 1.00 32.66 141 THR B C 1
ATOM 2847 O O . THR B 1 95 ? -14.532 -0.609 18.123 1.00 30.76 141 THR B O 1
ATOM 2851 N N . VAL B 1 96 ? -13.401 -1.037 16.221 1.00 30.42 142 VAL B N 1
ATOM 2852 C CA . VAL B 1 96 ? -12.152 -1.406 16.881 1.00 27.92 142 VAL B CA 1
ATOM 2853 C C . VAL B 1 96 ? -11.052 -0.596 16.205 1.00 25.95 142 VAL B C 1
ATOM 2854 O O . VAL B 1 96 ? -10.904 -0.641 14.985 1.00 24.69 142 VAL B O 1
ATOM 2866 N N . ILE B 1 98 ? -7.197 0.293 15.341 1.00 20.79 144 ILE B N 1
ATOM 2867 C CA . ILE B 1 98 ? -5.942 -0.432 15.189 1.00 18.89 144 ILE B CA 1
ATOM 2868 C C . ILE B 1 98 ? -4.806 0.531 14.865 1.00 18.61 144 ILE B C 1
ATOM 2869 O O . ILE B 1 98 ? -4.916 1.355 13.959 1.00 18.74 144 ILE B O 1
ATOM 2874 N N . ASN B 1 99 ? -3.723 0.424 15.629 1.00 18.37 145 ASN B N 1
ATOM 2875 C CA . ASN B 1 99 ? -2.538 1.253 15.450 1.00 19.53 145 ASN B CA 1
ATOM 2876 C C . ASN B 1 99 ? -2.757 2.704 15.870 1.00 21.02 145 ASN B C 1
ATOM 2877 O O . ASN B 1 99 ? -1.987 3.593 15.501 1.00 21.10 145 ASN B O 1
ATOM 2882 N N . CYS B 1 100 ? -3.809 2.928 16.652 1.00 21.16 146 CYS B N 1
ATOM 2883 C CA . CYS B 1 100 ? -4.143 4.256 17.150 1.00 21.09 146 CYS B CA 1
ATOM 2884 C C . CYS B 1 100 ? -4.951 4.130 18.435 1.00 21.76 146 CYS B C 1
ATOM 2885 O O . CYS B 1 100 ? -5.517 3.077 18.727 1.00 21.04 146 CYS B O 1
ATOM 2888 N N . ARG B 1 101 ? -4.991 5.204 19.213 1.00 24.34 147 ARG B N 1
ATOM 2889 C CA . ARG B 1 101 ? -5.737 5.199 20.463 1.00 27.39 147 ARG B CA 1
ATOM 2890 C C . ARG B 1 101 ? -6.654 6.413 20.468 1.00 26.41 147 ARG B C 1
ATOM 2891 O O . ARG B 1 101 ? -6.313 7.454 19.905 1.00 24.55 147 ARG B O 1
ATOM 2899 N N . PRO B 1 102 ? -7.830 6.297 21.105 1.00 27.55 148 PRO B N 1
ATOM 2900 C CA . PRO B 1 102 ? -8.772 7.419 21.159 1.00 28.91 148 PRO B CA 1
ATOM 2901 C C . PRO B 1 102 ? -8.293 8.538 22.083 1.00 30.94 148 PRO B C 1
ATOM 2902 O O . PRO B 1 102 ? -7.771 8.280 23.168 1.00 29.93 148 PRO B O 1
ATOM 2906 N N . GLN B 1 103 ? -8.462 9.780 21.639 1.00 31.66 149 GLN B N 1
ATOM 2907 C CA . GLN B 1 103 ? -8.062 10.935 22.435 1.00 33.39 149 GLN B CA 1
ATOM 2908 C C . GLN B 1 103 ? -8.931 10.945 23.688 1.00 33.86 149 GLN B C 1
ATOM 2909 O O . GLN B 1 103 ? -8.453 11.218 24.794 1.00 32.56 149 GLN B O 1
ATOM 2915 N N . THR B 1 104 ? -10.211 10.632 23.505 1.00 34.14 150 THR B N 1
ATOM 2916 C CA . THR B 1 104 ? -11.157 10.591 24.613 1.00 35.13 150 THR B CA 1
ATOM 2917 C C . THR B 1 104 ? -11.086 9.237 25.312 1.00 36.48 150 THR B C 1
ATOM 2918 O O . THR B 1 104 ? -11.362 8.193 24.716 1.00 35.45 150 THR B O 1
ATOM 2922 N N . ARG B 1 105 ? -10.712 9.282 26.589 1.00 37.03 151 ARG B N 1
ATOM 2923 C CA . ARG B 1 105 ? -10.551 8.102 27.433 1.00 37.77 151 ARG B CA 1
ATOM 2924 C C . ARG B 1 105 ? -11.550 6.964 27.200 1.00 37.46 151 ARG B C 1
ATOM 2925 O O . ARG B 1 105 ? -12.760 7.143 27.320 1.00 37.58 151 ARG B O 1
ATOM 2933 N N . GLU B 1 106 ? -11.019 5.792 26.864 1.00 36.84 152 GLU B N 1
ATOM 2934 C CA . GLU B 1 106 ? -11.816 4.591 26.625 1.00 37.30 152 GLU B CA 1
ATOM 2935 C C . GLU B 1 106 ? -13.020 4.747 25.700 1.00 36.60 152 GLU B C 1
ATOM 2936 O O . GLU B 1 106 ? -14.009 4.031 25.847 1.00 35.91 152 GLU B O 1
ATOM 2942 N N . LEU B 1 107 ? -12.941 5.667 24.746 1.00 34.78 153 LEU B N 1
ATOM 2943 C CA . LEU B 1 107 ? -14.048 5.870 23.819 1.00 33.42 153 LEU B CA 1
ATOM 2944 C C . LEU B 1 107 ? -14.337 4.607 23.003 1.00 32.41 153 LEU B C 1
ATOM 2945 O O . LEU B 1 107 ? -15.496 4.230 22.817 1.00 32.54 153 LEU B O 1
ATOM 2950 N N . LEU B 1 108 ? -13.282 3.958 22.520 1.00 29.84 154 LEU B N 1
ATOM 2951 C CA . LEU B 1 108 ? -13.415 2.745 21.713 1.00 28.18 154 LEU B CA 1
ATOM 2952 C C . LEU B 1 108 ? -12.299 1.752 22.020 1.00 27.04 154 LEU B C 1
ATOM 2953 O O . LEU B 1 108 ? -11.257 2.129 22.547 1.00 25.84 154 LEU B O 1
ATOM 2958 N N . PRO B 1 109 ? -12.510 0.464 21.707 1.00 25.88 155 PRO B N 1
ATOM 2959 C CA . PRO B 1 109 ? -11.453 -0.515 21.978 1.00 25.55 155 PRO B CA 1
ATOM 2960 C C . PRO B 1 109 ? -10.301 -0.185 21.035 1.00 24.70 155 PRO B C 1
ATOM 2961 O O . PRO B 1 109 ? -10.523 0.367 19.951 1.00 23.18 155 PRO B O 1
ATOM 2965 N N . SER B 1 110 ? -9.077 -0.502 21.436 1.00 23.05 156 SER B N 1
ATOM 2966 C CA . SER B 1 110 ? -7.941 -0.213 20.575 1.00 22.72 156 SER B CA 1
ATOM 2967 C C . SER B 1 110 ? -6.794 -1.183 20.791 1.00 21.94 156 SER B C 1
ATOM 2968 O O . SER B 1 110 ? -6.569 -1.667 21.900 1.00 21.08 156 SER B O 1
ATOM 2971 N N . ILE B 1 111 ? -6.083 -1.472 19.707 1.00 20.82 157 ILE B N 1
ATOM 2972 C CA . ILE B 1 111 ? -4.939 -2.356 19.766 1.00 22.48 157 ILE B CA 1
ATOM 2973 C C . ILE B 1 111 ? -3.835 -1.670 18.969 1.00 23.39 157 ILE B C 1
ATOM 2974 O O . ILE B 1 111 ? -4.023 -1.299 17.808 1.00 22.80 157 ILE B O 1
ATOM 2979 N N . GLU B 1 112 ? -2.698 -1.458 19.619 1.00 22.86 158 GLU B N 1
ATOM 2980 C CA . GLU B 1 112 ? -1.573 -0.783 18.985 1.00 22.53 158 GLU B CA 1
ATOM 2981 C C . GLU B 1 112 ? -0.292 -1.553 19.241 1.00 20.78 158 GLU B C 1
ATOM 2982 O O . GLU B 1 112 ? -0.234 -2.401 20.135 1.00 21.27 158 GLU B O 1
ATOM 2988 N N . PRO B 1 113 ? 0.757 -1.258 18.458 1.00 20.39 159 PRO B N 1
ATOM 2989 C CA . PRO B 1 113 ? 2.062 -1.907 18.598 1.00 20.15 159 PRO B CA 1
ATOM 2990 C C . PRO B 1 113 ? 2.790 -1.182 19.727 1.00 19.62 159 PRO B C 1
ATOM 2991 O O . PRO B 1 113 ? 2.527 -0.001 19.978 1.00 19.47 159 PRO B O 1
ATOM 2995 N N . ASP B 1 114 ? 3.692 -1.874 20.412 1.00 19.25 160 ASP B N 1
ATOM 2996 C CA . ASP B 1 114 ? 4.411 -1.251 21.512 1.00 19.72 160 ASP B CA 1
ATOM 2997 C C . ASP B 1 114 ? 5.762 -0.688 21.078 1.00 18.32 160 ASP B C 1
ATOM 2998 O O . ASP B 1 114 ? 6.800 -1.326 21.271 1.00 19.44 160 ASP B O 1
ATOM 3003 N N . ASP B 1 115 ? 5.737 0.504 20.482 1.00 17.68 161 ASP B N 1
ATOM 3004 C CA . ASP B 1 115 ? 6.946 1.184 20.022 1.00 16.43 161 ASP B CA 1
ATOM 3005 C C . ASP B 1 115 ? 7.999 1.271 21.114 1.00 15.88 161 ASP B C 1
ATOM 3006 O O . ASP B 1 115 ? 9.150 0.889 20.914 1.00 14.06 161 ASP B O 1
ATOM 3011 N N . TYR B 1 116 ? 7.596 1.786 22.271 1.00 16.35 162 TYR B N 1
ATOM 3012 C CA . TYR B 1 116 ? 8.512 1.952 23.394 1.00 16.02 162 TYR B CA 1
ATOM 3013 C C . TYR B 1 116 ? 9.226 0.647 23.754 1.00 15.93 162 TYR B C 1
ATOM 3014 O O . TYR B 1 116 ? 10.449 0.619 23.867 1.00 17.17 162 TYR B O 1
ATOM 3023 N N . GLN B 1 117 ? 8.459 -0.425 23.940 1.00 16.03 163 GLN B N 1
ATOM 3024 C CA . GLN B 1 117 ? 9.026 -1.727 24.286 1.00 16.64 163 GLN B CA 1
ATOM 3025 C C . GLN B 1 117 ? 9.980 -2.224 23.200 1.00 17.28 163 GLN B C 1
ATOM 3026 O O . GLN B 1 117 ? 11.075 -2.710 23.497 1.00 17.24 163 GLN B O 1
ATOM 3032 N N . GLY B 1 118 ? 9.561 -2.093 21.944 1.00 16.93 164 GLY B N 1
ATOM 3033 C CA . GLY B 1 118 ? 10.395 -2.520 20.835 1.00 16.25 164 GLY B CA 1
ATOM 3034 C C . GLY B 1 118 ? 11.740 -1.812 20.830 1.00 15.68 164 GLY B C 1
ATOM 3035 O O . GLY B 1 118 ? 12.789 -2.444 20.690 1.00 15.97 164 GLY B O 1
ATOM 3036 N N . ALA B 1 119 ? 11.719 -0.494 20.991 1.00 13.74 165 ALA B N 1
ATOM 3037 C CA . ALA B 1 119 ? 12.954 0.285 21.004 1.00 12.99 165 ALA B CA 1
ATOM 3038 C C . ALA B 1 119 ? 13.780 -0.045 22.244 1.00 16.76 165 ALA B C 1
ATOM 3039 O O . ALA B 1 119 ? 15.015 -0.049 22.201 1.00 14.50 165 ALA B O 1
ATOM 3041 N N . ARG B 1 120 ? 13.101 -0.318 23.353 1.00 16.76 166 ARG B N 1
ATOM 3042 C CA . ARG B 1 120 ? 13.805 -0.654 24.583 1.00 18.64 166 ARG B CA 1
ATOM 3043 C C . ARG B 1 120 ? 14.583 -1.960 24.427 1.00 16.60 166 ARG B C 1
ATOM 3044 O O . ARG B 1 120 ? 15.742 -2.050 24.821 1.00 17.41 166 ARG B O 1
ATOM 3052 N N . ASP B 1 121 ? 13.943 -2.967 23.850 1.00 16.54 167 ASP B N 1
ATOM 3053 C CA . ASP B 1 121 ? 14.589 -4.259 23.668 1.00 16.91 167 ASP B CA 1
ATOM 3054 C C . ASP B 1 121 ? 15.704 -4.223 22.636 1.00 18.42 167 ASP B C 1
ATOM 3055 O O . ASP B 1 121 ? 16.704 -4.932 22.764 1.00 17.47 167 ASP B O 1
ATOM 3060 N N . LEU B 1 122 ? 15.533 -3.399 21.610 1.00 15.89 168 LEU B N 1
ATOM 3061 C CA . LEU B 1 122 ? 16.544 -3.283 20.575 1.00 16.98 168 LEU B CA 1
ATOM 3062 C C . LEU B 1 122 ? 17.736 -2.509 21.137 1.00 15.64 168 LEU B C 1
ATOM 3063 O O . LEU B 1 122 ? 18.892 -2.787 20.804 1.00 13.31 168 LEU B O 1
ATOM 3068 N N . THR B 1 123 ? 17.460 -1.543 22.007 1.00 14.34 169 THR B N 1
ATOM 3069 C CA . THR B 1 123 ? 18.534 -0.762 22.607 1.00 13.52 169 THR B CA 1
ATOM 3070 C C . THR B 1 123 ? 19.272 -1.634 23.623 1.00 15.80 169 THR B C 1
ATOM 3071 O O . THR B 1 123 ? 20.498 -1.575 23.744 1.00 17.80 169 THR B O 1
ATOM 3075 N N . ARG B 1 124 ? 18.516 -2.445 24.353 1.00 16.97 170 ARG B N 1
ATOM 3076 C CA . ARG B 1 124 ? 19.091 -3.340 25.356 1.00 20.66 170 ARG B CA 1
ATOM 3077 C C . ARG B 1 124 ? 20.032 -4.319 24.651 1.00 20.46 170 ARG B C 1
ATOM 3078 O O . ARG B 1 124 ? 21.122 -4.624 25.139 1.00 21.97 170 ARG B O 1
ATOM 3086 N N . TYR B 1 125 ? 19.595 -4.795 23.491 1.00 21.13 171 TYR B N 1
ATOM 3087 C CA . TYR B 1 125 ? 20.364 -5.734 22.676 1.00 21.58 171 TYR B CA 1
ATOM 3088 C C . TYR B 1 125 ? 21.776 -5.220 22.388 1.00 21.25 171 TYR B C 1
ATOM 3089 O O . TYR B 1 125 ? 22.751 -5.962 22.510 1.00 20.45 171 TYR B O 1
ATOM 3098 N N . LEU B 1 126 ? 21.887 -3.950 22.015 1.00 19.30 172 LEU B N 1
ATOM 3099 C CA . LEU B 1 126 ? 23.183 -3.367 21.719 1.00 18.86 172 LEU B CA 1
ATOM 3100 C C . LEU B 1 126 ? 24.016 -3.144 22.971 1.00 21.09 172 LEU B C 1
ATOM 3101 O O . LEU B 1 126 ? 25.212 -3.442 22.993 1.00 17.41 172 LEU B O 1
ATOM 3106 N N . LEU B 1 127 ? 23.377 -2.617 24.010 1.00 20.70 173 LEU B N 1
ATOM 3107 C CA . LEU B 1 127 ? 24.060 -2.343 25.273 1.00 21.56 173 LEU B CA 1
ATOM 3108 C C . LEU B 1 127 ? 24.643 -3.617 25.868 1.00 21.63 173 LEU B C 1
ATOM 3109 O O . LEU B 1 127 ? 25.794 -3.642 26.298 1.00 23.89 173 LEU B O 1
ATOM 3114 N N . GLU B 1 128 ? 23.836 -4.670 25.887 1.00 23.35 174 GLU B N 1
ATOM 3115 C CA . GLU B 1 128 ? 24.267 -5.945 26.428 1.00 23.78 174 GLU B CA 1
ATOM 3116 C C . GLU B 1 128 ? 25.417 -6.508 25.596 1.00 25.32 174 GLU B C 1
ATOM 3117 O O . GLU B 1 128 ? 26.189 -7.335 26.084 1.00 24.44 174 GLU B O 1
ATOM 3123 N N . ARG B 1 129 ? 25.537 -6.043 24.352 1.00 23.68 175 ARG B N 1
ATOM 3124 C CA . ARG B 1 129 ? 26.610 -6.484 23.458 1.00 24.39 175 ARG B CA 1
ATOM 3125 C C . ARG B 1 129 ? 27.903 -5.717 23.734 1.00 21.23 175 ARG B C 1
ATOM 3126 O O . ARG B 1 129 ? 28.940 -6.015 23.155 1.00 21.76 175 ARG B O 1
ATOM 3134 N N . GLY B 1 130 ? 27.834 -4.714 24.602 1.00 20.86 176 GLY B N 1
ATOM 3135 C CA . GLY B 1 130 ? 29.029 -3.962 24.931 1.00 20.57 176 GLY B CA 1
ATOM 3136 C C . GLY B 1 130 ? 29.257 -2.645 24.217 1.00 20.54 176 GLY B C 1
ATOM 3137 O O . GLY B 1 130 ? 30.308 -2.042 24.378 1.00 19.51 176 GLY B O 1
ATOM 3138 N N . HIS B 1 131 ? 28.294 -2.186 23.423 1.00 20.15 177 HIS B N 1
ATOM 3139 C CA . HIS B 1 131 ? 28.473 -0.915 22.742 1.00 18.87 177 HIS B CA 1
ATOM 3140 C C . HIS B 1 131 ? 28.311 0.205 23.761 1.00 20.44 177 HIS B C 1
ATOM 3141 O O . HIS B 1 131 ? 27.346 0.228 24.507 1.00 20.07 177 HIS B O 1
ATOM 3148 N N . ARG B 1 132 ? 29.265 1.127 23.782 1.00 24.14 178 ARG B N 1
ATOM 3149 C CA . ARG B 1 132 ? 29.248 2.236 24.728 1.00 27.39 178 ARG B CA 1
ATOM 3150 C C . ARG B 1 132 ? 29.025 3.562 24.019 1.00 27.85 178 ARG B C 1
ATOM 3151 O O . ARG B 1 132 ? 28.656 4.554 24.645 1.00 29.85 178 ARG B O 1
ATOM 3159 N N . ARG B 1 133 ? 29.277 3.579 22.715 1.00 25.21 179 ARG B N 1
ATOM 3160 C CA . ARG B 1 133 ? 29.075 4.775 21.909 1.00 25.29 179 ARG B CA 1
ATOM 3161 C C . ARG B 1 133 ? 28.024 4.379 20.878 1.00 24.04 179 ARG B C 1
ATOM 3162 O O . ARG B 1 133 ? 28.304 3.623 19.947 1.00 20.02 179 ARG B O 1
ATOM 3170 N N . ILE B 1 134 ? 26.808 4.878 21.060 1.00 21.95 180 ILE B N 1
ATOM 3171 C CA . ILE B 1 134 ? 25.717 4.527 20.163 1.00 20.06 180 ILE B CA 1
ATOM 3172 C C . ILE B 1 134 ? 25.053 5.743 19.542 1.00 20.24 180 ILE B C 1
ATOM 3173 O O . ILE B 1 134 ? 24.748 6.719 20.228 1.00 21.04 180 ILE B O 1
ATOM 3178 N N . GLY B 1 135 ? 24.835 5.676 18.234 1.00 19.24 181 GLY B N 1
ATOM 3179 C CA . GLY B 1 135 ? 24.194 6.773 17.538 1.00 17.77 181 GLY B CA 1
ATOM 3180 C C . GLY B 1 135 ? 22.737 6.449 17.272 1.00 17.84 181 GLY B C 1
ATOM 3181 O O . GLY B 1 135 ? 22.339 5.280 17.264 1.00 15.85 181 GLY B O 1
ATOM 3182 N N . TYR B 1 136 ? 21.935 7.487 17.064 1.00 16.73 182 TYR B N 1
ATOM 3183 C CA . TYR B 1 136 ? 20.520 7.307 16.785 1.00 18.13 182 TYR B CA 1
ATOM 3184 C C . TYR B 1 136 ? 20.106 8.363 15.767 1.00 17.16 182 TYR B C 1
ATOM 3185 O O . TYR B 1 136 ? 20.254 9.555 16.017 1.00 17.53 182 TYR B O 1
ATOM 3194 N N . ILE B 1 137 ? 19.613 7.930 14.613 1.00 16.73 183 ILE B N 1
ATOM 3195 C CA . ILE B 1 137 ? 19.163 8.877 13.604 1.00 17.56 183 ILE B CA 1
ATOM 3196 C C . ILE B 1 137 ? 17.639 8.796 13.642 1.00 16.65 183 ILE B C 1
ATOM 3197 O O . ILE B 1 137 ? 17.039 7.769 13.312 1.00 16.31 183 ILE B O 1
ATOM 3202 N N . ARG B 1 138 ? 17.032 9.897 14.067 1.00 16.87 184 ARG B N 1
ATOM 3203 C CA . ARG B 1 138 ? 15.591 10.006 14.256 1.00 18.81 184 ARG B CA 1
ATOM 3204 C C . ARG B 1 138 ? 14.659 10.107 13.066 1.00 18.72 184 ARG B C 1
ATOM 3205 O O . ARG B 1 138 ? 14.967 10.722 12.045 1.00 17.24 184 ARG B O 1
ATOM 3213 N N . LEU B 1 139 ? 13.487 9.512 13.248 1.00 21.02 185 LEU B N 1
ATOM 3214 C CA . LEU B 1 139 ? 12.428 9.555 12.261 1.00 21.37 185 LEU B CA 1
ATOM 3215 C C . LEU B 1 139 ? 11.757 10.905 12.487 1.00 21.51 185 LEU B C 1
ATOM 3216 O O . LEU B 1 139 ? 12.019 11.570 13.488 1.00 19.92 185 LEU B O 1
ATOM 3221 N N . ASN B 1 140 ? 10.897 11.300 11.556 1.00 21.04 186 ASN B N 1
ATOM 3222 C CA . ASN B 1 140 ? 10.182 12.567 11.647 1.00 20.84 186 ASN B CA 1
ATOM 3223 C C . ASN B 1 140 ? 9.632 12.804 13.054 1.00 19.47 186 ASN B C 1
ATOM 3224 O O . ASN B 1 140 ? 8.791 12.050 13.535 1.00 17.68 186 ASN B O 1
ATOM 3229 N N . PRO B 1 141 ? 10.105 13.863 13.733 1.00 20.91 187 PRO B N 1
ATOM 3230 C CA . PRO B 1 141 ? 9.659 14.199 15.093 1.00 22.29 187 PRO B CA 1
ATOM 3231 C C . PRO B 1 141 ? 8.136 14.313 15.245 1.00 23.12 187 PRO B C 1
ATOM 3232 O O . PRO B 1 141 ? 7.608 14.198 16.348 1.00 21.91 187 PRO B O 1
ATOM 3236 N N . ILE B 1 142 ? 7.437 14.539 14.136 1.00 23.31 188 ILE B N 1
ATOM 3237 C CA . ILE B 1 142 ? 5.982 14.664 14.161 1.00 25.33 188 ILE B CA 1
ATOM 3238 C C . ILE B 1 142 ? 5.320 13.339 14.521 1.00 23.95 188 ILE B C 1
ATOM 3239 O O . ILE B 1 142 ? 4.229 13.315 15.091 1.00 24.36 188 ILE B O 1
ATOM 3244 N N . LEU B 1 143 ? 5.980 12.232 14.191 1.00 21.68 189 LEU B N 1
ATOM 3245 C CA . LEU B 1 143 ? 5.414 10.922 14.482 1.00 20.37 189 LEU B CA 1
ATOM 3246 C C . LEU B 1 143 ? 5.501 10.541 15.957 1.00 20.24 189 LEU B C 1
ATOM 3247 O O . LEU B 1 143 ? 6.573 10.594 16.566 1.00 19.87 189 LEU B O 1
ATOM 3252 N N . LEU B 1 144 ? 4.360 10.163 16.528 1.00 20.49 190 LEU B N 1
ATOM 3253 C CA . LEU B 1 144 ? 4.304 9.752 17.928 1.00 20.27 190 LEU B CA 1
ATOM 3254 C C . LEU B 1 144 ? 5.246 8.571 18.154 1.00 19.53 190 LEU B C 1
ATOM 3255 O O . LEU B 1 144 ? 6.084 8.601 19.052 1.00 18.47 190 LEU B O 1
ATOM 3260 N N . GLY B 1 145 ? 5.094 7.539 17.329 1.00 18.95 191 GLY B N 1
ATOM 3261 C CA . GLY B 1 145 ? 5.929 6.351 17.439 1.00 20.09 191 GLY B CA 1
ATOM 3262 C C . GLY B 1 145 ? 7.421 6.635 17.412 1.00 19.71 191 GLY B C 1
ATOM 3263 O O . GLY B 1 145 ? 8.192 6.018 18.149 1.00 19.18 191 GLY B O 1
ATOM 3264 N N . ALA B 1 146 ? 7.839 7.564 16.561 1.00 20.46 192 ALA B N 1
ATOM 3265 C CA . ALA B 1 146 ? 9.252 7.908 16.469 1.00 22.60 192 ALA B CA 1
ATOM 3266 C C . ALA B 1 146 ? 9.733 8.521 17.780 1.00 22.88 192 ALA B C 1
ATOM 3267 O O . ALA B 1 146 ? 10.844 8.247 18.238 1.00 22.80 192 ALA B O 1
ATOM 3269 N N . GLU B 1 147 ? 8.900 9.358 18.388 1.00 20.63 193 GLU B N 1
ATOM 3270 C CA . GLU B 1 147 ? 9.284 9.980 19.642 1.00 19.40 193 GLU B CA 1
ATOM 3271 C C . GLU B 1 147 ? 9.312 8.992 20.798 1.00 17.90 193 GLU B C 1
ATOM 3272 O O . GLU B 1 147 ? 10.165 9.091 21.676 1.00 16.00 193 GLU B O 1
ATOM 3278 N N . LEU B 1 148 ? 8.386 8.040 20.806 1.00 17.07 194 LEU B N 1
ATOM 3279 C CA . LEU B 1 148 ? 8.366 7.042 21.870 1.00 16.94 194 LEU B CA 1
ATOM 3280 C C . LEU B 1 148 ? 9.605 6.148 21.764 1.00 16.88 194 LEU B C 1
ATOM 3281 O O . LEU B 1 148 ? 10.172 5.725 22.773 1.00 14.50 194 LEU B O 1
ATOM 3286 N N . ARG B 1 149 ? 10.023 5.857 20.539 1.00 15.92 195 ARG B N 1
ATOM 3287 C CA . ARG B 1 149 ? 11.210 5.029 20.347 1.00 16.53 195 ARG B CA 1
ATOM 3288 C C . ARG B 1 149 ? 12.413 5.807 20.868 1.00 16.77 195 ARG B C 1
ATOM 3289 O O . ARG B 1 149 ? 13.314 5.239 21.480 1.00 18.86 195 ARG B O 1
ATOM 3297 N N . LEU B 1 150 ? 12.415 7.116 20.630 1.00 17.51 196 LEU B N 1
ATOM 3298 C CA . LEU B 1 150 ? 13.500 7.966 21.098 1.00 18.63 196 LEU B CA 1
ATOM 3299 C C . LEU B 1 150 ? 13.462 8.026 22.623 1.00 19.30 196 LEU B C 1
ATOM 3300 O O . LEU B 1 150 ? 14.510 8.050 23.276 1.00 18.57 196 LEU B O 1
ATOM 3305 N N . ASP B 1 151 ? 12.252 8.052 23.182 1.00 18.16 197 ASP B N 1
ATOM 3306 C CA . ASP B 1 151 ? 12.077 8.086 24.632 1.00 17.97 197 ASP B CA 1
ATOM 3307 C C . ASP B 1 151 ? 12.701 6.837 25.241 1.00 17.08 197 ASP B C 1
ATOM 3308 O O . ASP B 1 151 ? 13.378 6.899 26.272 1.00 18.28 197 ASP B O 1
ATOM 3313 N N . ALA B 1 152 ? 12.444 5.694 24.613 1.00 16.34 198 ALA B N 1
ATOM 3314 C CA . ALA B 1 152 ? 12.977 4.431 25.111 1.00 17.42 198 ALA B CA 1
ATOM 3315 C C . ALA B 1 152 ? 14.485 4.377 24.947 1.00 18.37 198 ALA B C 1
ATOM 3316 O O . ALA B 1 152 ? 15.188 3.827 25.799 1.00 18.62 198 ALA B O 1
ATOM 3318 N N . PHE B 1 153 ? 14.987 4.949 23.858 1.00 18.32 199 PHE B N 1
ATOM 3319 C CA . PHE B 1 153 ? 16.423 4.942 23.619 1.00 19.53 199 PHE B CA 1
ATOM 3320 C C . PHE B 1 153 ? 17.141 5.627 24.774 1.00 22.06 199 PHE B C 1
ATOM 3321 O O . PHE B 1 153 ? 18.064 5.058 25.370 1.00 20.55 199 PHE B O 1
ATOM 3329 N N . ARG B 1 154 ? 16.709 6.840 25.103 1.00 22.19 200 ARG B N 1
ATOM 3330 C CA . ARG B 1 154 ? 17.328 7.576 26.199 1.00 26.26 200 ARG B CA 1
ATOM 3331 C C . ARG B 1 154 ? 17.162 6.869 27.543 1.00 25.65 200 ARG B C 1
ATOM 3332 O O . ARG B 1 154 ? 18.123 6.728 28.297 1.00 28.51 200 ARG B O 1
ATOM 3340 N N . ARG B 1 155 ? 15.953 6.411 27.846 1.00 25.78 201 ARG B N 1
ATOM 3341 C CA . ARG B 1 155 ? 15.711 5.727 29.115 1.00 25.89 201 ARG B CA 1
ATOM 3342 C C . ARG B 1 155 ? 16.563 4.460 29.271 1.00 26.00 201 ARG B C 1
ATOM 3343 O O . ARG B 1 155 ? 17.239 4.274 30.289 1.00 24.31 201 ARG B O 1
ATOM 3351 N N . THR B 1 156 ? 16.531 3.594 28.264 1.00 24.76 202 THR B N 1
ATOM 3352 C CA . THR B 1 156 ? 17.281 2.344 28.314 1.00 23.67 202 THR B CA 1
ATOM 3353 C C . THR B 1 156 ? 18.781 2.584 28.403 1.00 24.09 202 THR B C 1
ATOM 3354 O O . THR B 1 156 ? 19.478 1.938 29.187 1.00 24.27 202 THR B O 1
ATOM 3358 N N . THR B 1 157 ? 19.271 3.511 27.591 1.00 23.79 203 THR B N 1
ATOM 3359 C CA . THR B 1 157 ? 20.680 3.869 27.590 1.00 26.02 203 THR B CA 1
ATOM 3360 C C . THR B 1 157 ? 21.074 4.330 28.994 1.00 26.01 203 THR B C 1
ATOM 3361 O O . THR B 1 157 ? 22.119 3.941 29.525 1.00 26.15 203 THR B O 1
ATOM 3365 N N . SER B 1 158 ? 20.217 5.150 29.592 1.00 23.61 204 SER B N 1
ATOM 3366 C CA . SER B 1 158 ? 20.444 5.675 30.935 1.00 25.88 204 SER B CA 1
ATOM 3367 C C . SER B 1 158 ? 20.534 4.561 31.981 1.00 25.96 204 SER B C 1
ATOM 3368 O O . SER B 1 158 ? 21.360 4.615 32.894 1.00 24.45 204 SER B O 1
ATOM 3371 N N . GLU B 1 159 ? 19.687 3.546 31.843 1.00 27.26 205 GLU B N 1
ATOM 3372 C CA . GLU B 1 159 ? 19.671 2.436 32.787 1.00 30.03 205 GLU B CA 1
ATOM 3373 C C . GLU B 1 159 ? 20.984 1.663 32.773 1.00 31.68 205 GLU B C 1
ATOM 3374 O O . GLU B 1 159 ? 21.309 0.963 33.736 1.00 31.42 205 GLU B O 1
ATOM 3380 N N . PHE B 1 160 ? 21.736 1.790 31.681 1.00 31.26 206 PHE B N 1
ATOM 3381 C CA . PHE B 1 160 ? 23.023 1.112 31.557 1.00 31.78 206 PHE B CA 1
ATOM 3382 C C . PHE B 1 160 ? 24.201 2.031 31.869 1.00 31.60 206 PHE B C 1
ATOM 3383 O O . PHE B 1 160 ? 25.353 1.696 31.589 1.00 31.14 206 PHE B O 1
ATOM 3391 N N . GLY B 1 161 ? 23.906 3.193 32.439 1.00 31.61 207 GLY B N 1
ATOM 3392 C CA . GLY B 1 161 ? 24.959 4.121 32.808 1.00 31.81 207 GLY B CA 1
ATOM 3393 C C . GLY B 1 161 ? 25.471 5.046 31.724 1.00 32.15 207 GLY B C 1
ATOM 3394 O O . GLY B 1 161 ? 26.289 5.926 31.998 1.00 30.92 207 GLY B O 1
ATOM 3395 N N . LEU B 1 162 ? 25.019 4.855 30.489 1.00 31.72 208 LEU B N 1
ATOM 3396 C CA . LEU B 1 162 ? 25.462 5.733 29.415 1.00 32.10 208 LEU B CA 1
ATOM 3397 C C . LEU B 1 162 ? 24.796 7.090 29.601 1.00 32.64 208 LEU B C 1
ATOM 3398 O O . LEU B 1 162 ? 23.718 7.188 30.192 1.00 32.94 208 LEU B O 1
ATOM 3403 N N . THR B 1 163 ? 25.444 8.135 29.107 1.00 32.28 209 THR B N 1
ATOM 3404 C CA . THR B 1 163 ? 24.897 9.479 29.207 1.00 32.68 209 THR B CA 1
ATOM 3405 C C . THR B 1 163 ? 24.855 10.098 27.816 1.00 33.93 209 THR B C 1
ATOM 3406 O O . THR B 1 163 ? 25.204 9.451 26.833 1.00 32.77 209 THR B O 1
ATOM 3410 N N . GLU B 1 164 ? 24.445 11.359 27.742 1.00 36.64 210 GLU B N 1
ATOM 3411 C CA . GLU B 1 164 ? 24.344 12.060 26.467 1.00 37.19 210 GLU B CA 1
ATOM 3412 C C . GLU B 1 164 ? 25.634 12.146 25.655 1.00 37.47 210 GLU B C 1
ATOM 3413 O O . GLU B 1 164 ? 25.616 11.907 24.448 1.00 35.98 210 GLU B O 1
ATOM 3419 N N . ASN B 1 165 ? 26.748 12.485 26.298 1.00 37.13 211 ASN B N 1
ATOM 3420 C CA . ASN B 1 165 ? 28.010 12.618 25.573 1.00 37.36 211 ASN B CA 1
ATOM 3421 C C . ASN B 1 165 ? 28.495 11.318 24.933 1.00 36.29 211 ASN B C 1
ATOM 3422 O O . ASN B 1 165 ? 29.408 11.337 24.107 1.00 36.02 211 ASN B O 1
ATOM 3427 N N . ASP B 1 166 ? 27.887 10.195 25.312 1.00 35.12 212 ASP B N 1
ATOM 3428 C CA . ASP B 1 166 ? 28.258 8.893 24.751 1.00 33.37 212 ASP B CA 1
ATOM 3429 C C . ASP B 1 166 ? 27.324 8.549 23.596 1.00 31.48 212 ASP B C 1
ATOM 3430 O O . ASP B 1 166 ? 27.545 7.584 22.859 1.00 30.40 212 ASP B O 1
ATOM 3435 N N . LEU B 1 167 ? 26.278 9.354 23.447 1.00 28.16 213 LEU B N 1
ATOM 3436 C CA . LEU B 1 167 ? 25.287 9.143 22.404 1.00 26.37 213 LEU B CA 1
ATOM 3437 C C . LEU B 1 167 ? 25.401 10.155 21.272 1.00 26.12 213 LEU B C 1
ATOM 3438 O O . LEU B 1 167 ? 25.765 11.314 21.487 1.00 26.07 213 LEU B O 1
ATOM 3443 N N . SER B 1 168 ? 25.086 9.700 20.064 1.00 25.03 214 SER B N 1
ATOM 3444 C CA . SER B 1 168 ? 25.113 10.545 18.877 1.00 25.12 214 SER B CA 1
ATOM 3445 C C . SER B 1 168 ? 23.703 10.540 18.298 1.00 25.58 214 SER B C 1
ATOM 3446 O O . SER B 1 168 ? 23.352 9.670 17.494 1.00 25.50 214 SER B O 1
ATOM 3449 N N . ILE B 1 169 ? 22.897 11.508 18.724 1.00 24.82 215 ILE B N 1
ATOM 3450 C CA . ILE B 1 169 ? 21.512 11.619 18.278 1.00 25.52 215 ILE B CA 1
ATOM 3451 C C . ILE B 1 169 ? 21.364 12.732 17.253 1.00 25.05 215 ILE B C 1
ATOM 3452 O O . ILE B 1 169 ? 21.724 13.878 17.512 1.00 22.85 215 ILE B O 1
ATOM 3457 N N . SER B 1 170 ? 20.814 12.389 16.093 1.00 24.12 216 SER B N 1
ATOM 3458 C CA . SER B 1 170 ? 20.638 13.360 15.024 1.00 24.30 216 SER B CA 1
ATOM 3459 C C . SER B 1 170 ? 19.310 13.180 14.318 1.00 24.80 216 SER B C 1
ATOM 3460 O O . SER B 1 170 ? 18.791 12.067 14.228 1.00 22.70 216 SER B O 1
ATOM 3463 N N . LEU B 1 171 ? 18.758 14.283 13.822 1.00 25.75 217 LEU B N 1
ATOM 3464 C CA . LEU B 1 171 ? 17.504 14.229 13.084 1.00 25.88 217 LEU B CA 1
ATOM 3465 C C . LEU B 1 171 ? 17.852 13.686 11.712 1.00 26.09 217 LEU B C 1
ATOM 3466 O O . LEU B 1 171 ? 18.915 13.997 11.173 1.00 27.68 217 LEU B O 1
ATOM 3471 N N . GLY B 1 172 ? 16.965 12.879 11.144 1.00 26.13 218 GLY B N 1
ATOM 3472 C CA . GLY B 1 172 ? 17.227 12.341 9.825 1.00 26.99 218 GLY B CA 1
ATOM 3473 C C . GLY B 1 172 ? 16.341 12.989 8.779 1.00 28.75 218 GLY B C 1
ATOM 3474 O O . GLY B 1 172 ? 16.632 12.930 7.584 1.00 27.25 218 GLY B O 1
ATOM 3483 N N . ASP B 1 174 ? 12.659 16.015 8.372 1.00 31.52 220 ASP B N 1
ATOM 3484 C CA . ASP B 1 174 ? 11.699 16.937 8.962 1.00 34.29 220 ASP B CA 1
ATOM 3485 C C . ASP B 1 174 ? 10.709 17.381 7.889 1.00 34.10 220 ASP B C 1
ATOM 3486 O O . ASP B 1 174 ? 10.965 17.217 6.696 1.00 33.23 220 ASP B O 1
ATOM 3491 N N . GLY B 1 175 ? 9.582 17.941 8.317 1.00 34.40 221 GLY B N 1
ATOM 3492 C CA . GLY B 1 175 ? 8.576 18.390 7.372 1.00 35.48 221 GLY B CA 1
ATOM 3493 C C . GLY B 1 175 ? 7.335 17.519 7.381 1.00 36.64 221 GLY B C 1
ATOM 3494 O O . GLY B 1 175 ? 7.226 16.609 8.202 1.00 35.56 221 GLY B O 1
ATOM 3495 N N . PRO B 1 176 ? 6.373 17.775 6.477 1.00 38.05 222 PRO B N 1
ATOM 3496 C CA . PRO B 1 176 ? 5.130 17.003 6.387 1.00 39.18 222 PRO B CA 1
ATOM 3497 C C . PRO B 1 176 ? 5.381 15.511 6.191 1.00 41.07 222 PRO B C 1
ATOM 3498 O O . PRO B 1 176 ? 6.280 15.118 5.450 1.00 40.45 222 PRO B O 1
ATOM 3502 N N . VAL B 1 177 ? 4.584 14.682 6.856 1.00 42.33 223 VAL B N 1
ATOM 3503 C CA . VAL B 1 177 ? 4.730 13.238 6.729 1.00 43.77 223 VAL B CA 1
ATOM 3504 C C . VAL B 1 177 ? 4.399 12.832 5.294 1.00 44.58 223 VAL B C 1
ATOM 3505 O O . VAL B 1 177 ? 3.387 13.260 4.739 1.00 45.92 223 VAL B O 1
ATOM 3509 N N . GLY B 1 178 ? 5.260 12.016 4.696 1.00 44.74 224 GLY B N 1
ATOM 3510 C CA . GLY B 1 178 ? 5.031 11.577 3.331 1.00 44.67 224 GLY B CA 1
ATOM 3511 C C . GLY B 1 178 ? 5.904 12.309 2.329 1.00 43.75 224 GLY B C 1
ATOM 3512 O O . GLY B 1 178 ? 6.316 11.742 1.316 1.00 44.34 224 GLY B O 1
ATOM 3513 N N . ALA B 1 179 ? 6.184 13.576 2.611 1.00 42.73 225 ALA B N 1
ATOM 3514 C CA . ALA B 1 179 ? 7.014 14.397 1.737 1.00 40.96 225 ALA B CA 1
ATOM 3515 C C . ALA B 1 179 ? 7.903 15.279 2.600 1.00 39.28 225 ALA B C 1
ATOM 3516 O O . ALA B 1 179 ? 7.717 16.493 2.668 1.00 37.65 225 ALA B O 1
ATOM 3518 N N . GLU B 1 180 ? 8.871 14.658 3.264 1.00 37.29 226 GLU B N 1
ATOM 3519 C CA . GLU B 1 180 ? 9.767 15.396 4.137 1.00 35.92 226 GLU B CA 1
ATOM 3520 C C . GLU B 1 180 ? 11.060 15.830 3.481 1.00 34.15 226 GLU B C 1
ATOM 3521 O O . GLU B 1 180 ? 11.366 15.479 2.340 1.00 34.69 226 GLU B O 1
ATOM 3527 N N . ASN B 1 181 ? 11.801 16.619 4.240 1.00 32.21 227 ASN B N 1
ATOM 3528 C CA . ASN B 1 181 ? 13.103 17.113 3.855 1.00 31.50 227 ASN B CA 1
ATOM 3529 C C . ASN B 1 181 ? 13.962 15.977 4.413 1.00 30.31 227 ASN B C 1
ATOM 3530 O O . ASN B 1 181 ? 14.077 15.827 5.627 1.00 28.95 227 ASN B O 1
ATOM 3535 N N . ASN B 1 182 ? 14.525 15.160 3.528 1.00 28.97 228 ASN B N 1
ATOM 3536 C CA . ASN B 1 182 ? 15.320 14.011 3.948 1.00 27.95 228 ASN B CA 1
ATOM 3537 C C . ASN B 1 182 ? 16.826 14.192 3.822 1.00 28.12 228 ASN B C 1
ATOM 3538 O O . ASN B 1 182 ? 17.342 14.436 2.736 1.00 29.49 228 ASN B O 1
ATOM 3543 N N . TYR B 1 183 ? 17.530 14.038 4.938 1.00 26.42 229 TYR B N 1
ATOM 3544 C CA . TYR B 1 183 ? 18.975 14.184 4.947 1.00 25.91 229 TYR B CA 1
ATOM 3545 C C . TYR B 1 183 ? 19.650 13.113 5.796 1.00 24.22 229 TYR B C 1
ATOM 3546 O O . TYR B 1 183 ? 20.635 13.383 6.478 1.00 24.58 229 TYR B O 1
ATOM 3555 N N . VAL B 1 184 ? 19.120 11.894 5.739 1.00 22.38 230 VAL B N 1
ATOM 3556 C CA . VAL B 1 184 ? 19.669 10.778 6.506 1.00 21.03 230 VAL B CA 1
ATOM 3557 C C . VAL B 1 184 ? 21.123 10.500 6.141 1.00 20.97 230 VAL B C 1
ATOM 3558 O O . VAL B 1 184 ? 21.991 10.435 7.010 1.00 21.58 230 VAL B O 1
ATOM 3562 N N . PHE B 1 185 ? 21.383 10.329 4.850 1.00 22.56 231 PHE B N 1
ATOM 3563 C CA . PHE B 1 185 ? 22.731 10.049 4.370 1.00 21.50 231 PHE B CA 1
ATOM 3564 C C . PHE B 1 185 ? 23.762 11.055 4.899 1.00 23.96 231 PHE B C 1
ATOM 3565 O O . PHE B 1 185 ? 24.834 10.669 5.363 1.00 22.73 231 PHE B O 1
ATOM 3573 N N . ALA B 1 186 ? 23.429 12.340 4.829 1.00 23.89 232 ALA B N 1
ATOM 3574 C CA . ALA B 1 186 ? 24.341 13.387 5.283 1.00 25.42 232 ALA B CA 1
ATOM 3575 C C . ALA B 1 186 ? 24.566 13.326 6.784 1.00 25.06 232 ALA B C 1
ATOM 3576 O O . ALA B 1 186 ? 25.674 13.569 7.259 1.00 27.35 232 ALA B O 1
ATOM 3578 N N . ALA B 1 187 ? 23.517 12.993 7.530 1.00 24.89 233 ALA B N 1
ATOM 3579 C CA . ALA B 1 187 ? 23.621 12.904 8.981 1.00 24.19 233 ALA B CA 1
ATOM 3580 C C . ALA B 1 187 ? 24.436 11.678 9.390 1.00 23.37 233 ALA B C 1
ATOM 3581 O O . ALA B 1 187 ? 25.225 11.734 10.337 1.00 23.25 233 ALA B O 1
ATOM 3583 N N . ALA B 1 188 ? 24.247 10.574 8.672 1.00 21.89 234 ALA B N 1
ATOM 3584 C CA . ALA B 1 188 ? 24.974 9.341 8.959 1.00 20.75 234 ALA B CA 1
ATOM 3585 C C . ALA B 1 188 ? 26.449 9.543 8.649 1.00 20.31 234 ALA B C 1
ATOM 3586 O O . ALA B 1 188 ? 27.323 9.068 9.376 1.00 19.31 234 ALA B O 1
ATOM 3588 N N . THR B 1 189 ? 26.720 10.245 7.556 1.00 21.42 235 THR B N 1
ATOM 3589 C CA . THR B 1 189 ? 28.093 10.515 7.156 1.00 22.33 235 THR B CA 1
ATOM 3590 C C . THR B 1 189 ? 28.793 11.369 8.212 1.00 22.61 235 THR B C 1
ATOM 3591 O O . THR B 1 189 ? 29.889 11.041 8.652 1.00 21.01 235 THR B O 1
ATOM 3595 N N . GLU B 1 190 ? 28.147 12.452 8.634 1.00 23.90 236 GLU B N 1
ATOM 3596 C CA . GLU B 1 190 ? 28.729 13.331 9.649 1.00 26.67 236 GLU B CA 1
ATOM 3597 C C . GLU B 1 190 ? 28.984 12.558 10.946 1.00 25.89 236 GLU B C 1
ATOM 3598 O O . GLU B 1 190 ? 30.010 12.732 11.602 1.00 25.43 236 GLU B O 1
ATOM 3612 N N . LEU B 1 192 ? 29.505 9.302 11.312 1.00 24.38 238 LEU B N 1
ATOM 3613 C CA . LEU B 1 192 ? 30.572 8.329 11.150 1.00 27.68 238 LEU B CA 1
ATOM 3614 C C . LEU B 1 192 ? 31.943 8.979 10.994 1.00 29.72 238 LEU B C 1
ATOM 3615 O O . LEU B 1 192 ? 32.968 8.320 11.170 1.00 29.65 238 LEU B O 1
ATOM 3620 N N . LYS B 1 193 ? 31.959 10.265 10.657 1.00 31.54 239 LYS B N 1
ATOM 3621 C CA . LYS B 1 193 ? 33.217 10.990 10.498 1.00 34.75 239 LYS B CA 1
ATOM 3622 C C . LYS B 1 193 ? 33.707 11.556 11.832 1.00 36.21 239 LYS B C 1
ATOM 3623 O O . LYS B 1 193 ? 34.857 11.975 11.950 1.00 36.96 239 LYS B O 1
ATOM 3629 N N . GLN B 1 194 ? 32.829 11.563 12.830 1.00 37.92 240 GLN B N 1
ATOM 3630 C CA . GLN B 1 194 ? 33.169 12.064 14.159 1.00 40.10 240 GLN B CA 1
ATOM 3631 C C . GLN B 1 194 ? 34.441 11.408 14.687 1.00 41.07 240 GLN B C 1
ATOM 3632 O O . GLN B 1 194 ? 34.681 10.225 14.441 1.00 40.62 240 GLN B O 1
ATOM 3638 N N . ASP B 1 195 ? 35.244 12.177 15.419 1.00 43.05 241 ASP B N 1
ATOM 3639 C CA . ASP B 1 195 ? 36.487 11.666 15.997 1.00 43.79 241 ASP B CA 1
ATOM 3640 C C . ASP B 1 195 ? 36.167 10.502 16.929 1.00 42.52 241 ASP B C 1
ATOM 3641 O O . ASP B 1 195 ? 36.860 9.484 16.931 1.00 43.51 241 ASP B O 1
ATOM 3646 N N . ASP B 1 196 ? 35.118 10.668 17.728 1.00 41.36 242 ASP B N 1
ATOM 3647 C CA . ASP B 1 196 ? 34.671 9.627 18.650 1.00 40.22 242 ASP B CA 1
ATOM 3648 C C . ASP B 1 196 ? 33.465 8.954 18.008 1.00 37.56 242 ASP B C 1
ATOM 3649 O O . ASP B 1 196 ? 32.348 9.037 18.512 1.00 37.70 242 ASP B O 1
ATOM 3654 N N . ARG B 1 197 ? 33.712 8.289 16.888 1.00 35.50 243 ARG B N 1
ATOM 3655 C CA . ARG B 1 197 ? 32.675 7.609 16.121 1.00 33.06 243 ARG B CA 1
ATOM 3656 C C . ARG B 1 197 ? 31.945 6.496 16.884 1.00 30.32 243 ARG B C 1
ATOM 3657 O O . ARG B 1 197 ? 32.553 5.739 17.639 1.00 29.10 243 ARG B O 1
ATOM 3665 N N . PRO B 1 198 ? 30.620 6.388 16.690 1.00 27.39 244 PRO B N 1
ATOM 3666 C CA . PRO B 1 198 ? 29.804 5.364 17.352 1.00 25.77 244 PRO B CA 1
ATOM 3667 C C . PRO B 1 198 ? 30.147 3.964 16.830 1.00 24.15 244 PRO B C 1
ATOM 3668 O O . PRO B 1 198 ? 30.528 3.812 15.670 1.00 23.09 244 PRO B O 1
ATOM 3672 N N . THR B 1 199 ? 30.001 2.950 17.680 1.00 22.29 245 THR B N 1
ATOM 3673 C CA . THR B 1 199 ? 30.279 1.574 17.275 1.00 21.37 245 THR B CA 1
ATOM 3674 C C . THR B 1 199 ? 29.001 0.895 16.782 1.00 19.29 245 THR B C 1
ATOM 3675 O O . THR B 1 199 ? 29.048 -0.165 16.150 1.00 16.42 245 THR B O 1
ATOM 3679 N N . ALA B 1 200 ? 27.864 1.513 17.089 1.00 17.71 246 ALA B N 1
ATOM 3680 C CA . ALA B 1 200 ? 26.565 1.018 16.650 1.00 16.82 246 ALA B CA 1
ATOM 3681 C C . ALA B 1 200 ? 25.667 2.207 16.341 1.00 17.70 246 ALA B C 1
ATOM 3682 O O . ALA B 1 200 ? 25.740 3.242 17.007 1.00 15.62 246 ALA B O 1
ATOM 3684 N N . ILE B 1 201 ? 24.838 2.058 15.315 1.00 16.12 247 ILE B N 1
ATOM 3685 C CA . ILE B 1 201 ? 23.906 3.111 14.928 1.00 16.87 247 ILE B CA 1
ATOM 3686 C C . ILE B 1 201 ? 22.523 2.513 14.835 1.00 15.87 247 ILE B C 1
ATOM 3687 O O . ILE B 1 201 ? 22.324 1.506 14.155 1.00 14.58 247 ILE B O 1
ATOM 3700 N N . SER B 1 203 ? 18.840 2.970 13.490 1.00 17.18 249 SER B N 1
ATOM 3701 C CA . SER B 1 203 ? 18.099 3.733 12.497 1.00 17.57 249 SER B CA 1
ATOM 3702 C C . SER B 1 203 ? 16.657 3.932 12.949 1.00 16.52 249 SER B C 1
ATOM 3703 O O . SER B 1 203 ? 16.048 3.020 13.500 1.00 14.54 249 SER B O 1
ATOM 3706 N N . GLY B 1 204 ? 16.120 5.131 12.718 1.00 19.22 250 GLY B N 1
ATOM 3707 C CA . GLY B 1 204 ? 14.746 5.424 13.097 1.00 17.56 250 GLY B CA 1
ATOM 3708 C C . GLY B 1 204 ? 13.832 4.305 12.643 1.00 18.20 250 GLY B C 1
ATOM 3709 O O . GLY B 1 204 ? 12.934 3.871 13.368 1.00 19.74 250 GLY B O 1
ATOM 3710 N N . ASN B 1 205 ? 14.056 3.845 11.421 1.00 19.36 251 ASN B N 1
ATOM 3711 C CA . ASN B 1 205 ? 13.293 2.734 10.872 1.00 19.91 251 ASN B CA 1
ATOM 3712 C C . ASN B 1 205 ? 14.142 2.049 9.817 1.00 17.38 251 ASN B C 1
ATOM 3713 O O . ASN B 1 205 ? 15.240 2.510 9.503 1.00 16.98 251 ASN B O 1
ATOM 3718 N N . ASP B 1 206 ? 13.648 0.939 9.281 1.00 16.89 252 ASP B N 1
ATOM 3719 C CA . ASP B 1 206 ? 14.398 0.191 8.284 1.00 15.89 252 ASP B CA 1
ATOM 3720 C C . ASP B 1 206 ? 14.689 0.992 7.010 1.00 17.71 252 ASP B C 1
ATOM 3721 O O . ASP B 1 206 ? 15.792 0.929 6.465 1.00 14.02 252 ASP B O 1
ATOM 3726 N N . GLU B 1 207 ? 13.705 1.759 6.549 1.00 17.50 253 GLU B N 1
ATOM 3727 C CA . GLU B 1 207 ? 13.860 2.565 5.342 1.00 18.11 253 GLU B CA 1
ATOM 3728 C C . GLU B 1 207 ? 15.106 3.450 5.427 1.00 17.31 253 GLU B C 1
ATOM 3729 O O . GLU B 1 207 ? 15.876 3.548 4.474 1.00 14.42 253 GLU B O 1
ATOM 3743 N N . ALA B 1 209 ? 17.678 2.910 7.219 1.00 15.87 255 ALA B N 1
ATOM 3744 C CA . ALA B 1 209 ? 18.856 2.045 7.268 1.00 18.35 255 ALA B CA 1
ATOM 3745 C C . ALA B 1 209 ? 19.547 1.928 5.919 1.00 18.05 255 ALA B C 1
ATOM 3746 O O . ALA B 1 209 ? 20.760 1.721 5.857 1.00 18.91 255 ALA B O 1
ATOM 3748 N N . ILE B 1 210 ? 18.777 2.030 4.838 1.00 16.82 256 ILE B N 1
ATOM 3749 C CA . ILE B 1 210 ? 19.354 1.956 3.500 1.00 16.55 256 ILE B CA 1
ATOM 3750 C C . ILE B 1 210 ? 20.463 3.009 3.360 1.00 17.09 256 ILE B C 1
ATOM 3751 O O . ILE B 1 210 ? 21.589 2.706 2.958 1.00 15.34 256 ILE B O 1
ATOM 3756 N N . GLN B 1 211 ? 20.132 4.253 3.692 1.00 15.04 257 GLN B N 1
ATOM 3757 C CA . GLN B 1 211 ? 21.098 5.348 3.580 1.00 14.30 257 GLN B CA 1
ATOM 3758 C C . GLN B 1 211 ? 22.262 5.232 4.562 1.00 15.39 257 GLN B C 1
ATOM 3759 O O . GLN B 1 211 ? 23.385 5.664 4.274 1.00 14.66 257 GLN B O 1
ATOM 3765 N N . ILE B 1 212 ? 21.998 4.647 5.723 1.00 13.42 258 ILE B N 1
ATOM 3766 C CA . ILE B 1 212 ? 23.040 4.488 6.724 1.00 15.04 258 ILE B CA 1
ATOM 3767 C C . ILE B 1 212 ? 24.026 3.434 6.232 1.00 15.05 258 ILE B C 1
ATOM 3768 O O . ILE B 1 212 ? 25.242 3.573 6.407 1.00 16.14 258 ILE B O 1
ATOM 3773 N N . TYR B 1 213 ? 23.504 2.390 5.593 1.00 15.68 259 TYR B N 1
ATOM 3774 C CA . TYR B 1 213 ? 24.363 1.333 5.056 1.00 16.79 259 TYR B CA 1
ATOM 3775 C C . TYR B 1 213 ? 25.291 1.913 4.005 1.00 16.79 259 TYR B C 1
ATOM 3776 O O . TYR B 1 213 ? 26.479 1.600 3.977 1.00 18.12 259 TYR B O 1
ATOM 3785 N N . ILE B 1 214 ? 24.742 2.753 3.132 1.00 15.77 260 ILE B N 1
ATOM 3786 C CA . ILE B 1 214 ? 25.536 3.353 2.063 1.00 18.63 260 ILE B CA 1
ATOM 3787 C C . ILE B 1 214 ? 26.561 4.351 2.592 1.00 18.89 260 ILE B C 1
ATOM 3788 O O . ILE B 1 214 ? 27.688 4.405 2.101 1.00 18.30 260 ILE B O 1
ATOM 3793 N N . ALA B 1 215 ? 26.167 5.138 3.591 1.00 19.08 261 ALA B N 1
ATOM 3794 C CA . ALA B 1 215 ? 27.063 6.127 4.180 1.00 19.33 261 ALA B CA 1
ATOM 3795 C C . ALA B 1 215 ? 28.298 5.459 4.777 1.00 19.82 261 ALA B C 1
ATOM 3796 O O . ALA B 1 215 ? 29.414 5.927 4.578 1.00 21.89 261 ALA B O 1
ATOM 3798 N N . ALA B 1 216 ? 28.092 4.368 5.506 1.00 18.16 262 ALA B N 1
ATOM 3799 C CA . ALA B 1 216 ? 29.195 3.642 6.118 1.00 18.81 262 ALA B CA 1
ATOM 3800 C C . ALA B 1 216 ? 30.075 3.025 5.036 1.00 20.43 262 ALA B C 1
ATOM 3801 O O . ALA B 1 216 ? 31.289 3.220 5.024 1.00 20.53 262 ALA B O 1
ATOM 3811 N N . ALA B 1 218 ? 30.390 3.834 1.999 1.00 22.09 264 ALA B N 1
ATOM 3812 C CA . ALA B 1 218 ? 31.034 4.887 1.218 1.00 24.16 264 ALA B CA 1
ATOM 3813 C C . ALA B 1 218 ? 32.295 5.402 1.916 1.00 24.67 264 ALA B C 1
ATOM 3814 O O . ALA B 1 218 ? 33.162 6.006 1.284 1.00 25.56 264 ALA B O 1
ATOM 3816 N N . LEU B 1 219 ? 32.386 5.174 3.220 1.00 24.37 265 LEU B N 1
ATOM 3817 C CA . LEU B 1 219 ? 33.550 5.612 3.985 1.00 26.11 265 LEU B CA 1
ATOM 3818 C C . LEU B 1 219 ? 34.502 4.441 4.177 1.00 26.49 265 LEU B C 1
ATOM 3819 O O . LEU B 1 219 ? 35.460 4.520 4.950 1.00 27.00 265 LEU B O 1
ATOM 3824 N N . GLY B 1 220 ? 34.225 3.351 3.466 1.00 26.03 266 GLY B N 1
ATOM 3825 C CA . GLY B 1 220 ? 35.068 2.172 3.547 1.00 26.68 266 GLY B CA 1
ATOM 3826 C C . GLY B 1 220 ? 34.858 1.332 4.790 1.00 27.67 266 GLY B C 1
ATOM 3827 O O . GLY B 1 220 ? 35.616 0.396 5.052 1.00 26.98 266 GLY B O 1
ATOM 3828 N N . LEU B 1 221 ? 33.825 1.660 5.558 1.00 27.32 267 LEU B N 1
ATOM 3829 C CA . LEU B 1 221 ? 33.526 0.931 6.782 1.00 27.65 267 LEU B CA 1
ATOM 3830 C C . LEU B 1 221 ? 32.691 -0.305 6.473 1.00 27.40 267 LEU B C 1
ATOM 3831 O O . LEU B 1 221 ? 31.811 -0.267 5.613 1.00 28.97 267 LEU B O 1
ATOM 3836 N N . ARG B 1 222 ? 32.980 -1.399 7.171 1.00 26.34 268 ARG B N 1
ATOM 3837 C CA . ARG B 1 222 ? 32.264 -2.657 6.977 1.00 25.09 268 ARG B CA 1
ATOM 3838 C C . ARG B 1 222 ? 31.212 -2.857 8.059 1.00 23.70 268 ARG B C 1
ATOM 3839 O O . ARG B 1 222 ? 31.389 -2.429 9.198 1.00 22.71 268 ARG B O 1
ATOM 3847 N N . ILE B 1 223 ? 30.132 -3.543 7.701 1.00 22.58 269 ILE B N 1
ATOM 3848 C CA . ILE B 1 223 ? 29.036 -3.811 8.629 1.00 22.11 269 ILE B CA 1
ATOM 3849 C C . ILE B 1 223 ? 28.924 -5.321 8.834 1.00 21.62 269 ILE B C 1
ATOM 3850 O O . ILE B 1 223 ? 28.788 -6.066 7.869 1.00 23.01 269 ILE B O 1
ATOM 3855 N N . PRO B 1 224 ? 28.972 -5.795 10.092 1.00 22.15 270 PRO B N 1
ATOM 3856 C CA . PRO B 1 224 ? 29.115 -5.077 11.365 1.00 22.64 270 PRO B CA 1
ATOM 3857 C C . PRO B 1 224 ? 30.550 -4.947 11.884 1.00 25.31 270 PRO B C 1
ATOM 3858 O O . PRO B 1 224 ? 30.773 -4.386 12.959 1.00 26.24 270 PRO B O 1
ATOM 3862 N N . GLN B 1 225 ? 31.518 -5.466 11.134 1.00 26.83 271 GLN B N 1
ATOM 3863 C CA . GLN B 1 225 ? 32.915 -5.419 11.563 1.00 28.28 271 GLN B CA 1
ATOM 3864 C C . GLN B 1 225 ? 33.387 -4.071 12.098 1.00 28.33 271 GLN B C 1
ATOM 3865 O O . GLN B 1 225 ? 34.037 -4.012 13.143 1.00 29.64 271 GLN B O 1
ATOM 3871 N N . ASP B 1 226 ? 33.070 -2.992 11.389 1.00 26.34 272 ASP B N 1
ATOM 3872 C CA . ASP B 1 226 ? 33.475 -1.659 11.822 1.00 25.23 272 ASP B CA 1
ATOM 3873 C C . ASP B 1 226 ? 32.365 -0.902 12.535 1.00 25.01 272 ASP B C 1
ATOM 3874 O O . ASP B 1 226 ? 32.633 -0.046 13.378 1.00 25.40 272 ASP B O 1
ATOM 3879 N N . VAL B 1 227 ? 31.119 -1.204 12.189 1.00 23.27 273 VAL B N 1
ATOM 3880 C CA . VAL B 1 227 ? 29.986 -0.541 12.822 1.00 21.18 273 VAL B CA 1
ATOM 3881 C C . VAL B 1 227 ? 28.745 -1.412 12.726 1.00 20.95 273 VAL B C 1
ATOM 3882 O O . VAL B 1 227 ? 28.460 -2.001 11.680 1.00 19.52 273 VAL B O 1
ATOM 3886 N N . SER B 1 228 ? 28.022 -1.522 13.834 1.00 18.64 274 SER B N 1
ATOM 3887 C CA . SER B 1 228 ? 26.804 -2.313 13.865 1.00 17.92 274 SER B CA 1
ATOM 3888 C C . SER B 1 228 ? 25.623 -1.400 13.534 1.00 17.30 274 SER B C 1
ATOM 3889 O O . SER B 1 228 ? 25.598 -0.244 13.946 1.00 15.70 274 SER B O 1
ATOM 3892 N N . ILE B 1 229 ? 24.657 -1.914 12.782 1.00 15.71 275 ILE B N 1
ATOM 3893 C CA . ILE B 1 229 ? 23.481 -1.122 12.438 1.00 15.19 275 ILE B CA 1
ATOM 3894 C C . ILE B 1 229 ? 22.234 -1.949 12.701 1.00 15.54 275 ILE B C 1
ATOM 3895 O O . ILE B 1 229 ? 22.211 -3.143 12.426 1.00 18.28 275 ILE B O 1
ATOM 3900 N N . VAL B 1 230 ? 21.204 -1.313 13.254 1.00 15.29 276 VAL B N 1
ATOM 3901 C CA . VAL B 1 230 ? 19.944 -1.988 13.523 1.00 14.26 276 VAL B CA 1
ATOM 3902 C C . VAL B 1 230 ? 18.839 -1.021 13.101 1.00 13.82 276 VAL B C 1
ATOM 3903 O O . VAL B 1 230 ? 19.050 0.184 13.091 1.00 12.03 276 VAL B O 1
ATOM 3907 N N . GLY B 1 231 ? 17.673 -1.547 12.741 1.00 12.99 277 GLY B N 1
ATOM 3908 C CA . GLY B 1 231 ? 16.593 -0.677 12.303 1.00 14.96 277 GLY B CA 1
ATOM 3909 C C . GLY B 1 231 ? 15.343 -0.796 13.151 1.00 14.97 277 GLY B C 1
ATOM 3910 O O . GLY B 1 231 ? 15.422 -1.029 14.353 1.00 15.33 277 GLY B O 1
ATOM 3911 N N . PHE B 1 232 ? 14.188 -0.601 12.525 1.00 15.17 278 PHE B N 1
ATOM 3912 C CA . PHE B 1 232 ? 12.911 -0.727 13.209 1.00 17.03 278 PHE B CA 1
ATOM 3913 C C . PHE B 1 232 ? 11.802 -0.836 12.174 1.00 17.68 278 PHE B C 1
ATOM 3914 O O . PHE B 1 232 ? 11.813 -0.101 11.184 1.00 18.05 278 PHE B O 1
ATOM 3922 N N . ASP B 1 233 ? 10.876 -1.766 12.419 1.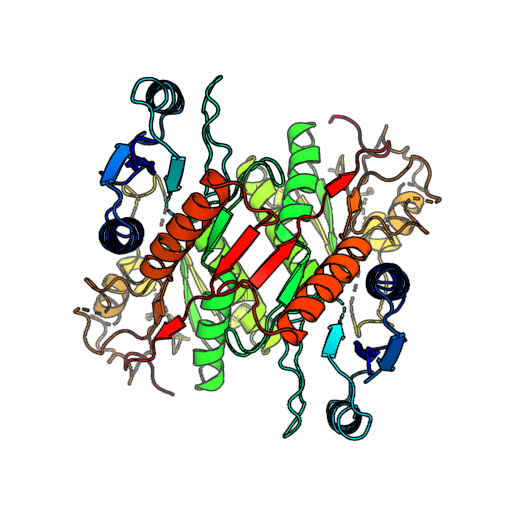00 16.47 279 ASP B N 1
ATOM 3923 C CA . ASP B 1 233 ? 9.695 -2.049 11.596 1.00 18.13 279 ASP B CA 1
ATOM 3924 C C . ASP B 1 233 ? 9.680 -3.447 10.991 1.00 18.89 279 ASP B C 1
ATOM 3925 O O . ASP B 1 233 ? 8.647 -4.115 10.964 1.00 19.87 279 ASP B O 1
ATOM 3930 N N . ASP B 1 234 ? 10.850 -3.877 10.525 1.00 20.12 280 ASP B N 1
ATOM 3931 C CA . ASP B 1 234 ? 11.038 -5.136 9.809 1.00 22.71 280 ASP B CA 1
ATOM 3932 C C . ASP B 1 234 ? 10.218 -5.034 8.535 1.00 22.84 280 ASP B C 1
ATOM 3933 O O . ASP B 1 234 ? 9.371 -5.880 8.235 1.00 23.70 280 ASP B O 1
ATOM 3938 N N . PHE B 1 235 ? 10.476 -3.955 7.805 1.00 23.03 281 PHE B N 1
ATOM 3939 C CA . PHE B 1 235 ? 9.816 -3.686 6.537 1.00 25.39 281 PHE B CA 1
ATOM 3940 C C . PHE B 1 235 ? 10.503 -4.621 5.548 1.00 25.79 281 PHE B C 1
ATOM 3941 O O . PHE B 1 235 ? 11.629 -4.371 5.120 1.00 22.67 281 PHE B O 1
ATOM 3949 N N . ARG B 1 236 ? 9.811 -5.710 5.228 1.00 24.93 282 ARG B N 1
ATOM 3950 C CA . ARG B 1 236 ? 10.289 -6.758 4.332 1.00 29.48 282 ARG B CA 1
ATOM 3951 C C . ARG B 1 236 ? 11.083 -6.281 3.123 1.00 28.56 282 ARG B C 1
ATOM 3952 O O . ARG B 1 236 ? 12.166 -6.791 2.844 1.00 29.22 282 ARG B O 1
ATOM 3960 N N . THR B 1 237 ? 10.535 -5.312 2.403 1.00 28.58 283 THR B N 1
ATOM 3961 C CA . THR B 1 237 ? 11.187 -4.773 1.218 1.00 29.60 283 THR B CA 1
ATOM 3962 C C . THR B 1 237 ? 12.644 -4.390 1.476 1.00 28.07 283 THR B C 1
ATOM 3963 O O . THR B 1 237 ? 13.517 -4.618 0.637 1.00 26.71 283 THR B O 1
ATOM 3967 N N . VAL B 1 238 ? 12.901 -3.821 2.648 1.00 27.10 284 VAL B N 1
ATOM 3968 C CA . VAL B 1 238 ? 14.240 -3.383 3.006 1.00 26.75 284 VAL B CA 1
ATOM 3969 C C . VAL B 1 238 ? 15.096 -4.421 3.725 1.00 26.73 284 VAL B C 1
ATOM 3970 O O . VAL B 1 238 ? 16.235 -4.677 3.329 1.00 22.42 284 VAL B O 1
ATOM 3974 N N . THR B 1 239 ? 14.547 -5.021 4.779 1.00 27.05 285 THR B N 1
ATOM 3975 C CA . THR B 1 239 ? 15.291 -5.991 5.578 1.00 28.27 285 THR B CA 1
ATOM 3976 C C . THR B 1 239 ? 15.793 -7.221 4.830 1.00 30.37 285 THR B C 1
ATOM 3977 O O . THR B 1 239 ? 16.774 -7.838 5.243 1.00 32.15 285 THR B O 1
ATOM 3989 N N . ALA B 1 241 ? 16.548 -7.031 1.535 1.00 28.81 287 ALA B N 1
ATOM 3990 C CA . ALA B 1 241 ? 17.453 -6.501 0.520 1.00 25.45 287 ALA B CA 1
ATOM 3991 C C . ALA B 1 241 ? 18.848 -6.210 1.056 1.00 24.55 287 ALA B C 1
ATOM 3992 O O . ALA B 1 241 ? 19.850 -6.685 0.513 1.00 22.72 287 ALA B O 1
ATOM 3994 N N . LEU B 1 242 ? 18.910 -5.424 2.125 1.00 22.18 288 LEU B N 1
ATOM 3995 C CA . LEU B 1 242 ? 20.186 -5.057 2.712 1.00 20.96 288 LEU B CA 1
ATOM 3996 C C . LEU B 1 242 ? 21.019 -6.279 3.069 1.00 20.27 288 LEU B C 1
ATOM 3997 O O . LEU B 1 242 ? 20.481 -7.309 3.479 1.00 20.32 288 LEU B O 1
ATOM 4002 N N . LYS B 1 243 ? 22.331 -6.160 2.893 1.00 18.74 289 LYS B N 1
ATOM 4003 C CA . LYS B 1 243 ? 23.266 -7.231 3.227 1.00 18.96 289 LYS B CA 1
ATOM 4004 C C . LYS B 1 243 ? 24.424 -6.585 3.988 1.00 17.90 289 LYS B C 1
ATOM 4005 O O . LYS B 1 243 ? 25.035 -5.638 3.500 1.00 15.88 289 LYS B O 1
ATOM 4011 N N . PRO B 1 244 ? 24.751 -7.091 5.192 1.00 17.61 290 PRO B N 1
ATOM 4012 C CA . PRO B 1 244 ? 24.120 -8.219 5.886 1.00 16.71 290 PRO B CA 1
ATOM 4013 C C . PRO B 1 244 ? 22.661 -7.945 6.234 1.00 18.32 290 PRO B C 1
ATOM 4014 O O . PRO B 1 244 ? 22.243 -6.789 6.304 1.00 15.35 290 PRO B O 1
ATOM 4018 N N . GLU B 1 245 ? 21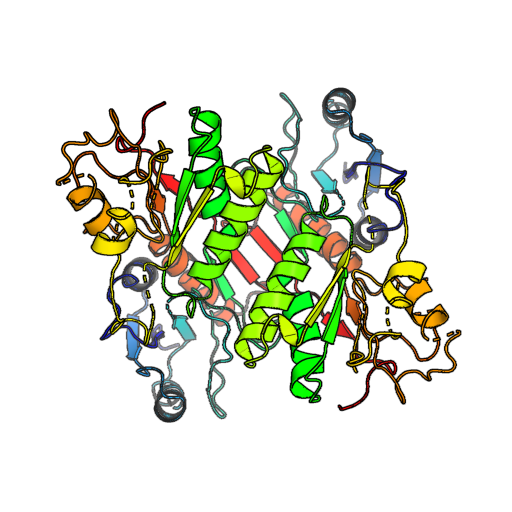.887 -9.011 6.435 1.00 18.93 291 GLU B N 1
ATOM 4019 C CA . GLU B 1 245 ? 20.477 -8.868 6.783 1.00 21.74 291 GLU B CA 1
ATOM 4020 C C . GLU B 1 245 ? 20.381 -7.990 8.019 1.00 17.85 291 GLU B C 1
ATOM 4021 O O . GLU B 1 245 ? 21.130 -8.167 8.972 1.00 17.57 291 GLU B O 1
ATOM 4027 N N . LEU B 1 246 ? 19.438 -7.060 7.996 1.00 16.96 292 LEU B N 1
ATOM 4028 C CA . LEU B 1 246 ? 19.257 -6.099 9.080 1.00 16.57 292 LEU B CA 1
ATOM 4029 C C . LEU B 1 246 ? 18.554 -6.602 10.339 1.00 15.70 292 LEU B C 1
ATOM 4030 O O . LEU B 1 246 ? 17.426 -7.086 10.277 1.00 16.89 292 LEU B O 1
ATOM 4035 N N . THR B 1 247 ? 19.231 -6.483 11.478 1.00 14.69 293 THR B N 1
ATOM 4036 C CA . THR B 1 247 ? 18.644 -6.867 12.754 1.00 15.62 293 THR B CA 1
ATOM 4037 C C . THR B 1 247 ? 17.684 -5.721 13.062 1.00 14.72 293 THR B C 1
ATOM 4038 O O . THR B 1 247 ? 18.071 -4.554 13.000 1.00 11.97 293 THR B O 1
ATOM 4042 N N . THR B 1 248 ? 16.440 -6.041 13.389 1.00 14.91 294 THR B N 1
ATOM 4043 C CA . THR B 1 248 ? 15.459 -4.987 13.631 1.00 16.98 294 THR B CA 1
ATOM 4044 C C . THR B 1 248 ? 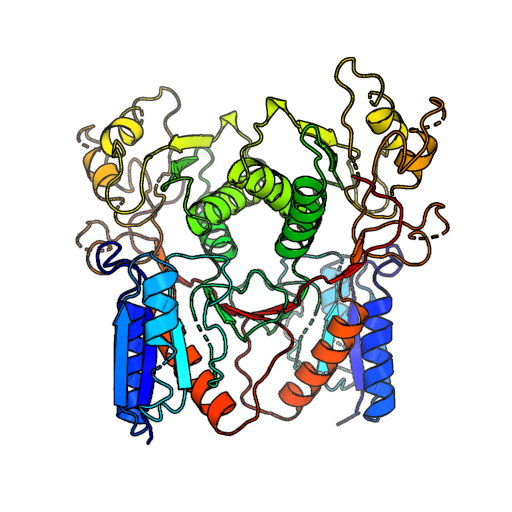14.406 -5.406 14.654 1.00 18.23 294 THR B C 1
ATOM 4045 O O . THR B 1 248 ? 14.512 -6.474 15.266 1.00 18.17 294 THR B O 1
ATOM 4049 N N . ALA B 1 249 ? 13.415 -4.542 14.855 1.00 17.98 295 ALA B N 1
ATOM 4050 C CA . ALA B 1 249 ? 12.304 -4.815 15.766 1.00 19.38 295 ALA B CA 1
ATOM 4051 C C . ALA B 1 249 ? 11.091 -4.810 14.850 1.00 19.95 295 ALA B C 1
ATOM 4052 O O . ALA B 1 249 ? 10.823 -3.816 14.165 1.00 19.71 295 ALA B O 1
ATOM 4054 N N . ALA B 1 250 ? 10.366 -5.919 14.831 1.00 18.75 296 ALA B N 1
ATOM 4055 C CA . ALA B 1 250 ? 9.217 -6.056 13.952 1.00 19.50 296 ALA B CA 1
ATOM 4056 C C . ALA B 1 250 ? 7.906 -5.474 14.444 1.00 19.64 296 ALA B C 1
ATOM 4057 O O . ALA B 1 250 ? 7.401 -5.848 15.498 1.00 19.17 296 ALA B O 1
ATOM 4059 N N . LEU B 1 251 ? 7.351 -4.546 13.677 1.00 20.35 297 LEU B N 1
ATOM 4060 C CA . LEU B 1 251 ? 6.061 -3.989 14.044 1.00 20.86 297 LEU B CA 1
ATOM 4061 C C . LEU B 1 251 ? 5.100 -5.113 13.677 1.00 20.53 297 LEU B C 1
ATOM 4062 O O . LEU B 1 251 ? 5.125 -5.612 12.557 1.00 19.34 297 LEU B O 1
ATOM 4067 N N . PRO B 1 252 ? 4.262 -5.545 14.628 1.00 19.36 298 PRO B N 1
ATOM 4068 C CA . PRO B 1 252 ? 3.295 -6.623 14.405 1.00 21.47 298 PRO B CA 1
ATOM 4069 C C . PRO B 1 252 ? 2.077 -6.197 13.596 1.00 21.48 298 PRO B C 1
ATOM 4070 O O . PRO B 1 252 ? 0.947 -6.470 13.999 1.00 22.66 298 PRO B O 1
ATOM 4074 N N . TYR B 1 253 ? 2.302 -5.536 12.463 1.00 22.79 299 TYR B N 1
ATOM 4075 C CA . TYR B 1 253 ? 1.194 -5.070 11.633 1.00 23.70 299 TYR B CA 1
ATOM 4076 C C . TYR B 1 253 ? 0.256 -6.186 11.197 1.00 25.57 299 TYR B C 1
ATOM 4077 O O . TYR B 1 253 ? -0.960 -6.063 11.326 1.00 23.97 299 TYR B O 1
ATOM 4086 N N . TYR B 1 254 ? 0.812 -7.276 10.679 1.00 25.70 300 TYR B N 1
ATOM 4087 C CA . TYR B 1 254 ? -0.019 -8.392 10.244 1.00 27.70 300 TYR B CA 1
ATOM 4088 C C . TYR B 1 254 ? -0.904 -8.896 11.388 1.00 26.76 300 TYR B C 1
ATOM 4089 O O . TYR B 1 254 ? -2.122 -9.022 11.233 1.00 26.31 300 TYR B O 1
ATOM 4098 N N . ASP B 1 255 ? -0.288 -9.185 12.530 1.00 26.44 301 ASP B N 1
ATOM 4099 C CA . ASP B 1 255 ? -1.025 -9.683 13.688 1.00 28.39 301 ASP B CA 1
ATOM 4100 C C . ASP B 1 255 ? -1.989 -8.637 14.243 1.00 27.82 301 ASP B C 1
ATOM 4101 O O . ASP B 1 255 ? -3.052 -8.981 14.765 1.00 28.61 301 ASP B O 1
ATOM 4106 N N . LEU B 1 256 ? -1.626 -7.363 14.133 1.00 25.64 302 LEU B N 1
ATOM 4107 C CA . LEU B 1 256 ? -2.507 -6.303 14.610 1.00 26.05 302 LEU B CA 1
ATOM 4108 C C . LEU B 1 256 ? -3.829 -6.383 13.860 1.00 26.45 302 LEU B C 1
ATOM 4109 O O . LEU B 1 256 ? -4.897 -6.213 14.449 1.00 25.45 302 LEU B O 1
ATOM 4114 N N . GLY B 1 257 ? -3.745 -6.652 12.558 1.00 26.21 303 GLY B N 1
ATOM 4115 C CA . GLY B 1 257 ? -4.936 -6.752 11.734 1.00 26.16 303 GLY B CA 1
ATOM 4116 C C . GLY B 1 257 ? -5.749 -8.004 12.012 1.00 27.20 303 GLY B C 1
ATOM 4117 O O . GLY B 1 257 ? -6.975 -7.943 12.114 1.00 26.49 303 GLY B O 1
ATOM 4118 N N . ARG B 1 258 ? -5.069 -9.141 12.137 1.00 28.32 304 ARG B N 1
ATOM 4119 C CA . ARG B 1 258 ? -5.733 -10.414 12.405 1.00 30.28 304 ARG B CA 1
ATOM 4120 C C . ARG B 1 258 ? -6.390 -10.422 13.784 1.00 31.74 304 ARG B C 1
ATOM 4121 O O . ARG B 1 258 ? -7.483 -10.966 13.959 1.00 30.42 304 ARG B O 1
ATOM 4129 N N . GLU B 1 259 ? -5.710 -9.828 14.760 1.00 31.78 305 GLU B N 1
ATOM 4130 C CA . GLU B 1 259 ? -6.219 -9.750 16.124 1.00 32.42 305 GLU B CA 1
ATOM 4131 C C . GLU B 1 259 ? -7.395 -8.785 16.193 1.00 32.02 305 GLU B C 1
ATOM 4132 O O . GLU B 1 259 ? -8.430 -9.091 16.785 1.00 29.71 305 GLU B O 1
ATOM 4138 N N . GLY B 1 260 ? -7.221 -7.617 15.581 1.00 29.36 306 GLY B N 1
ATOM 4139 C CA . GLY B 1 260 ? -8.266 -6.612 15.581 1.00 29.70 306 GLY B CA 1
ATOM 4140 C C . GLY B 1 260 ? -9.540 -7.118 14.940 1.00 30.42 306 GLY B C 1
ATOM 4141 O O . GLY B 1 260 ? -10.630 -6.942 15.484 1.00 29.75 306 GLY B O 1
ATOM 4142 N N . ALA B 1 261 ? -9.408 -7.744 13.777 1.00 29.06 307 ALA B N 1
ATOM 4143 C CA . ALA B 1 261 ? -10.566 -8.276 13.077 1.00 31.13 307 ALA B CA 1
ATOM 4144 C C . ALA B 1 261 ? -11.303 -9.283 13.962 1.00 31.35 307 ALA B C 1
ATOM 4145 O O . ALA B 1 261 ? -12.521 -9.207 14.110 1.00 32.56 307 ALA B O 1
ATOM 4147 N N . LYS B 1 262 ? -10.559 -10.217 14.552 1.00 31.61 308 LYS B N 1
ATOM 4148 C CA . LYS B 1 262 ? -11.136 -11.238 15.426 1.00 32.70 308 LYS B CA 1
ATOM 4149 C C . LYS B 1 262 ? -11.790 -10.603 16.646 1.00 32.99 308 LYS B C 1
ATOM 4150 O O . LYS B 1 262 ? -12.857 -11.033 17.091 1.00 32.83 308 LYS B O 1
ATOM 4156 N N . TRP B 1 263 ? -11.139 -9.583 17.189 1.00 32.26 309 TRP B N 1
ATOM 4157 C CA . TRP B 1 263 ? -11.660 -8.879 18.350 1.00 33.04 309 TRP B CA 1
ATOM 4158 C C . TRP B 1 263 ? -12.969 -8.201 17.946 1.00 33.34 309 TRP B C 1
ATOM 4159 O O . TRP B 1 263 ? -13.971 -8.284 18.660 1.00 33.58 309 TRP B O 1
ATOM 4170 N N . LEU B 1 264 ? -12.957 -7.549 16.787 1.00 32.02 310 LEU B N 1
ATOM 4171 C CA . LEU B 1 264 ? -14.143 -6.863 16.285 1.00 32.55 310 LEU B CA 1
ATOM 4172 C C . LEU B 1 264 ? -15.288 -7.845 16.084 1.00 34.33 310 LEU B C 1
ATOM 4173 O O . LEU B 1 264 ? -16.443 -7.536 16.385 1.00 33.98 310 LEU B O 1
ATOM 4178 N N . ASN B 1 265 ? -14.968 -9.030 15.574 1.00 36.27 311 ASN B N 1
ATOM 4179 C CA . ASN B 1 265 ? -15.990 -10.041 15.342 1.00 39.08 311 ASN B CA 1
ATOM 4180 C C . ASN B 1 265 ? -16.726 -10.325 16.645 1.00 40.09 311 ASN B C 1
ATOM 4181 O O . ASN B 1 265 ? -17.901 -10.690 16.637 1.00 40.44 311 ASN B O 1
ATOM 4186 N N . ASP B 1 266 ? -16.029 -10.156 17.764 1.00 42.27 312 ASP B N 1
ATOM 4187 C CA . ASP B 1 266 ? -16.632 -10.374 19.071 1.00 43.84 312 ASP B CA 1
ATOM 4188 C C . ASP B 1 266 ? -17.523 -9.193 19.439 1.00 44.52 312 ASP B C 1
ATOM 4189 O O . ASP B 1 266 ? -18.619 -9.378 19.969 1.00 44.51 312 ASP B O 1
ATOM 4194 N N . LEU B 1 267 ? -17.050 -7.981 19.161 1.00 44.54 313 LEU B N 1
ATOM 4195 C CA . LEU B 1 267 ? -17.824 -6.781 19.459 1.00 45.85 313 LEU B CA 1
ATOM 4196 C C . LEU B 1 267 ? -19.139 -6.912 18.704 1.00 46.89 313 LEU B C 1
ATOM 4197 O O . LEU B 1 267 ? -20.190 -6.474 19.174 1.00 46.94 313 LEU B O 1
ATOM 4202 N N . ILE B 1 268 ? -19.059 -7.518 17.522 1.00 47.54 314 ILE B N 1
ATOM 4203 C CA . ILE B 1 268 ? -20.227 -7.736 16.681 1.00 48.32 314 ILE B CA 1
ATOM 4204 C C . ILE B 1 268 ? -21.220 -8.584 17.463 1.00 48.30 314 ILE B C 1
ATOM 4205 O O . ILE B 1 268 ? -22.380 -8.210 17.630 1.00 48.63 314 ILE B O 1
ATOM 4210 N N . ALA B 1 269 ? -20.744 -9.730 17.942 1.00 48.69 315 ALA B N 1
ATOM 4211 C CA . ALA B 1 269 ? -21.563 -10.654 18.713 1.00 50.26 315 ALA B CA 1
ATOM 4212 C C . ALA B 1 269 ? -21.910 -10.083 20.086 1.00 51.68 315 ALA B C 1
ATOM 4213 O O . ALA B 1 269 ? -22.799 -10.593 20.770 1.00 52.48 315 ALA B O 1
ATOM 4215 N N . GLY B 1 270 ? -21.199 -9.032 20.487 1.00 53.21 316 GLY B N 1
ATOM 4216 C CA . GLY B 1 270 ? -21.456 -8.403 21.772 1.00 55.03 316 GLY B CA 1
ATOM 4217 C C . GLY B 1 270 ? -20.801 -9.079 22.964 1.00 56.50 316 GLY B C 1
ATOM 4218 O O . GLY B 1 270 ? -21.441 -9.867 23.662 1.00 56.24 316 GLY B O 1
ATOM 4219 N N . GLU B 1 271 ? -19.531 -8.763 23.207 1.00 57.90 317 GLU B N 1
ATOM 4220 C CA . GLU B 1 271 ? -18.787 -9.340 24.327 1.00 59.55 317 GLU B CA 1
ATOM 4221 C C . GLU B 1 271 ? -17.664 -8.405 24.770 1.00 61.09 317 GLU B C 1
ATOM 4222 O O . GLU B 1 271 ? -17.750 -7.762 25.819 1.00 61.98 317 GLU B O 1
ATOM 4228 N N . LYS B 1 272 ? -16.609 -8.352 23.958 1.00 62.34 318 LYS B N 1
ATOM 4229 C CA . LYS B 1 272 ? -15.439 -7.507 24.201 1.00 62.78 318 LYS B CA 1
ATOM 4230 C C . LYS B 1 272 ? -14.726 -7.743 25.527 1.00 63.02 318 LYS B C 1
ATOM 4231 O O . LYS B 1 272 ? -15.360 -7.941 26.565 1.00 63.07 318 LYS B O 1
ATOM 4237 N N . ILE B 1 273 ? -13.396 -7.709 25.473 1.00 62.84 319 ILE B N 1
ATOM 4238 C CA . ILE B 1 273 ? -12.557 -7.911 26.649 1.00 62.51 319 ILE B CA 1
ATOM 4239 C C . ILE B 1 273 ? -11.715 -6.671 26.968 1.00 61.71 319 ILE B C 1
ATOM 4240 O O . ILE B 1 273 ? -10.546 -6.577 26.590 1.00 62.01 319 ILE B O 1
ATOM 4245 N N . TYR B 1 274 ? -12.336 -5.727 27.667 1.00 60.53 320 TYR B N 1
ATOM 4246 C CA . TYR B 1 274 ? -11.709 -4.471 28.079 1.00 58.82 320 TYR B CA 1
ATOM 4247 C C . TYR B 1 274 ? -12.836 -3.738 28.798 1.00 58.26 320 TYR B C 1
ATOM 4248 O O . TYR B 1 274 ? -14.004 -4.070 28.587 1.00 59.52 320 TYR B O 1
ATOM 4257 N N . PRO B 1 275 ? -12.535 -2.741 29.653 1.00 57.41 321 PRO B N 1
ATOM 4258 C CA . PRO B 1 275 ? -11.365 -2.037 30.188 1.00 55.81 321 PRO B CA 1
ATOM 4259 C C . PRO B 1 275 ? -9.944 -2.386 29.767 1.00 53.68 321 PRO B C 1
ATOM 4260 O O . PRO B 1 275 ? -9.571 -3.551 29.650 1.00 54.24 321 PRO B O 1
ATOM 4264 N N . GLY B 1 276 ? -9.153 -1.337 29.566 1.00 51.34 322 GLY B N 1
ATOM 4265 C CA . GLY B 1 276 ? -7.767 -1.500 29.178 1.00 48.12 322 GLY B CA 1
ATOM 4266 C C . GLY B 1 276 ? -7.550 -1.709 27.694 1.00 46.14 322 GLY B C 1
ATOM 4267 O O . GLY B 1 276 ? -8.060 -2.667 27.106 1.00 47.94 322 GLY B O 1
ATOM 4268 N N . SER B 1 277 ? -6.799 -0.803 27.080 1.00 42.23 323 SER B N 1
ATOM 4269 C CA . SER B 1 277 ? -6.494 -0.919 25.665 1.00 37.75 323 SER B CA 1
ATOM 4270 C C . SER B 1 277 ? -5.455 -2.026 25.564 1.00 35.07 323 SER B C 1
ATOM 4271 O O . SER B 1 277 ? -4.844 -2.399 26.565 1.00 33.48 323 SER B O 1
ATOM 4274 N N . ARG B 1 278 ? -5.257 -2.563 24.368 1.00 30.71 324 ARG B N 1
ATOM 4275 C CA . ARG B 1 278 ? -4.287 -3.629 24.197 1.00 29.27 324 ARG B CA 1
ATOM 4276 C C . ARG B 1 278 ? -3.054 -3.128 23.460 1.00 28.10 324 ARG B C 1
ATOM 4277 O O . ARG B 1 278 ? -3.161 -2.356 22.511 1.00 26.02 324 ARG B O 1
ATOM 4285 N N . VAL B 1 279 ? -1.880 -3.556 23.913 1.00 27.47 325 VAL B N 1
ATOM 4286 C CA . VAL B 1 279 ? -0.637 -3.161 23.266 1.00 26.69 325 VAL B CA 1
ATOM 4287 C C . VAL B 1 279 ? 0.129 -4.429 22.912 1.00 25.82 325 VAL B C 1
ATOM 4288 O O . VAL B 1 279 ? 0.485 -5.217 23.784 1.00 26.22 325 VAL B O 1
ATOM 4292 N N . VAL B 1 280 ? 0.362 -4.633 21.622 1.00 24.52 326 VAL B N 1
ATOM 4293 C CA . VAL B 1 280 ? 1.076 -5.813 21.163 1.00 24.05 326 VAL B CA 1
ATOM 4294 C C . VAL B 1 280 ? 2.564 -5.519 21.032 1.00 23.88 326 VAL B C 1
ATOM 4295 O O . VAL B 1 280 ? 2.960 -4.513 20.443 1.00 23.28 326 VAL B O 1
ATOM 4299 N N . SER B 1 281 ? 3.387 -6.406 21.579 1.00 23.77 327 SER B N 1
ATOM 4300 C CA . SER B 1 281 ? 4.832 -6.228 21.541 1.00 24.34 327 SER B CA 1
ATOM 4301 C C . SER B 1 281 ? 5.438 -6.377 20.151 1.00 23.31 327 SER B C 1
ATOM 4302 O O . SER B 1 281 ? 4.877 -7.031 19.266 1.00 24.06 327 SER B O 1
ATOM 4305 N N . CYS B 1 282 ? 6.600 -5.760 19.982 1.00 22.73 328 CYS B N 1
ATOM 4306 C CA . CYS B 1 282 ? 7.351 -5.806 18.739 1.00 22.38 328 CYS B CA 1
ATOM 4307 C C . CYS B 1 282 ? 8.470 -6.804 18.976 1.00 24.03 328 CYS B C 1
ATOM 4308 O O . CYS B 1 282 ? 9.324 -6.586 19.831 1.00 24.14 328 CYS B O 1
ATOM 4311 N N . LYS B 1 283 ? 8.462 -7.902 18.230 1.00 23.48 329 LYS B N 1
ATOM 4312 C CA . LYS B 1 283 ? 9.485 -8.924 18.395 1.00 22.90 329 LYS B CA 1
ATOM 4313 C C . LYS B 1 283 ? 10.853 -8.473 17.900 1.00 23.21 329 LYS B C 1
ATOM 4314 O O . LYS B 1 283 ? 10.960 -7.788 16.884 1.00 21.90 329 LYS B O 1
ATOM 4320 N N . LEU B 1 284 ? 11.894 -8.860 18.630 1.00 21.72 330 LEU B N 1
ATOM 4321 C CA . LEU B 1 284 ? 13.267 -8.537 18.258 1.00 24.65 330 LEU B CA 1
ATOM 4322 C C . LEU B 1 284 ? 13.660 -9.562 17.194 1.00 25.22 330 LEU B C 1
ATOM 4323 O O . LEU B 1 284 ? 13.506 -10.768 17.402 1.00 24.81 330 LEU B O 1
ATOM 4328 N N . VAL B 1 285 ? 14.150 -9.096 16.052 1.00 23.87 331 VAL B N 1
ATOM 4329 C CA . VAL B 1 285 ? 14.553 -10.012 14.990 1.00 24.30 331 VAL B CA 1
ATOM 4330 C C . VAL B 1 285 ? 16.070 -9.941 14.823 1.00 25.53 331 VAL B C 1
ATOM 4331 O O . VAL B 1 285 ? 16.606 -8.970 14.280 1.00 22.78 331 VAL B O 1
ATOM 4335 N N . GLU B 1 286 ? 16.759 -10.970 15.310 1.00 24.54 332 GLU B N 1
ATOM 4336 C CA . GLU B 1 286 ? 18.210 -11.009 15.237 1.00 26.76 332 GLU B CA 1
ATOM 4337 C C . GLU B 1 286 ? 18.703 -11.525 13.901 1.00 25.98 332 GLU B C 1
ATOM 4338 O O . GLU B 1 286 ? 18.466 -12.682 13.542 1.00 24.11 332 GLU B O 1
ATOM 4344 N N . ARG B 1 287 ? 19.390 -10.663 13.165 1.00 24.27 333 ARG B N 1
ATOM 4345 C CA . ARG B 1 287 ? 19.941 -11.068 11.888 1.00 22.52 333 ARG B CA 1
ATOM 4346 C C . ARG B 1 287 ? 21.454 -10.928 11.946 1.00 22.38 333 ARG B C 1
ATOM 4347 O O . ARG B 1 287 ? 22.054 -11.321 12.948 1.00 23.86 333 ARG B O 1
ATOM 4355 N N . SER B 1 288 ? 22.086 -10.358 10.926 1.00 20.22 334 SER B N 1
ATOM 4356 C CA . SER B 1 288 ? 23.546 -10.289 10.947 1.00 20.89 334 SER B CA 1
ATOM 4357 C C . SER B 1 288 ? 24.213 -8.921 10.885 1.00 20.95 334 SER B C 1
ATOM 4358 O O . SER B 1 288 ? 25.418 -8.838 10.648 1.00 20.41 334 SER B O 1
ATOM 4361 N N . SER B 1 289 ? 23.458 -7.853 11.125 1.00 18.39 335 SER B N 1
ATOM 4362 C CA . SER B 1 289 ? 24.015 -6.508 11.039 1.00 16.44 335 SER B CA 1
ATOM 4363 C C . SER B 1 289 ? 24.656 -5.940 12.308 1.00 17.18 335 SER B C 1
ATOM 4364 O O . SER B 1 289 ? 25.189 -4.823 12.287 1.00 16.29 335 SER B O 1
ATOM 4367 N N . ALA B 1 290 ? 24.627 -6.697 13.404 1.00 16.89 336 ALA B N 1
ATOM 4368 C CA . ALA B 1 290 ? 25.218 -6.223 14.649 1.00 17.50 336 ALA B CA 1
ATOM 4369 C C . ALA B 1 290 ? 26.179 -7.232 15.274 1.00 20.95 336 ALA B C 1
ATOM 4370 O O . ALA B 1 290 ? 25.924 -8.435 15.270 1.00 23.14 336 ALA B O 1
ATOM 4372 N N . ALA B 1 291 ? 27.283 -6.726 15.808 1.00 20.07 337 ALA B N 1
ATOM 4373 C CA . ALA B 1 291 ? 28.277 -7.565 16.464 1.00 23.38 337 ALA B CA 1
ATOM 4374 C C . ALA B 1 291 ? 28.465 -7.039 17.878 1.00 23.72 337 ALA B C 1
ATOM 4375 O O . ALA B 1 291 ? 27.823 -6.065 18.272 1.00 21.76 337 ALA B O 1
ATOM 4377 N N . PHE B 1 292 ? 29.337 -7.695 18.638 1.00 23.67 338 PHE B N 1
ATOM 4378 C CA . PHE B 1 292 ? 29.644 -7.284 20.003 1.00 25.24 338 PHE B CA 1
ATOM 4379 C C . PHE B 1 292 ? 30.558 -6.070 19.928 1.00 25.83 338 PHE B C 1
ATOM 4380 O O . PHE B 1 292 ? 31.275 -5.889 18.939 1.00 27.78 338 PHE B O 1
ATOM 4388 N N . GLY B 1 293 ? 30.535 -5.244 20.970 1.00 25.54 339 GLY B N 1
ATOM 4389 C CA . GLY B 1 293 ? 31.373 -4.058 20.994 1.00 27.76 339 GLY B CA 1
ATOM 4390 C C . GLY B 1 293 ? 32.161 -3.927 22.286 1.00 29.95 339 GLY B C 1
ATOM 4391 O O . GLY B 1 293 ? 31.987 -4.779 23.186 1.00 30.62 339 GLY B O 1
#

Nearest PDB structures (foldseek):
  1qpz-assembly1_A  TM=7.885E-01  e=4.325E-19  Escherichia coli
  1jfs-assembly1_A-2  TM=7.813E-01  e=1.750E-19  Escherichia coli
  2pue-assembly1_A  TM=7.772E-01  e=9.471E-19  Escherichia coli
  5ysz-assembly1_A-2  TM=7.463E-01  e=1.330E-16  Thermobifida fusca YX
  3k4h-assembly1_A  TM=7.351E-01  e=1.330E-16  Bacillus cytotoxicus NVH 391-98

B-factor: mean 27.19, std 11.4, range [8.94, 69.58]

Solvent-accessible surface area: 23177 Å² total

Foldseek 3Di:
DQLEEEEEEEQCVLDVLQCLLVVLQVVLSVVVVHHYHYDYCVPDLVVQLVVLCVVVVVHLEYEYDYCEEADARNNPPHDHQYEESYHYVPAPPHFYEHAQLLQFLLVVLVVVVVQPFQQEEEEFDEPVGPSRVSSVVNNVVSSVVSPHDVVSYHYYYLYDDPSDDPGNVLVSLLVCVDPNRGQEYYSAQVCPSNCVSCCVPHDQQVRHAYAGEAPSVVRCVDPVRHWYWHGPSSVRSNVRNVVSVCVSVPDDDRRGYHYHYTHGGDTPRHHD/DLEEEEEEEAPLLPDQQVLLVVLQVVLSVVVVHHYHYDYPHPDLVSQLVVLCCQVVVHLEYEYDYCEEEDARSNDPHDHQYEENYHYVPPPPHAYEHADLLQFLLVVLVVQVVLPWQAEEEEFDEPVGPSRVSSVVNNQVNNVVSVHHDVSYHYYYLYDDNSDGDGNVLVSLLVCVDPNRGLEYYSALVCPSNCCSCCVPHDFNVRHFYAGEAPPVVRCVDPPRHWYWHGPSSVRNNVGSVQSVVVSVPDHDDDPHHYHYTHTGDTRRHHGD